Protein 1Q87 (pdb70)

Organism: Trichomonas vaginalis (NCBI:txid5722)

Radius of gyration: 26.95 Å; Cα contacts (8 Å, |Δi|>4): 554; chains: 2; bounding box: 50×94×59 Å

Sequence (378 aa):
SMCIGNSTPNEQETFRAKVDEIWFRLTQKTDGTVMRDFLIEKAAEYFKQPEQPKQNAIEVISAIMAPQEEQTKSKADLYKFLAMFGPYETIMLKIASLLLISNNKGHWLTFDPQDSISGWFDQNEPNCLILKTPTGIRKIWNKPLIEATGQYLMDENGEKYDSWDKYFEMKPIAYPTFAPMHHHHSMCIGNSTPNEQETFRAKVDEIWFRLTQKTDGTVMRDFLIEKAAEYFKQPEQPKQNAIEVISAIMAPQEEQTKSKADLYKFLAMFGPYETIMLKIASLLLISNNKGHWLTFDPQAEKNASISGWFDQNEPNCLILKTPTGIRKIWNKPLIEATGQYLMDENGEKYDSWDKYFEMKPIETYLTAYPTFAPMHHH

Nearest PDB structures (foldseek):
  1q87-assembly2_B  TM=1.005E+00  e=1.109E-38  Trichomonas vaginalis
  1q89-assembly1_A  TM=9.553E-01  e=2.831E-34  Trichomonas vaginalis
  1q88-assembly1_A  TM=9.508E-01  e=2.699E-33  Trichomonas vaginalis
  1q87-assembly1_A  TM=9.302E-01  e=2.006E-33  Trichomonas vaginalis
  3zni-assembly3_I  TM=6.264E-01  e=2.446E-01  Homo sapiens

Secondary structure (DSSP, 8-state):
----SS--HHHHHHHHHHHHHHHHHHHSSSSSEEEHHHHHHHHHHHHS-TTS-HHHHHHHHHHHS--SS--EEEHHHHHHHHHHH--GGGHHHHHHHHHHHHHTTT--B-SS-----EEEEETTEEEEEEEEETTEEEEEEE-TTS-TTS--EE-TT--EES-HHHHHHHS-------S-GGG--/----SS--HHHHHHHHHHHHHHHHHHHSSSSSEEEHHHHHHHHHHHHS-TTS-HHHHHHHHHHHS--SS--EEEHHHHHHHHHHH--GGGHHHHHHHHHHHHHTTTS-B---TTSTT----EEEE-SSSTTEEEEEETTEEEEEEE-TTS-TTS--EE-TT--EES-HHHHHHHS-SSSS-------S-GGG-

Structure (mmCIF, N/CA/C/O backbone):
data_1Q87
#
_entry.id   1Q87
#
_cell.length_a   76.420
_cell.length_b   76.420
_cell.length_c   157.620
_cell.angle_alpha   90.00
_cell.angle_beta   90.00
_cell.angle_gamma   90.00
#
_symmetry.space_group_name_H-M   'P 41 21 2'
#
loop_
_entity.id
_entity.type
_entity.pdbx_description
1 polymer '39 kDa initiator binding protein'
2 water water
#
loop_
_atom_site.group_PDB
_atom_site.id
_atom_site.type_symbol
_atom_site.label_atom_id
_atom_site.label_alt_id
_atom_site.label_comp_id
_atom_site.label_asym_id
_atom_site.label_entity_id
_atom_site.label_seq_id
_atom_site.pdbx_PDB_ins_code
_atom_site.Cartn_x
_atom_site.Cartn_y
_atom_site.Cartn_z
_atom_site.occupancy
_atom_site.B_iso_or_equiv
_atom_site.auth_seq_id
_atom_site.auth_comp_id
_atom_site.auth_asym_id
_atom_site.auth_atom_id
_atom_site.pdbx_PDB_model_num
ATOM 1 N N . SER A 1 21 ? 54.761 24.407 44.289 1.00 84.78 147 SER A N 1
ATOM 2 C CA . SER A 1 21 ? 53.817 23.456 43.628 1.00 82.27 147 SER A CA 1
ATOM 3 C C . SER A 1 21 ? 52.907 22.796 44.679 1.00 79.82 147 SER A C 1
ATOM 4 O O . SER A 1 21 ? 53.270 21.782 45.286 1.00 79.43 147 SER A O 1
ATOM 7 N N . MET A 1 22 ? 51.731 23.395 44.870 1.00 75.09 148 MET A N 1
ATOM 8 C CA . MET A 1 22 ? 50.725 22.957 45.834 1.00 68.48 148 MET A CA 1
ATOM 9 C C . MET A 1 22 ? 50.242 21.527 45.649 1.00 66.85 148 MET A C 1
ATOM 10 O O . MET A 1 22 ? 49.705 21.162 44.618 1.00 65.11 148 MET A O 1
ATOM 15 N N . CYS A 1 23 ? 50.416 20.723 46.681 1.00 62.81 149 CYS A N 1
ATOM 16 C CA . CYS A 1 23 ? 49.986 19.348 46.635 1.00 62.38 149 CYS A CA 1
ATOM 17 C C . CYS A 1 23 ? 49.787 18.869 48.076 1.00 60.23 149 CYS A C 1
ATOM 18 O O . CYS A 1 23 ? 50.447 19.343 48.989 1.00 63.86 149 CYS A O 1
ATOM 21 N N . ILE A 1 24 ? 48.882 17.934 48.308 1.00 58.31 150 ILE A N 1
ATOM 22 C CA . ILE A 1 24 ? 48.713 17.514 49.679 1.00 56.75 150 ILE A CA 1
ATOM 23 C C . ILE A 1 24 ? 49.871 16.602 50.038 1.00 53.40 150 ILE A C 1
ATOM 24 O O . ILE A 1 24 ? 50.427 15.930 49.168 1.00 41.54 150 ILE A O 1
ATOM 29 N N . GLY A 1 25 ? 50.239 16.606 51.317 1.00 49.57 151 GLY A N 1
ATOM 30 C CA . GLY A 1 25 ? 51.336 15.785 51.793 1.00 37.00 151 GLY A CA 1
ATOM 31 C C . GLY A 1 25 ? 50.854 14.625 52.646 1.00 45.87 151 GLY A C 1
ATOM 32 O O . GLY A 1 25 ? 49.654 14.462 52.874 1.00 46.26 151 GLY A O 1
ATOM 33 N N . ASN A 1 26 ? 51.812 13.836 53.124 1.00 48.84 152 ASN A N 1
ATOM 34 C CA . ASN A 1 26 ? 51.571 12.657 53.935 1.00 48.31 152 ASN A CA 1
ATOM 35 C C . ASN A 1 26 ? 50.522 11.823 53.247 1.00 52.98 152 ASN A C 1
ATOM 36 O O . ASN A 1 26 ? 49.720 11.143 53.911 1.00 49.77 152 ASN A O 1
ATOM 41 N N . SER A 1 27 ? 50.583 11.841 51.912 1.00 54.31 153 SER A N 1
ATOM 42 C CA . SER A 1 27 ? 49.610 11.141 51.073 1.00 57.04 153 SER A CA 1
ATOM 43 C C . SER A 1 27 ? 50.269 10.302 50.006 1.00 56.98 153 SER A C 1
ATOM 44 O O . SER A 1 27 ? 51.230 10.759 49.390 1.00 58.76 153 SER A O 1
ATOM 47 N N . THR A 1 28 ? 49.736 9.107 49.749 1.00 63.51 154 THR A N 1
ATOM 48 C CA . THR A 1 28 ? 50.296 8.266 48.694 1.00 72.06 154 THR A CA 1
ATOM 49 C C . THR A 1 28 ? 49.914 8.855 47.346 1.00 71.18 154 THR A C 1
ATOM 50 O O . THR A 1 28 ? 48.991 9.666 47.245 1.00 66.87 154 THR A O 1
ATOM 54 N N . PRO A 1 29 ? 50.639 8.465 46.293 1.00 73.82 155 PRO A N 1
ATOM 55 C CA . PRO A 1 29 ? 50.408 8.927 44.918 1.00 75.41 155 PRO A CA 1
ATOM 56 C C . PRO A 1 29 ? 48.953 8.750 44.535 1.00 73.39 155 PRO A C 1
ATOM 57 O O . PRO A 1 29 ? 48.314 9.675 44.047 1.00 70.40 155 PRO A O 1
ATOM 61 N N . ASN A 1 30 ? 48.445 7.541 44.751 1.00 73.74 156 ASN A N 1
ATOM 62 C CA . ASN A 1 30 ? 47.049 7.218 44.468 1.00 75.19 156 ASN A CA 1
ATOM 63 C C . ASN A 1 30 ? 46.090 8.144 45.237 1.00 69.39 156 ASN A C 1
ATOM 64 O O . ASN A 1 30 ? 45.104 8.633 44.694 1.00 72.44 156 ASN A O 1
ATOM 69 N N . GLU A 1 31 ? 46.374 8.367 46.512 1.00 60.37 157 GLU A N 1
ATOM 70 C CA . GLU A 1 31 ? 45.529 9.225 47.304 1.00 59.56 157 GLU A CA 1
ATOM 71 C C . GLU A 1 31 ? 45.546 10.642 46.769 1.00 55.74 157 GLU A C 1
ATOM 72 O O . GLU A 1 31 ? 44.532 11.330 46.809 1.00 56.69 157 GLU A O 1
ATOM 78 N N . GLN A 1 32 ? 46.693 11.062 46.248 1.00 51.45 158 GLN A N 1
ATOM 79 C CA . GLN A 1 32 ? 46.842 12.412 45.723 1.00 57.61 158 GLN A CA 1
ATOM 80 C C . GLN A 1 32 ? 45.980 12.634 44.495 1.00 62.91 158 GLN A C 1
ATOM 81 O O . GLN A 1 32 ? 45.295 13.680 44.381 1.00 51.68 158 GLN A O 1
ATOM 87 N N . GLU A 1 33 ? 46.013 11.655 43.590 1.00 59.83 159 GLU A N 1
ATOM 88 C CA . GLU A 1 33 ? 45.215 11.735 42.393 1.00 67.87 159 GLU A CA 1
ATOM 89 C C . GLU A 1 33 ? 43.746 11.546 42.726 1.00 62.93 159 GLU A C 1
ATOM 90 O O . GLU A 1 33 ? 42.890 12.227 42.167 1.00 59.64 159 GLU A O 1
ATOM 96 N N . THR A 1 34 ? 43.442 10.637 43.641 1.00 57.36 160 THR A N 1
ATOM 97 C CA . THR A 1 34 ? 42.061 10.475 44.018 1.00 54.37 160 THR A CA 1
ATOM 98 C C . THR A 1 34 ? 41.555 11.826 44.539 1.00 59.01 160 THR A C 1
ATOM 99 O O . THR A 1 34 ? 40.494 12.325 44.127 1.00 54.90 160 THR A O 1
ATOM 103 N N . PHE A 1 35 ? 42.325 12.431 45.435 1.00 47.66 161 PHE A N 1
ATOM 104 C CA . PHE A 1 35 ? 41.894 13.687 45.998 1.00 51.00 161 PHE A CA 1
ATOM 105 C C . PHE A 1 35 ? 41.812 14.798 44.954 1.00 52.17 161 PHE A C 1
ATOM 106 O O . PHE A 1 35 ? 40.943 15.684 45.026 1.00 48.61 161 PHE A O 1
ATOM 114 N N . ARG A 1 36 ? 42.719 14.743 43.989 1.00 54.53 162 ARG A N 1
ATOM 115 C CA . ARG A 1 36 ? 42.760 15.744 42.944 1.00 56.01 162 ARG A CA 1
ATOM 116 C C . ARG A 1 36 ? 41.525 15.585 42.054 1.00 58.13 162 ARG A C 1
ATOM 117 O O . ARG A 1 36 ? 40.917 16.575 41.614 1.00 58.72 162 ARG A O 1
ATOM 125 N N . ALA A 1 37 ? 41.166 14.329 41.795 1.00 52.94 163 ALA A N 1
ATOM 126 C CA . ALA A 1 37 ? 40.003 14.027 40.980 1.00 55.46 163 ALA A CA 1
ATOM 127 C C . ALA A 1 37 ? 38.766 14.579 41.690 1.00 55.04 163 ALA A C 1
ATOM 128 O O . ALA A 1 37 ? 37.882 15.124 41.031 1.00 57.43 163 ALA A O 1
ATOM 130 N N . LYS A 1 38 ? 38.701 14.447 43.021 1.00 46.35 164 LYS A N 1
ATOM 131 C CA . LYS A 1 38 ? 37.558 14.980 43.741 1.00 47.41 164 LYS A CA 1
ATOM 132 C C . LYS A 1 38 ? 37.462 16.482 43.634 1.00 45.76 164 LYS A C 1
ATOM 133 O O . LYS A 1 38 ? 36.381 17.016 43.450 1.00 53.07 164 LYS A O 1
ATOM 139 N N . VAL A 1 39 ? 38.586 17.164 43.809 1.00 45.57 165 VAL A N 1
ATOM 140 C CA . VAL A 1 39 ? 38.588 18.612 43.743 1.00 39.38 165 VAL A CA 1
ATOM 141 C C . VAL A 1 39 ? 38.014 19.051 42.384 1.00 46.39 165 VAL A C 1
ATOM 142 O O . VAL A 1 39 ? 37.189 19.978 42.327 1.00 39.64 165 VAL A O 1
ATOM 146 N N . ASP A 1 40 ? 38.448 18.390 41.311 1.00 49.49 166 ASP A N 1
ATOM 147 C CA . ASP A 1 40 ? 37.955 18.682 39.960 1.00 52.88 166 ASP A CA 1
ATOM 148 C C . ASP A 1 40 ? 36.440 18.521 39.905 1.00 48.87 166 ASP A C 1
ATOM 149 O O . ASP A 1 40 ? 35.721 19.420 39.509 1.00 53.79 166 ASP A O 1
ATOM 154 N N . GLU A 1 41 ? 35.946 17.370 40.314 1.00 49.39 167 GLU A N 1
ATOM 155 C CA . GLU A 1 41 ? 34.505 17.145 40.326 1.00 52.53 167 GLU A CA 1
ATOM 156 C C . GLU A 1 41 ? 33.717 18.257 41.045 1.00 52.98 167 GLU A C 1
ATOM 157 O O . GLU A 1 41 ? 32.761 18.838 40.496 1.00 56.18 167 GLU A O 1
ATOM 163 N N . ILE A 1 42 ? 34.115 18.570 42.270 1.00 41.24 168 ILE A N 1
ATOM 164 C CA . ILE A 1 42 ? 33.384 19.569 43.042 1.00 42.04 168 ILE A CA 1
ATOM 165 C C . ILE A 1 42 ? 33.476 20.981 42.474 1.00 45.78 168 ILE A C 1
ATOM 166 O O . ILE A 1 42 ? 32.513 21.761 42.544 1.00 49.67 168 ILE A O 1
ATOM 171 N N . TRP A 1 43 ? 34.631 21.308 41.898 1.00 48.06 169 TRP A N 1
ATOM 172 C CA . TRP A 1 43 ? 34.833 22.627 41.321 1.00 40.75 169 TRP A CA 1
ATOM 173 C C . TRP A 1 43 ? 33.872 22.785 40.133 1.00 47.12 169 TRP A C 1
ATOM 174 O O . TRP A 1 43 ? 33.215 23.819 39.978 1.00 43.32 169 TRP A O 1
ATOM 185 N N . PHE A 1 44 ? 33.814 21.731 39.316 1.00 42.35 170 PHE A N 1
ATOM 186 C CA . PHE A 1 44 ? 32.986 21.683 38.145 1.00 49.56 170 PHE A CA 1
ATOM 187 C C . PHE A 1 44 ? 31.517 21.765 38.515 1.00 52.52 170 PHE A C 1
ATOM 188 O O . PHE A 1 44 ? 30.796 22.520 37.903 1.00 50.25 170 PHE A O 1
ATOM 196 N N . ARG A 1 45 ? 31.080 21.001 39.514 1.00 55.02 171 ARG A N 1
ATOM 197 C CA . ARG A 1 45 ? 29.693 21.057 39.958 1.00 50.17 171 ARG A CA 1
ATOM 198 C C . ARG A 1 45 ? 29.355 22.432 40.533 1.00 51.72 171 ARG A C 1
ATOM 199 O O . ARG A 1 45 ? 28.209 22.854 40.504 1.00 55.74 171 ARG A O 1
ATOM 207 N N . LEU A 1 46 ? 30.350 23.143 41.048 1.00 54.25 172 LEU A N 1
ATOM 208 C CA . LEU A 1 46 ? 30.087 24.451 41.631 1.00 52.01 172 LEU A CA 1
ATOM 209 C C . LEU A 1 46 ? 30.148 25.625 40.642 1.00 50.52 172 LEU A C 1
ATOM 210 O O . LEU A 1 46 ? 29.492 26.646 40.828 1.00 57.43 172 LEU A O 1
ATOM 215 N N . THR A 1 47 ? 30.935 25.464 39.595 1.00 46.07 173 THR A N 1
ATOM 216 C CA . THR A 1 47 ? 31.176 26.514 38.613 1.00 53.25 173 THR A CA 1
ATOM 217 C C . THR A 1 47 ? 30.826 26.126 37.147 1.00 57.78 173 THR A C 1
ATOM 218 O O . THR A 1 47 ? 30.872 26.970 36.268 1.00 55.52 173 THR A O 1
ATOM 222 N N . GLN A 1 48 ? 30.492 24.859 36.898 1.00 61.32 174 GLN A N 1
ATOM 223 C CA . GLN A 1 48 ? 30.192 24.361 35.543 1.00 65.33 174 GLN A CA 1
ATOM 224 C C . GLN A 1 48 ? 31.318 24.807 34.643 1.00 65.77 174 GLN A C 1
ATOM 225 O O . GLN A 1 48 ? 31.105 25.127 33.469 1.00 67.65 174 GLN A O 1
ATOM 231 N N . LYS A 1 49 ? 32.524 24.804 35.191 1.00 64.91 175 LYS A N 1
ATOM 232 C CA . LYS A 1 49 ? 33.701 25.274 34.461 1.00 66.06 175 LYS A CA 1
ATOM 233 C C . LYS A 1 49 ? 34.870 24.419 34.903 1.00 61.25 175 LYS A C 1
ATOM 234 O O . LYS A 1 49 ? 35.079 24.300 36.094 1.00 60.12 175 LYS A O 1
ATOM 240 N N . THR A 1 50 ? 35.625 23.825 33.972 1.00 67.69 176 THR A N 1
ATOM 241 C CA . THR A 1 50 ? 36.759 22.948 34.348 1.00 67.98 176 THR A CA 1
ATOM 242 C C . THR A 1 50 ? 37.905 23.636 35.065 1.00 64.90 176 THR A C 1
ATOM 243 O O . THR A 1 50 ? 38.697 22.984 35.756 1.00 65.38 176 THR A O 1
ATOM 247 N N . ASP A 1 51 ? 38.012 24.944 34.879 1.00 65.13 177 ASP A N 1
ATOM 248 C CA . ASP A 1 51 ? 39.071 25.724 35.505 1.00 59.93 177 ASP A CA 1
ATOM 249 C C . ASP A 1 51 ? 38.619 27.158 35.606 1.00 53.94 177 ASP A C 1
ATOM 250 O O . ASP A 1 51 ? 37.471 27.432 36.000 1.00 49.78 177 ASP A O 1
ATOM 255 N N . GLY A 1 52 ? 39.525 28.069 35.260 1.00 53.44 178 GLY A N 1
ATOM 256 C CA . GLY A 1 52 ? 39.206 29.483 35.286 1.00 48.79 178 GLY A CA 1
ATOM 257 C C . GLY A 1 52 ? 39.061 29.989 36.690 1.00 50.10 178 GLY A C 1
ATOM 258 O O . GLY A 1 52 ? 39.636 29.419 37.605 1.00 58.30 178 GLY A O 1
ATOM 259 N N . THR A 1 53 ? 38.299 31.063 36.861 1.00 54.40 179 THR A N 1
ATOM 260 C CA . THR A 1 53 ? 38.099 31.656 38.164 1.00 49.91 179 THR A CA 1
ATOM 261 C C . THR A 1 53 ? 36.662 32.107 38.216 1.00 50.92 179 THR A C 1
ATOM 262 O O . THR A 1 53 ? 35.982 32.104 37.202 1.00 50.57 179 THR A O 1
ATOM 266 N N . VAL A 1 54 ? 36.203 32.501 39.401 1.00 50.44 180 VAL A N 1
ATOM 267 C CA . VAL A 1 54 ? 34.835 33.007 39.586 1.00 49.93 180 VAL A CA 1
ATOM 268 C C . VAL A 1 54 ? 34.879 34.075 40.675 1.00 47.52 180 VAL A C 1
ATOM 269 O O . VAL A 1 54 ? 35.825 34.116 41.469 1.00 56.58 180 VAL A O 1
ATOM 273 N N . MET A 1 55 ? 33.891 34.959 40.710 1.00 56.07 181 MET A N 1
ATOM 274 C CA . MET A 1 55 ? 33.889 36.001 41.736 1.00 59.45 181 MET A CA 1
ATOM 275 C C . MET A 1 55 ? 33.899 35.313 43.087 1.00 65.72 181 MET A C 1
ATOM 276 O O . MET A 1 55 ? 33.319 34.229 43.246 1.00 62.39 181 MET A O 1
ATOM 281 N N . ARG A 1 56 ? 34.533 35.959 44.059 1.00 67.69 182 ARG A N 1
ATOM 282 C CA . ARG A 1 56 ? 34.664 35.414 45.391 1.00 62.59 182 ARG A CA 1
ATOM 283 C C . ARG A 1 56 ? 33.341 34.987 46.007 1.00 63.13 182 ARG A C 1
ATOM 284 O O . ARG A 1 56 ? 33.212 33.868 46.488 1.0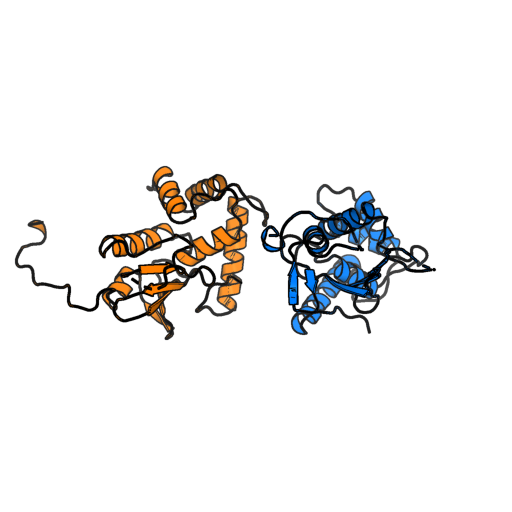0 58.27 182 ARG A O 1
ATOM 292 N N . ASP A 1 57 ? 32.370 35.886 45.985 1.00 60.74 183 ASP A N 1
ATOM 293 C CA . ASP A 1 57 ? 31.063 35.619 46.560 1.00 59.81 183 ASP A CA 1
ATOM 294 C C . ASP A 1 57 ? 30.313 34.463 45.928 1.00 57.71 183 ASP A C 1
ATOM 295 O O . ASP A 1 57 ? 29.638 33.710 46.622 1.00 51.55 183 ASP A O 1
ATOM 300 N N . PHE A 1 58 ? 30.427 34.324 44.614 1.00 50.11 184 PHE A N 1
ATOM 301 C CA . PHE A 1 58 ? 29.762 33.248 43.917 1.00 47.17 184 PHE A CA 1
ATOM 302 C C . PHE A 1 58 ? 30.265 31.854 44.349 1.00 54.08 184 PHE A C 1
ATOM 303 O O . PHE A 1 58 ? 29.459 30.927 44.514 1.00 55.12 184 PHE A O 1
ATOM 311 N N . LEU A 1 59 ? 31.583 31.722 44.541 1.00 47.99 185 LEU A N 1
ATOM 312 C CA . LEU A 1 59 ? 32.181 30.457 44.936 1.00 51.00 185 LEU A CA 1
ATOM 313 C C . LEU A 1 59 ? 31.768 30.066 46.338 1.00 53.91 185 LEU A C 1
ATOM 314 O O . LEU A 1 59 ? 31.369 28.931 46.594 1.00 51.10 185 LEU A O 1
ATOM 319 N N . ILE A 1 60 ? 31.887 31.020 47.242 1.00 50.81 186 ILE A N 1
ATOM 320 C CA . ILE A 1 60 ? 31.551 30.806 48.620 1.00 51.44 186 ILE A CA 1
ATOM 321 C C . ILE A 1 60 ? 30.069 30.441 48.756 1.00 53.67 186 ILE A C 1
ATOM 322 O O . ILE A 1 60 ? 29.699 29.566 49.522 1.00 53.95 186 ILE A O 1
ATOM 327 N N . GLU A 1 61 ? 29.224 31.094 47.976 1.00 58.13 187 GLU A N 1
ATOM 328 C CA . GLU A 1 61 ? 27.786 30.852 48.023 1.00 54.85 187 GLU A CA 1
ATOM 329 C C . GLU A 1 61 ? 27.482 29.432 47.537 1.00 51.38 187 GLU A C 1
ATOM 330 O O . GLU A 1 61 ? 26.770 28.703 48.208 1.00 49.22 187 GLU A O 1
ATOM 336 N N . LYS A 1 62 ? 28.019 29.035 46.382 1.00 51.00 188 LYS A N 1
ATOM 337 C CA . LYS A 1 62 ? 27.785 27.672 45.885 1.00 51.99 188 LYS A CA 1
ATOM 338 C C . LYS A 1 62 ? 28.370 26.647 46.839 1.00 50.78 188 LYS A C 1
ATOM 339 O O . LYS A 1 62 ? 27.731 25.631 47.140 1.00 57.11 188 LYS A O 1
ATOM 345 N N . ALA A 1 63 ? 29.571 26.924 47.333 1.00 46.60 189 ALA A N 1
ATOM 346 C CA . ALA A 1 63 ? 30.225 26.001 48.247 1.00 45.03 189 ALA A CA 1
ATOM 347 C C . ALA A 1 63 ? 29.384 25.873 49.525 1.00 45.35 189 ALA A C 1
ATOM 348 O O . ALA A 1 63 ? 29.206 24.759 50.034 1.00 32.37 189 ALA A O 1
ATOM 350 N N . ALA A 1 64 ? 28.834 26.986 50.011 1.00 33.83 190 ALA A N 1
ATOM 351 C CA . ALA A 1 64 ? 28.033 26.912 51.220 1.00 44.76 190 ALA A CA 1
ATOM 352 C C . ALA A 1 64 ? 26.873 25.949 51.020 1.00 48.40 190 ALA A C 1
ATOM 353 O O . ALA A 1 64 ? 26.700 24.982 51.787 1.00 47.71 190 ALA A O 1
ATOM 355 N N . GLU A 1 65 ? 26.109 26.197 49.964 1.00 48.08 191 GLU A N 1
ATOM 356 C CA . GLU A 1 65 ? 24.964 25.386 49.675 1.00 48.05 191 GLU A CA 1
ATOM 357 C C . GLU A 1 65 ? 25.336 23.933 49.637 1.00 46.56 191 GLU A C 1
ATOM 358 O O . GLU A 1 65 ? 24.600 23.093 50.121 1.00 52.63 191 GLU A O 1
ATOM 364 N N . TYR A 1 66 ? 26.483 23.631 49.062 1.00 42.63 192 TYR A N 1
ATOM 365 C CA . TYR A 1 66 ? 26.868 22.249 48.887 1.00 42.26 192 TYR A CA 1
ATOM 366 C C . TYR A 1 66 ? 27.585 21.604 50.066 1.00 45.88 192 TYR A C 1
ATOM 367 O O . TYR A 1 66 ? 27.533 20.386 50.206 1.00 38.09 192 TYR A O 1
ATOM 376 N N . PHE A 1 67 ? 28.233 22.410 50.907 1.00 39.79 193 PHE A N 1
ATOM 377 C CA . PHE A 1 67 ? 28.979 21.880 52.043 1.00 45.37 193 PHE A CA 1
ATOM 378 C C . PHE A 1 67 ? 28.280 21.991 53.416 1.00 42.32 193 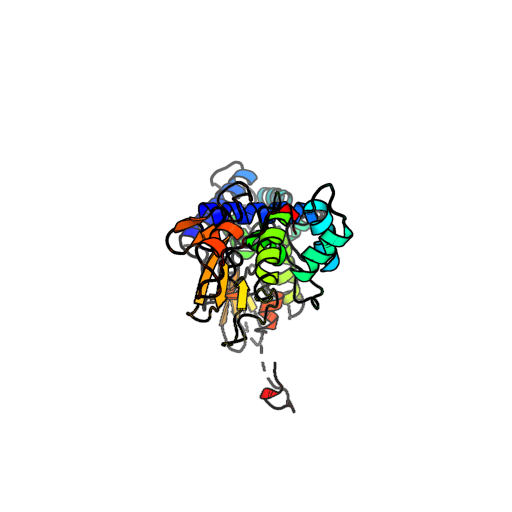PHE A C 1
ATOM 379 O O . PHE A 1 67 ? 28.662 21.296 54.339 1.00 45.25 193 PHE A O 1
ATOM 387 N N . LYS A 1 68 ? 27.307 22.880 53.572 1.00 40.94 194 LYS A N 1
ATOM 388 C CA . LYS A 1 68 ? 26.648 22.997 54.888 1.00 45.10 194 LYS A CA 1
ATOM 389 C C . LYS A 1 68 ? 25.891 21.738 55.320 1.00 44.58 194 LYS A C 1
ATOM 390 O O . LYS A 1 68 ? 25.733 20.759 54.563 1.00 42.66 194 LYS A O 1
ATOM 396 N N . GLN A 1 69 ? 25.446 21.755 56.558 1.00 48.94 195 GLN A N 1
ATOM 397 C CA . GLN A 1 69 ? 24.666 20.628 57.066 1.00 58.74 195 GLN A CA 1
ATOM 398 C C . GLN A 1 69 ? 23.216 20.925 56.720 1.00 50.37 195 GLN A C 1
ATOM 399 O O . GLN A 1 69 ? 22.848 22.091 56.532 1.00 55.25 195 GLN A O 1
ATOM 405 N N . PRO A 1 70 ? 22.365 19.888 56.678 1.00 56.28 196 PRO A N 1
ATOM 406 C CA . PRO A 1 70 ? 20.947 20.097 56.351 1.00 50.38 196 PRO A CA 1
ATOM 407 C C . PRO A 1 70 ? 20.297 21.122 57.296 1.00 47.79 196 PRO A C 1
ATOM 408 O O . PRO A 1 70 ? 19.455 21.927 56.877 1.00 59.01 196 PRO A O 1
ATOM 412 N N . GLU A 1 71 ? 20.699 21.128 58.561 1.00 44.73 197 GLU A N 1
ATOM 413 C CA . GLU A 1 71 ? 20.094 22.071 59.482 1.00 50.58 197 GLU A CA 1
ATOM 414 C C . GLU A 1 71 ? 20.974 23.265 59.657 1.00 50.82 197 GLU A C 1
ATOM 415 O O . GLU A 1 71 ? 20.730 24.111 60.541 1.00 55.09 197 GLU A O 1
ATOM 421 N N . GLN A 1 72 ? 22.001 23.370 58.825 1.00 49.17 198 GLN A N 1
ATOM 422 C CA . GLN A 1 72 ? 22.876 24.529 59.001 1.00 48.27 198 GLN A CA 1
ATOM 423 C C . GLN A 1 72 ? 22.375 25.719 58.186 1.00 41.13 198 GLN A C 1
ATOM 424 O O . GLN A 1 72 ? 22.070 25.584 56.998 1.00 38.24 198 GLN A O 1
ATOM 430 N N . PRO A 1 73 ? 22.238 26.889 58.826 1.00 32.42 199 PRO A N 1
ATOM 431 C CA . PRO A 1 73 ? 21.773 28.061 58.064 1.00 44.48 199 PRO A CA 1
ATOM 432 C C . PRO A 1 73 ? 22.803 28.394 56.950 1.00 55.58 199 PRO A C 1
ATOM 433 O O . PRO A 1 73 ? 24.022 28.359 57.192 1.00 52.94 199 PRO A O 1
ATOM 437 N N . LYS A 1 74 ? 22.317 28.698 55.745 1.00 55.58 200 LYS A N 1
ATOM 438 C CA . LYS A 1 74 ? 23.205 29.024 54.639 1.00 59.64 200 LYS A CA 1
ATOM 439 C C . LYS A 1 74 ? 24.122 30.200 54.972 1.00 57.23 200 LYS A C 1
ATOM 440 O O . LYS A 1 74 ? 25.295 30.198 54.608 1.00 55.81 200 LYS A O 1
ATOM 446 N N . GLN A 1 75 ? 23.581 31.190 55.667 1.00 56.99 201 GLN A N 1
ATOM 447 C CA . GLN A 1 75 ? 24.364 32.363 56.023 1.00 66.76 201 GLN A CA 1
ATOM 448 C C . GLN A 1 75 ? 25.522 31.988 56.898 1.00 66.39 201 GLN A C 1
ATOM 449 O O . GLN A 1 75 ? 26.628 32.546 56.757 1.00 63.62 201 GLN A O 1
ATOM 455 N N . ASN A 1 76 ? 25.274 31.053 57.809 1.00 58.43 202 ASN A N 1
ATOM 456 C CA . ASN A 1 76 ? 26.347 30.627 58.694 1.00 58.52 202 ASN A CA 1
ATOM 457 C C . ASN A 1 76 ? 27.475 29.965 57.921 1.00 49.21 202 ASN A C 1
ATOM 458 O O . ASN A 1 76 ? 28.634 30.290 58.115 1.00 45.37 202 ASN A O 1
ATOM 463 N N . ALA A 1 77 ? 27.116 29.041 57.043 1.00 48.47 203 ALA A N 1
ATOM 464 C CA . ALA A 1 77 ? 28.101 28.327 56.271 1.00 45.46 203 ALA A CA 1
ATOM 465 C C . ALA A 1 77 ? 28.928 29.329 55.452 1.00 50.70 203 ALA A C 1
ATOM 466 O O . ALA A 1 77 ? 30.137 29.142 55.285 1.00 47.63 203 ALA A O 1
ATOM 468 N N . ILE A 1 78 ? 28.271 30.387 54.964 1.00 50.68 204 ILE A N 1
ATOM 469 C CA . ILE A 1 78 ? 28.922 31.424 54.153 1.00 45.33 204 ILE A CA 1
ATOM 470 C C . ILE A 1 78 ? 29.929 32.200 54.989 1.00 49.32 204 ILE A C 1
ATOM 471 O O . ILE A 1 78 ? 31.033 32.511 54.544 1.00 44.67 204 ILE A O 1
ATOM 476 N N . GLU A 1 79 ? 29.563 32.498 56.217 1.00 46.67 205 GLU A N 1
ATOM 477 C CA . GLU A 1 79 ? 30.482 33.240 57.042 1.00 57.89 205 GLU A CA 1
ATOM 478 C C . GLU A 1 79 ? 31.700 32.390 57.376 1.00 56.83 205 GLU A C 1
ATOM 479 O O . GLU A 1 79 ? 32.820 32.874 57.339 1.00 61.67 205 GLU A O 1
ATOM 485 N N . VAL A 1 80 ? 31.483 31.115 57.671 1.00 52.49 206 VAL A N 1
ATOM 486 C CA . VAL A 1 80 ? 32.577 30.251 58.044 1.00 42.47 206 VAL A CA 1
ATOM 487 C C . VAL A 1 80 ? 33.561 30.106 56.885 1.00 53.37 206 VAL A C 1
ATOM 488 O O . VAL A 1 80 ? 34.766 30.296 57.042 1.00 43.62 206 VAL A O 1
ATOM 492 N N . ILE A 1 81 ? 33.037 29.742 55.722 1.00 51.56 207 ILE A N 1
ATOM 493 C CA . ILE A 1 81 ? 33.867 29.552 54.556 1.00 50.78 207 ILE A CA 1
ATOM 494 C C . ILE A 1 81 ? 34.618 30.840 54.164 1.00 50.30 207 ILE A C 1
ATOM 495 O O . ILE A 1 81 ? 35.819 30.818 53.883 1.00 45.75 207 ILE A O 1
ATOM 500 N N . SER A 1 82 ? 33.912 31.960 54.169 1.00 51.72 208 SER A N 1
ATOM 501 C CA . SER A 1 82 ? 34.516 33.221 53.801 1.00 50.58 208 SER A CA 1
ATOM 502 C C . SER A 1 82 ? 35.713 33.547 54.703 1.00 55.55 208 SER A C 1
ATOM 503 O O . SER A 1 82 ? 36.699 34.117 54.220 1.00 50.90 208 SER A O 1
ATOM 506 N N . ALA A 1 83 ? 35.627 33.175 55.988 1.00 45.45 209 ALA A N 1
ATOM 507 C CA . ALA A 1 83 ? 36.691 33.415 56.958 1.00 46.86 209 ALA A CA 1
ATOM 508 C C . ALA A 1 83 ? 37.854 32.484 56.766 1.00 48.54 209 ALA A C 1
ATOM 509 O O . ALA A 1 83 ? 38.979 32.846 57.054 1.00 52.60 209 ALA A O 1
ATOM 511 N N . ILE A 1 84 ? 37.587 31.273 56.319 1.00 47.32 210 ILE A N 1
ATOM 512 C CA . ILE A 1 84 ? 38.669 30.352 56.091 1.00 52.44 210 ILE A CA 1
ATOM 513 C C . ILE A 1 84 ? 39.391 30.683 54.779 1.00 54.42 210 ILE A C 1
ATOM 514 O O . ILE A 1 84 ? 40.641 30.647 54.713 1.00 54.58 210 ILE A O 1
ATOM 519 N N . MET A 1 85 ? 38.634 31.041 53.746 1.00 58.99 211 MET A N 1
ATOM 520 C CA . MET A 1 85 ? 39.261 31.374 52.460 1.00 58.72 211 MET A CA 1
ATOM 521 C C . MET A 1 85 ? 39.873 32.785 52.373 1.00 62.08 211 MET A C 1
ATOM 522 O O . MET A 1 85 ? 39.462 33.614 51.538 1.00 50.55 211 MET A O 1
ATOM 527 N N . ALA A 1 86 ? 40.843 33.063 53.239 1.00 66.69 212 ALA A N 1
ATOM 528 C CA . ALA A 1 86 ? 41.517 34.353 53.194 1.00 76.11 212 ALA A CA 1
ATOM 529 C C . ALA A 1 86 ? 42.326 34.357 51.888 1.00 80.52 212 ALA A C 1
ATOM 530 O O . ALA A 1 86 ? 42.621 33.288 51.324 1.00 80.77 212 ALA A O 1
ATOM 532 N N . PRO A 1 87 ? 42.681 35.555 51.382 1.00 83.33 213 PRO A N 1
ATOM 533 C CA . PRO A 1 87 ? 42.350 36.845 52.003 1.00 83.69 213 PRO A CA 1
ATOM 534 C C . PRO A 1 87 ? 40.936 37.289 51.643 1.00 77.59 213 PRO A C 1
ATOM 535 O O . PRO A 1 87 ? 40.384 36.879 50.608 1.00 73.54 213 PRO A O 1
ATOM 539 N N . GLN A 1 88 ? 40.358 38.115 52.508 1.00 72.49 214 GLN A N 1
ATOM 540 C CA . GLN A 1 88 ? 39.021 38.646 52.270 1.00 75.29 214 GLN A CA 1
ATOM 541 C C . GLN A 1 88 ? 39.068 39.642 51.105 1.00 75.05 214 GLN A C 1
ATOM 542 O O . GLN A 1 88 ? 38.166 39.698 50.271 1.00 71.55 214 GLN A O 1
ATOM 548 N N . GLU A 1 89 ? 40.136 40.429 51.070 1.00 80.54 215 GLU A N 1
ATOM 549 C CA . GLU A 1 89 ? 40.328 41.460 50.053 1.00 88.35 215 GLU A CA 1
ATOM 550 C C . GLU A 1 89 ? 40.277 40.974 48.601 1.00 87.99 215 GLU A C 1
ATOM 551 O O . GLU A 1 89 ? 39.771 41.688 47.732 1.00 93.08 215 GLU A O 1
ATOM 557 N N . GLU A 1 90 ? 40.798 39.778 48.326 1.00 81.43 216 GLU A N 1
ATOM 558 C CA . GLU A 1 90 ? 40.758 39.234 46.968 1.00 78.09 216 GLU A CA 1
ATOM 559 C C . GLU A 1 90 ? 39.313 39.076 46.446 1.00 72.76 216 GLU A C 1
ATOM 560 O O . GLU A 1 90 ? 38.410 38.639 47.159 1.00 71.71 216 GLU A O 1
ATOM 566 N N . GLN A 1 91 ? 39.122 39.401 45.180 1.00 69.02 217 GLN A N 1
ATOM 567 C CA . GLN A 1 91 ? 37.818 39.381 44.544 1.00 64.77 217 GLN A CA 1
ATOM 568 C C . GLN A 1 91 ? 37.434 38.123 43.806 1.00 67.66 217 GLN A C 1
ATOM 569 O O . GLN A 1 91 ? 36.285 38.000 43.356 1.00 68.46 217 GLN A O 1
ATOM 575 N N . THR A 1 92 ? 38.375 37.205 43.617 1.00 66.19 218 THR A N 1
ATOM 576 C CA . THR A 1 92 ? 38.035 35.987 42.887 1.00 61.64 218 THR A CA 1
ATOM 577 C C . THR A 1 92 ? 38.746 34.773 43.436 1.00 55.55 218 THR A C 1
ATOM 578 O O . THR A 1 92 ? 39.716 34.907 44.173 1.00 51.27 218 THR A O 1
ATOM 582 N N . LYS A 1 93 ? 38.248 33.592 43.074 1.00 50.50 219 LYS A N 1
ATOM 583 C CA . LYS A 1 93 ? 38.818 32.337 43.542 1.00 49.95 219 LYS A CA 1
ATOM 584 C C . LYS A 1 93 ? 38.992 31.371 42.416 1.00 45.11 219 LYS A C 1
ATOM 585 O O . LYS A 1 93 ? 38.348 31.513 41.375 1.00 47.12 219 LYS A O 1
ATOM 591 N N . SER A 1 94 ? 39.866 30.385 42.610 1.00 40.10 220 SER A N 1
ATOM 592 C CA . SER A 1 94 ? 40.091 29.409 41.567 1.00 42.80 220 SER A CA 1
ATOM 593 C C . SER A 1 94 ? 40.079 27.999 42.128 1.00 51.96 220 SER A C 1
ATOM 594 O O . SER A 1 94 ? 39.895 27.802 43.334 1.00 45.90 220 SER A O 1
ATOM 597 N N . LYS A 1 95 ? 40.285 27.021 41.253 1.00 47.70 221 LYS A N 1
ATOM 598 C CA . LYS A 1 95 ? 40.259 25.644 41.671 1.00 49.21 221 LYS A CA 1
ATOM 599 C C . LYS A 1 95 ? 41.270 25.482 42.807 1.00 53.01 221 LYS A C 1
ATOM 600 O O . LYS A 1 95 ? 40.949 24.917 43.833 1.00 53.34 221 LYS A O 1
ATOM 606 N N . ALA A 1 96 ? 42.481 25.998 42.632 1.00 49.47 222 ALA A N 1
ATOM 607 C CA . ALA A 1 96 ? 43.488 25.861 43.669 1.00 51.89 222 ALA A CA 1
ATOM 608 C C . ALA A 1 96 ? 42.965 26.333 45.035 1.00 50.13 222 ALA A C 1
ATOM 609 O O . ALA A 1 96 ? 43.416 25.829 46.056 1.00 50.09 222 ALA A O 1
ATOM 611 N N . ASP A 1 97 ? 42.035 27.283 45.071 1.00 41.67 223 ASP A N 1
ATOM 612 C CA . ASP A 1 97 ? 41.482 27.723 46.377 1.00 43.59 223 ASP A CA 1
ATOM 613 C C . ASP A 1 97 ? 40.591 26.609 46.967 1.00 53.59 223 ASP A C 1
ATOM 614 O O . ASP A 1 97 ? 40.648 26.335 48.178 1.00 57.42 223 ASP A O 1
ATOM 619 N N . LEU A 1 98 ? 39.794 25.955 46.112 1.00 41.60 224 LEU A N 1
ATOM 620 C CA . LEU A 1 98 ? 38.945 24.860 46.560 1.00 49.21 224 LEU A CA 1
ATOM 621 C C . LEU A 1 98 ? 39.873 23.733 47.025 1.00 47.65 224 LEU A C 1
ATOM 622 O O . LEU A 1 98 ? 39.631 23.115 48.062 1.00 44.08 224 LEU A O 1
ATOM 627 N N . TYR A 1 99 ? 40.926 23.456 46.252 1.00 44.73 225 TYR A N 1
ATOM 628 C CA . TYR A 1 99 ? 41.900 22.406 46.603 1.00 40.84 225 TYR A CA 1
ATOM 629 C C . TYR A 1 99 ? 42.452 22.648 48.031 1.00 39.42 225 TYR A C 1
ATOM 630 O O . TYR A 1 99 ? 42.495 21.758 48.872 1.00 41.33 225 TYR A O 1
ATOM 639 N N . LYS A 1 100 ? 42.852 23.875 48.285 1.00 36.96 226 LYS A N 1
ATOM 640 C CA . LYS A 1 100 ? 43.367 24.259 49.581 1.00 46.83 226 LYS A CA 1
ATOM 641 C C . LYS A 1 100 ? 42.323 24.012 50.682 1.00 47.05 226 LYS A C 1
ATOM 642 O O . LYS A 1 100 ? 42.624 23.403 51.723 1.00 44.67 226 LYS A O 1
ATOM 648 N N . PHE A 1 101 ? 41.092 24.463 50.416 1.00 43.11 227 PHE A N 1
ATOM 649 C CA . PHE A 1 101 ? 39.999 24.383 51.387 1.00 41.76 227 PHE A CA 1
ATOM 650 C C . PHE A 1 101 ? 39.603 22.959 51.715 1.00 39.82 227 PHE A C 1
ATOM 651 O O . PHE A 1 101 ? 39.413 22.610 52.875 1.00 49.43 227 PHE A O 1
ATOM 659 N N . LEU A 1 102 ? 39.481 22.134 50.698 1.00 36.57 228 LEU A N 1
ATOM 660 C CA . LEU A 1 102 ? 39.128 20.738 50.892 1.00 42.13 228 LEU A CA 1
ATOM 661 C C . LEU A 1 102 ? 40.318 19.967 51.527 1.00 44.05 228 LEU A C 1
ATOM 662 O O . LEU A 1 102 ? 40.139 18.994 52.276 1.00 44.99 228 LEU A O 1
ATOM 667 N N . ALA A 1 103 ? 41.528 20.428 51.247 1.00 42.45 229 ALA A N 1
ATOM 668 C CA . ALA A 1 103 ? 42.747 19.808 51.781 1.00 45.99 229 ALA A CA 1
ATOM 669 C C . ALA A 1 103 ? 42.802 20.017 53.285 1.00 37.08 229 ALA A C 1
ATOM 670 O O . ALA A 1 103 ? 43.170 19.113 54.005 1.00 41.83 229 ALA A O 1
ATOM 672 N N . MET A 1 104 ? 42.435 21.206 53.744 1.00 35.73 230 MET A N 1
ATOM 673 C CA . MET A 1 104 ? 42.433 21.501 55.179 1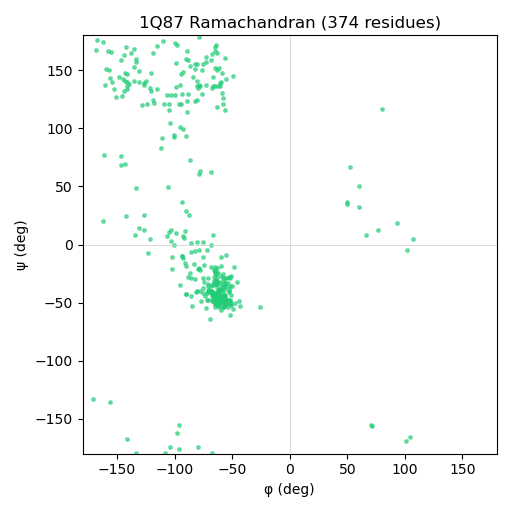.00 43.59 230 MET A CA 1
ATOM 674 C C . MET A 1 104 ? 41.330 20.786 55.936 1.00 46.71 230 MET A C 1
ATOM 675 O O . MET A 1 104 ? 41.595 20.169 56.961 1.00 49.93 230 MET A O 1
ATOM 680 N N . PHE A 1 105 ? 40.103 20.844 55.419 1.00 51.51 231 PHE A N 1
ATOM 681 C CA . PHE A 1 105 ? 38.966 20.255 56.123 1.00 41.79 231 PHE A CA 1
ATOM 682 C C . PHE A 1 105 ? 38.055 19.244 55.413 1.00 44.53 231 PHE A C 1
ATOM 683 O O . PHE A 1 105 ? 36.989 18.947 55.921 1.00 48.50 231 PHE A O 1
ATOM 691 N N . GLY A 1 106 ? 38.450 18.728 54.253 1.00 32.56 232 GLY A N 1
ATOM 692 C CA . GLY A 1 106 ? 37.631 17.740 53.579 1.00 39.17 232 GLY A CA 1
ATOM 693 C C . GLY A 1 106 ? 37.795 16.352 54.216 1.00 49.38 232 GLY A C 1
ATOM 694 O O . GLY A 1 106 ? 38.605 16.188 55.137 1.00 49.42 232 GLY A O 1
ATOM 695 N N . PRO A 1 107 ? 37.069 15.328 53.725 1.00 51.55 233 PRO A N 1
ATOM 696 C CA . PRO A 1 107 ? 36.114 15.440 52.596 1.00 52.31 233 PRO A CA 1
ATOM 697 C C . PRO A 1 107 ? 34.928 16.350 52.857 1.00 46.89 233 PRO A C 1
ATOM 698 O O . PRO A 1 107 ? 34.636 16.733 54.005 1.00 49.97 233 PRO A O 1
ATOM 702 N N . TYR A 1 108 ? 34.237 16.718 51.777 1.00 51.39 234 TYR A N 1
ATOM 703 C CA . TYR A 1 108 ? 33.098 17.618 51.922 1.00 53.96 234 TYR A CA 1
ATOM 704 C C . TYR A 1 108 ? 31.948 17.016 52.781 1.00 45.82 234 TYR A C 1
ATOM 705 O O . TYR A 1 108 ? 31.271 17.749 53.477 1.00 38.62 234 TYR A O 1
ATOM 714 N N . GLU A 1 109 ? 31.749 15.696 52.750 1.00 39.38 235 GLU A N 1
ATOM 715 C CA . GLU A 1 109 ? 30.692 15.095 53.578 1.00 53.45 235 GLU A CA 1
ATOM 716 C C . GLU A 1 109 ? 30.741 15.541 55.024 1.00 53.47 235 GLU A C 1
ATOM 717 O O . GLU A 1 109 ? 29.706 15.660 55.655 1.00 49.83 235 GLU A O 1
ATOM 723 N N . THR A 1 110 ? 31.929 15.755 55.582 1.00 52.69 236 THR A N 1
ATOM 724 C CA . THR A 1 110 ? 31.957 16.187 56.978 1.00 49.67 236 THR A CA 1
ATOM 725 C C . THR A 1 110 ? 32.772 17.467 57.207 1.00 51.35 236 THR A C 1
ATOM 726 O O . THR A 1 110 ? 33.205 17.769 58.324 1.00 45.15 236 THR A O 1
ATOM 730 N N . ILE A 1 111 ? 32.887 18.282 56.166 1.00 42.21 237 ILE A N 1
ATOM 731 C CA . ILE A 1 111 ? 33.718 19.444 56.287 1.00 43.95 237 ILE A CA 1
ATOM 732 C C . ILE A 1 111 ? 33.447 20.353 57.458 1.00 48.35 237 ILE A C 1
ATOM 733 O O . ILE A 1 111 ? 34.374 20.852 58.117 1.00 50.29 237 ILE A O 1
ATOM 738 N N . MET A 1 112 ? 32.181 20.559 57.749 1.00 53.14 238 MET A N 1
ATOM 739 C CA . MET A 1 112 ? 31.830 21.445 58.837 1.00 48.13 238 MET A CA 1
ATOM 740 C C . MET A 1 112 ? 32.081 20.841 60.210 1.00 43.63 238 MET A C 1
ATOM 741 O O . MET A 1 112 ? 32.156 21.546 61.195 1.00 49.99 238 MET A O 1
ATOM 746 N N . LEU A 1 113 ? 32.232 19.525 60.280 1.00 44.33 239 LEU A N 1
ATOM 747 C CA . LEU A 1 113 ? 32.510 18.915 61.569 1.00 50.99 239 LEU A CA 1
ATOM 748 C C . LEU A 1 113 ? 33.968 19.164 61.861 1.00 51.87 239 LEU A C 1
ATOM 749 O O . LEU A 1 113 ? 34.291 19.630 62.965 1.00 55.48 239 LEU A O 1
ATOM 754 N N . LYS A 1 114 ? 34.842 18.877 60.880 1.00 46.96 240 LYS A N 1
ATOM 755 C CA . LYS A 1 114 ? 36.282 19.099 61.063 1.00 45.61 240 LYS A CA 1
ATOM 756 C C . LYS A 1 114 ? 36.546 20.547 61.442 1.00 45.04 240 LYS A C 1
ATOM 757 O O . LYS A 1 114 ? 37.290 20.829 62.395 1.00 50.27 240 LYS A O 1
ATOM 763 N N . ILE A 1 115 ? 35.870 21.458 60.760 1.00 40.45 241 ILE A N 1
ATOM 764 C CA . ILE A 1 115 ? 36.069 22.868 61.046 1.00 41.23 241 ILE A CA 1
ATOM 765 C C . ILE A 1 115 ? 35.727 23.193 62.477 1.00 50.21 241 ILE A C 1
ATOM 766 O O . ILE A 1 115 ? 36.557 23.749 63.197 1.00 46.33 241 ILE A O 1
ATOM 771 N N . ALA A 1 116 ? 34.500 22.866 62.885 1.00 57.93 242 ALA A N 1
ATOM 772 C CA . ALA A 1 116 ? 34.065 23.125 64.259 1.00 54.61 242 ALA A CA 1
ATOM 773 C C . ALA A 1 116 ? 35.056 22.476 65.230 1.00 56.15 242 ALA A C 1
ATOM 774 O O . ALA A 1 116 ? 35.519 23.113 66.179 1.00 55.86 242 ALA A O 1
ATOM 776 N N . SER A 1 117 ? 35.398 21.215 64.984 1.00 51.66 243 SER A N 1
ATOM 777 C CA . SER A 1 117 ? 36.323 20.534 65.872 1.00 53.07 243 SER A CA 1
ATOM 778 C C . SER A 1 117 ? 37.616 21.317 66.099 1.00 57.58 243 SER A C 1
ATOM 779 O O . SER A 1 117 ? 37.924 21.709 67.232 1.00 61.93 243 SER A O 1
ATOM 782 N N . LEU A 1 118 ? 38.354 21.576 65.019 1.00 55.31 244 LEU A N 1
ATOM 783 C CA . LEU A 1 118 ? 39.621 22.289 65.111 1.00 48.60 244 LEU A CA 1
ATOM 784 C C . LEU A 1 118 ? 39.422 23.673 65.655 1.00 52.30 244 LEU A C 1
ATOM 785 O O . LEU A 1 118 ? 40.120 24.107 66.572 1.00 57.95 244 LEU A O 1
ATOM 790 N N . LEU A 1 119 ? 38.480 24.378 65.065 1.00 51.16 245 LEU A N 1
ATOM 791 C CA . LEU A 1 119 ? 38.211 25.731 65.465 1.00 49.70 245 LEU A CA 1
ATOM 792 C C . LEU A 1 119 ? 37.884 25.895 66.954 1.00 58.91 245 LEU A C 1
ATOM 793 O O . LEU A 1 119 ? 38.215 26.916 67.571 1.00 52.19 245 LEU A O 1
ATOM 798 N N . LEU A 1 120 ? 37.243 24.889 67.540 1.00 60.90 246 LEU A N 1
ATOM 799 C CA . LEU A 1 120 ? 36.854 24.984 68.937 1.00 64.82 246 LEU A CA 1
ATOM 800 C C . LEU A 1 120 ? 38.073 24.901 69.855 1.00 69.69 246 LEU A C 1
ATOM 801 O O . LEU A 1 120 ? 38.122 25.579 70.884 1.00 70.97 246 LEU A O 1
ATOM 806 N N . ILE A 1 121 ? 39.058 24.092 69.461 1.00 71.76 247 ILE A N 1
ATOM 807 C CA . ILE A 1 121 ? 40.311 23.911 70.209 1.00 68.40 247 ILE A CA 1
ATOM 808 C C . ILE A 1 121 ? 41.084 25.229 70.327 1.00 70.89 247 ILE A C 1
ATOM 809 O O . ILE A 1 121 ? 41.448 25.649 71.425 1.00 75.29 247 ILE A O 1
ATOM 814 N N . SER A 1 122 ? 41.333 25.875 69.193 1.00 66.84 248 SER A N 1
ATOM 815 C CA . SER A 1 122 ? 42.071 27.131 69.182 1.00 65.50 248 SER A CA 1
ATOM 816 C C . SER A 1 122 ? 41.331 28.246 69.912 1.00 71.55 248 SER A C 1
ATOM 817 O O . SER A 1 122 ? 41.956 29.140 70.487 1.00 69.64 248 SER A O 1
ATOM 820 N N . ASN A 1 123 ? 40.002 28.209 69.874 1.00 80.54 249 ASN A N 1
ATOM 821 C CA . ASN A 1 123 ? 39.209 29.238 70.542 1.00 85.00 249 ASN A CA 1
ATOM 822 C C . ASN A 1 123 ? 39.344 29.116 72.047 1.00 83.93 249 ASN A C 1
ATOM 823 O O . ASN A 1 123 ? 39.084 30.073 72.768 1.00 86.34 249 ASN A O 1
ATOM 828 N N . ASN A 1 124 ? 39.768 27.943 72.510 1.00 82.93 250 ASN A N 1
ATOM 829 C CA . ASN A 1 124 ? 39.941 27.690 73.938 1.00 85.66 250 ASN A CA 1
ATOM 830 C C . ASN A 1 124 ? 41.389 27.711 74.390 1.00 84.05 250 ASN A C 1
ATOM 831 O O . ASN A 1 124 ? 41.665 27.454 75.551 1.00 85.03 250 ASN A O 1
ATOM 836 N N . LYS A 1 125 ? 42.311 28.009 73.483 1.00 86.38 251 LYS A N 1
ATOM 837 C CA . LYS A 1 125 ? 43.733 28.009 73.816 1.00 84.54 251 LYS A CA 1
ATOM 838 C C . LYS A 1 125 ? 44.454 29.245 73.296 1.00 82.78 251 LYS A C 1
ATOM 839 O O . LYS A 1 125 ? 45.503 29.138 72.658 1.00 82.83 251 LYS A O 1
ATOM 845 N N . GLY A 1 126 ? 43.881 30.416 73.558 1.00 83.46 252 GLY A N 1
ATOM 846 C CA . GLY A 1 126 ? 44.495 31.660 73.127 1.00 83.90 252 GLY A CA 1
ATOM 847 C C . GLY A 1 126 ? 44.367 32.036 71.659 1.00 85.86 252 GLY A C 1
ATOM 848 O O . GLY A 1 126 ? 45.053 32.945 71.196 1.00 86.94 252 GLY A O 1
ATOM 849 N N . HIS A 1 127 ? 43.494 31.352 70.923 1.00 85.04 253 HIS A N 1
ATOM 850 C CA . HIS A 1 127 ? 43.270 31.648 69.506 1.00 77.31 253 HIS A CA 1
ATOM 851 C C . HIS A 1 127 ? 44.565 31.683 68.704 1.00 69.88 253 HIS A C 1
ATOM 852 O O . HIS A 1 127 ? 44.970 32.719 68.188 1.00 68.52 253 HIS A O 1
ATOM 859 N N . TRP A 1 128 ? 45.209 30.538 68.584 1.00 70.32 254 TRP A N 1
ATOM 860 C CA . TRP A 1 128 ? 46.450 30.469 67.844 1.00 67.24 254 TRP A CA 1
ATOM 861 C C . TRP A 1 128 ? 46.277 30.261 66.341 1.00 62.24 254 TRP A C 1
ATOM 862 O O . TRP A 1 128 ? 47.127 30.714 65.581 1.00 69.45 254 TRP A O 1
ATOM 873 N N . LEU A 1 129 ? 45.196 29.595 65.914 1.00 58.37 255 LEU A N 1
ATOM 874 C CA . LEU A 1 129 ? 44.932 29.320 64.487 1.00 48.10 255 LEU A CA 1
ATOM 875 C C . LEU A 1 129 ? 44.689 30.576 63.638 1.00 55.98 255 LEU A C 1
ATOM 876 O O . LEU A 1 129 ? 43.972 31.493 64.048 1.00 57.58 255 LEU A O 1
ATOM 881 N N . THR A 1 130 ? 45.292 30.625 62.453 1.00 57.09 256 THR A N 1
ATOM 882 C CA . THR A 1 130 ? 45.114 31.770 61.558 1.00 47.48 256 THR A CA 1
ATOM 883 C C . THR A 1 130 ? 45.076 31.252 60.122 1.00 47.83 256 THR A C 1
ATOM 884 O O . THR A 1 130 ? 45.798 30.330 59.774 1.00 47.81 256 THR A O 1
ATOM 888 N N . PHE A 1 131 ? 44.209 31.810 59.289 1.00 51.08 257 PHE A N 1
ATOM 889 C CA . PHE A 1 131 ? 44.139 31.361 57.906 1.00 55.10 257 PHE A CA 1
ATOM 890 C C . PHE A 1 131 ? 44.787 32.354 56.975 1.00 66.17 257 PHE A C 1
ATOM 891 O O . PHE A 1 131 ? 44.690 32.234 55.748 1.00 63.47 257 PHE A O 1
ATOM 899 N N . ASP A 1 132 ? 45.479 33.321 57.567 1.00 73.30 258 ASP A N 1
ATOM 900 C CA . ASP A 1 132 ? 46.138 34.352 56.792 1.00 85.85 258 ASP A CA 1
ATOM 901 C C . ASP A 1 132 ? 47.226 35.051 57.619 1.00 91.79 258 ASP A C 1
ATOM 902 O O . ASP A 1 132 ? 47.023 36.172 58.097 1.00 90.20 258 ASP A O 1
ATOM 907 N N . PRO A 1 133 ? 48.397 34.395 57.795 1.00 93.75 259 PRO A N 1
ATOM 908 C CA . PRO A 1 133 ? 49.536 34.927 58.565 1.00 97.26 259 PRO A CA 1
ATOM 909 C C . PRO A 1 133 ? 50.146 36.249 58.072 1.00 99.67 259 PRO A C 1
ATOM 910 O O . PRO A 1 133 ? 50.356 36.454 56.873 1.00 100.73 259 PRO A O 1
ATOM 914 N N . GLN A 1 134 ? 50.431 37.135 59.019 1.00 99.94 260 GLN A N 1
ATOM 915 C CA . GLN A 1 134 ? 51.018 38.432 58.723 1.00 104.23 260 GLN A CA 1
ATOM 916 C C . GLN A 1 134 ? 51.604 38.993 60.015 1.00 103.94 260 GLN A C 1
ATOM 917 O O . GLN A 1 134 ? 50.859 39.341 60.937 1.00 100.70 260 GLN A O 1
ATOM 923 N N . ASP A 1 144 ? 56.914 34.255 75.145 1.00 114.56 270 ASP A N 1
ATOM 924 C CA . ASP A 1 144 ? 56.519 34.030 73.755 1.00 114.58 270 ASP A CA 1
ATOM 925 C C . ASP A 1 144 ? 55.050 33.595 73.640 1.00 113.90 270 ASP A C 1
ATOM 926 O O . ASP A 1 144 ? 54.238 33.911 74.519 1.00 113.98 270 ASP A O 1
ATOM 931 N N . SER A 1 145 ? 54.699 32.889 72.563 1.00 110.71 271 SER A N 1
ATOM 932 C CA . SER A 1 145 ? 53.314 32.451 72.383 1.00 107.17 271 SER A CA 1
ATOM 933 C C . SER A 1 145 ? 53.140 31.427 71.252 1.00 103.35 271 SER A C 1
ATOM 934 O O . SER A 1 145 ? 54.040 31.223 70.434 1.00 101.42 271 SER A O 1
ATOM 937 N N . ILE A 1 146 ? 51.966 30.799 71.216 1.00 96.66 272 ILE A N 1
ATOM 938 C CA . ILE A 1 146 ? 51.636 29.781 70.225 1.00 89.31 272 ILE A CA 1
ATOM 939 C C . ILE A 1 146 ? 51.065 30.360 68.927 1.00 86.05 272 ILE A C 1
ATOM 940 O O . ILE A 1 146 ? 50.457 31.434 68.910 1.00 82.62 272 ILE A O 1
ATOM 945 N N . SER A 1 147 ? 51.244 29.619 67.837 1.00 86.56 273 SER A N 1
ATOM 946 C CA . SER A 1 147 ? 50.759 30.025 66.516 1.00 78.99 273 SER A CA 1
ATOM 947 C C . SER A 1 147 ? 50.668 28.830 65.557 1.00 76.57 273 SER A C 1
ATOM 948 O O . SER A 1 147 ? 51.570 27.986 65.512 1.00 69.89 273 SER A O 1
ATOM 951 N N . GLY A 1 148 ? 49.579 28.760 64.791 1.00 72.22 274 GLY A N 1
ATOM 952 C CA . GLY A 1 148 ? 49.421 27.669 63.844 1.00 57.48 274 GLY A CA 1
ATOM 953 C C . GLY A 1 148 ? 48.749 28.106 62.557 1.00 55.28 274 GLY A C 1
ATOM 954 O O . GLY A 1 148 ? 47.910 29.012 62.581 1.00 54.35 274 GLY A O 1
ATOM 955 N N . TRP A 1 149 ? 49.121 27.477 61.438 1.00 48.92 275 TRP A N 1
ATOM 956 C CA . TRP A 1 149 ? 48.529 27.796 60.142 1.00 45.01 275 TRP A CA 1
ATOM 957 C C . TRP A 1 149 ? 48.731 26.607 59.237 1.00 44.10 275 TRP A C 1
ATOM 958 O O . TRP A 1 149 ? 49.489 25.703 59.567 1.00 43.94 275 TRP A O 1
ATOM 969 N N . PHE A 1 150 ? 48.030 26.586 58.108 1.00 39.70 276 PHE A N 1
ATOM 970 C CA . PHE A 1 150 ? 48.167 25.507 57.158 1.00 39.79 276 PHE A CA 1
ATOM 971 C C . PHE A 1 150 ? 49.181 25.977 56.121 1.00 43.72 276 PHE A C 1
ATOM 972 O O . PHE A 1 150 ? 49.180 27.139 55.718 1.00 44.79 276 PHE A O 1
ATOM 980 N N . ASP A 1 151 ? 50.070 25.066 55.761 1.00 40.48 277 ASP A N 1
ATOM 981 C CA . ASP A 1 151 ? 51.138 25.295 54.810 1.00 45.14 277 ASP A CA 1
ATOM 982 C C . ASP A 1 151 ? 50.502 25.600 53.462 1.00 52.68 277 ASP A C 1
ATOM 983 O O . ASP A 1 151 ? 49.802 24.760 52.891 1.00 52.34 277 ASP A O 1
ATOM 988 N N . GLN A 1 152 ? 50.741 26.789 52.939 1.00 53.55 278 GLN A N 1
ATOM 989 C CA . GLN A 1 152 ? 50.171 27.107 51.644 1.00 61.80 278 GLN A CA 1
ATOM 990 C C . GLN A 1 152 ? 50.549 26.117 50.527 1.00 60.79 278 GLN A C 1
ATOM 991 O O . GLN A 1 152 ? 49.782 25.927 49.594 1.00 66.20 278 GLN A O 1
ATOM 997 N N . ASN A 1 153 ? 51.707 25.475 50.612 1.00 54.32 279 ASN A N 1
ATOM 998 C CA . ASN A 1 153 ? 52.108 24.512 49.565 1.00 53.98 279 ASN A CA 1
ATOM 999 C C . ASN A 1 153 ? 51.773 23.048 49.785 1.00 51.79 279 ASN A C 1
ATOM 1000 O O . ASN A 1 153 ? 51.942 22.244 48.880 1.00 48.57 279 ASN A O 1
ATOM 1005 N N . GLU A 1 154 ? 51.321 22.710 50.986 1.00 52.04 280 GLU A N 1
ATOM 1006 C CA . GLU A 1 154 ? 50.930 21.355 51.374 1.00 56.23 280 GLU A CA 1
ATOM 1007 C C . GLU A 1 154 ? 49.726 21.683 52.292 1.00 55.93 280 GLU A C 1
ATOM 1008 O O . GLU A 1 154 ? 49.767 21.495 53.513 1.00 49.28 280 GLU A O 1
ATOM 1014 N N . PRO A 1 155 ? 48.632 22.174 51.687 1.00 52.27 281 PRO A N 1
ATOM 1015 C CA . PRO A 1 155 ? 47.413 22.580 52.393 1.00 44.43 281 PRO A CA 1
ATOM 1016 C C . PRO A 1 155 ? 46.720 21.711 53.445 1.00 40.44 281 PRO A C 1
ATOM 1017 O O . PRO A 1 155 ? 45.970 22.270 54.222 1.00 42.29 281 PRO A O 1
ATOM 1021 N N . ASN A 1 156 ? 46.961 20.394 53.497 1.00 37.41 282 ASN A N 1
ATOM 1022 C CA . ASN A 1 156 ? 46.365 19.535 54.532 1.00 37.66 282 ASN A CA 1
ATOM 1023 C C . ASN A 1 156 ? 47.329 19.455 55.715 1.00 45.36 282 ASN A C 1
ATOM 1024 O O . ASN A 1 156 ? 47.095 18.714 56.670 1.00 44.89 282 ASN A O 1
ATOM 1029 N N . CYS A 1 157 ? 48.415 20.214 55.664 1.00 41.57 283 CYS A N 1
ATOM 1030 C CA . CYS A 1 157 ? 49.391 20.172 56.752 1.00 38.08 283 CYS A CA 1
ATOM 1031 C C . CYS A 1 157 ? 49.305 21.394 57.653 1.00 38.46 283 CYS A C 1
ATOM 1032 O O . CYS A 1 157 ? 49.560 22.520 57.222 1.00 42.95 283 CYS A O 1
ATOM 1035 N N . LEU A 1 158 ? 48.941 21.176 58.908 1.00 36.66 284 LEU A N 1
ATOM 1036 C CA . LEU A 1 158 ? 48.873 22.280 59.856 1.00 43.01 284 LEU A CA 1
ATOM 1037 C C . LEU A 1 158 ? 50.253 22.418 60.520 1.00 46.41 284 LEU A C 1
ATOM 1038 O O . LEU A 1 158 ? 50.788 21.472 61.098 1.00 44.75 284 LEU A O 1
ATOM 1043 N N . ILE A 1 159 ? 50.842 23.596 60.429 1.00 50.86 285 ILE A N 1
ATOM 1044 C CA . ILE A 1 159 ? 52.141 23.804 61.053 1.00 55.71 285 ILE A CA 1
ATOM 1045 C C . ILE A 1 159 ? 51.864 24.492 62.385 1.00 51.95 285 ILE A C 1
ATOM 1046 O O . ILE A 1 159 ? 51.053 25.404 62.414 1.00 49.07 285 ILE A O 1
ATOM 1051 N N . LEU A 1 160 ? 52.524 24.040 63.463 1.00 58.12 286 LEU A N 1
ATOM 1052 C CA . LEU A 1 160 ? 52.372 24.583 64.836 1.00 62.17 286 LEU A CA 1
ATOM 1053 C C . LEU A 1 160 ? 53.675 25.052 65.462 1.00 68.41 286 LEU A C 1
ATOM 1054 O O . LEU A 1 160 ? 54.609 24.250 65.652 1.00 60.85 286 LEU A O 1
ATOM 1059 N N . LYS A 1 161 ? 53.712 26.333 65.817 1.00 75.26 287 LYS A N 1
ATOM 1060 C CA . LYS A 1 161 ? 54.896 26.951 66.418 1.00 84.72 287 LYS A CA 1
ATOM 1061 C C . LYS A 1 161 ? 54.782 27.078 67.929 1.00 85.21 287 LYS A C 1
ATOM 1062 O O . LYS A 1 161 ? 54.237 28.053 68.427 1.00 83.93 287 LYS A O 1
ATOM 1068 N N . THR A 1 162 ? 55.313 26.088 68.646 1.00 92.06 288 THR A N 1
ATOM 1069 C CA . THR A 1 162 ? 55.267 26.055 70.107 1.00 95.44 288 THR A CA 1
ATOM 1070 C C . THR A 1 162 ? 56.646 26.278 70.733 1.00 99.68 288 THR A C 1
ATOM 1071 O O . THR A 1 162 ? 57.657 26.378 70.022 1.00 99.86 288 THR A O 1
ATOM 1075 N N . PRO A 1 163 ? 56.702 26.373 72.081 1.00 102.43 289 PRO A N 1
ATOM 1076 C CA . PRO A 1 163 ? 57.967 26.578 72.801 1.00 100.76 289 PRO A CA 1
ATOM 1077 C C . PRO A 1 163 ? 59.036 25.586 72.341 1.00 100.24 289 PRO A C 1
ATOM 1078 O O . PRO A 1 163 ? 60.130 25.973 71.906 1.00 96.44 289 PRO A O 1
ATOM 1082 N N . THR A 1 164 ? 58.687 24.305 72.429 1.00 99.24 290 THR A N 1
ATOM 1083 C CA . THR A 1 164 ? 59.570 23.211 72.035 1.00 98.80 290 THR A CA 1
ATOM 1084 C C . THR A 1 164 ? 59.839 23.177 70.522 1.00 96.40 290 THR A C 1
ATOM 1085 O O . THR A 1 164 ? 60.429 22.215 70.003 1.00 93.71 290 THR A O 1
ATOM 1089 N N . GLY A 1 165 ? 59.390 24.215 69.820 1.00 91.16 291 GLY A N 1
ATOM 1090 C CA . GLY A 1 165 ? 59.608 24.279 68.387 1.00 85.29 291 GLY A CA 1
ATOM 1091 C C . GLY A 1 165 ? 58.404 23.967 67.509 1.00 78.32 291 GLY A C 1
ATOM 1092 O O . GLY A 1 165 ? 57.268 23.934 67.972 1.00 70.94 291 GLY A O 1
ATOM 1093 N N . ILE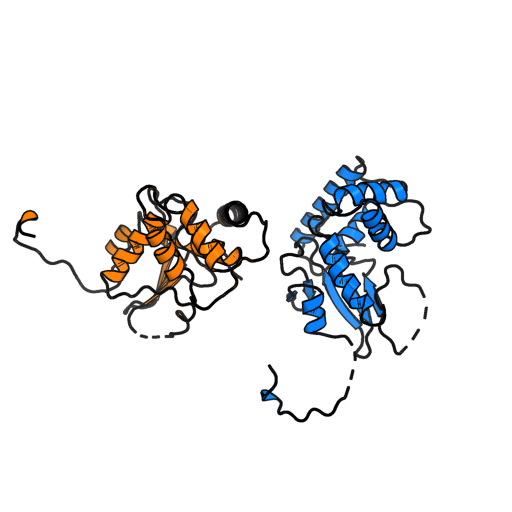 A 1 166 ? 58.692 23.732 66.229 1.00 72.98 292 ILE A N 1
ATOM 1094 C CA . ILE A 1 166 ? 57.717 23.429 65.198 1.00 62.56 292 ILE A CA 1
ATOM 1095 C C . ILE A 1 166 ? 57.224 21.981 65.147 1.00 68.72 292 ILE A C 1
ATOM 1096 O O . ILE A 1 166 ? 58.005 21.025 65.258 1.00 69.92 292 ILE A O 1
ATOM 1101 N N . ARG A 1 167 ? 55.912 21.832 64.969 1.00 68.22 293 ARG A N 1
ATOM 1102 C CA . ARG A 1 167 ? 55.303 20.514 64.867 1.00 62.84 293 ARG A CA 1
ATOM 1103 C C . ARG A 1 167 ? 54.385 20.453 63.644 1.00 55.45 293 ARG A C 1
ATOM 1104 O O . ARG A 1 167 ? 53.803 21.463 63.264 1.00 53.68 293 ARG A O 1
ATOM 1112 N N . LYS A 1 168 ? 54.257 19.274 63.037 1.00 46.94 294 LYS A N 1
ATOM 1113 C CA . LYS A 1 168 ? 53.394 19.130 61.886 1.00 43.60 294 LYS A CA 1
ATOM 1114 C C . LYS A 1 168 ? 52.366 18.005 62.006 1.00 51.31 294 LYS A C 1
ATOM 1115 O O . LYS A 1 168 ? 52.682 16.932 62.501 1.00 49.78 294 LYS A O 1
ATOM 1121 N N . ILE A 1 169 ? 51.130 18.247 61.566 1.00 44.65 295 ILE A N 1
ATOM 1122 C CA . ILE A 1 169 ? 50.093 17.210 61.632 1.00 42.07 295 ILE A CA 1
ATOM 1123 C C . ILE A 1 169 ? 49.183 17.323 60.402 1.00 45.34 295 ILE A C 1
ATOM 1124 O O . ILE A 1 169 ? 48.726 18.413 60.052 1.00 40.98 295 ILE A O 1
ATOM 1129 N N . TRP A 1 170 ? 48.934 16.195 59.746 1.00 44.72 296 TRP A N 1
ATOM 1130 C CA . TRP A 1 170 ? 48.168 16.195 58.495 1.00 41.91 296 TRP A CA 1
ATOM 1131 C C . TRP A 1 170 ? 46.719 15.751 58.479 1.00 52.21 296 TRP A C 1
ATOM 1132 O O . TRP A 1 170 ? 46.374 14.644 58.963 1.00 49.11 296 TRP A O 1
ATOM 1143 N N . ASN A 1 171 ? 45.868 16.602 57.898 1.00 48.24 297 ASN A N 1
ATOM 1144 C CA . ASN A 1 171 ? 44.486 16.239 57.763 1.00 41.58 297 ASN A CA 1
ATOM 1145 C C . ASN A 1 171 ? 44.503 15.299 56.589 1.00 48.92 297 ASN A C 1
ATOM 1146 O O . ASN A 1 171 ? 45.217 15.558 55.624 1.00 47.83 297 ASN A O 1
ATOM 1151 N N . LYS A 1 172 ? 43.778 14.181 56.694 1.00 50.51 298 LYS A N 1
ATOM 1152 C CA . LYS A 1 172 ? 43.667 13.231 55.587 1.00 52.29 298 LYS A CA 1
ATOM 1153 C C . LYS A 1 172 ? 42.351 13.645 54.873 1.00 53.84 298 LYS A C 1
ATOM 1154 O O . LYS A 1 172 ? 41.256 13.306 55.317 1.00 49.91 298 LYS A O 1
ATOM 1160 N N . PRO A 1 173 ? 42.448 14.369 53.749 1.00 45.99 299 PRO A N 1
ATOM 1161 C CA . PRO A 1 173 ? 41.267 14.831 53.003 1.00 49.75 299 PRO A CA 1
ATOM 1162 C C . PRO A 1 173 ? 40.287 13.799 52.451 1.00 48.74 299 PRO A C 1
ATOM 1163 O O . PRO A 1 173 ? 39.228 14.174 52.010 1.00 53.76 299 PRO A O 1
ATOM 1167 N N . LEU A 1 174 ? 40.619 12.513 52.469 1.00 53.48 300 LEU A N 1
ATOM 1168 C CA . LEU A 1 174 ? 39.662 11.512 51.985 1.00 54.63 300 LEU A CA 1
ATOM 1169 C C . LEU A 1 174 ? 38.919 10.799 53.132 1.00 56.23 300 LEU A C 1
ATOM 1170 O O . LEU A 1 174 ? 38.057 9.959 52.888 1.00 54.59 300 LEU A O 1
ATOM 1175 N N . ILE A 1 175 ? 39.222 11.161 54.377 1.00 55.02 301 ILE A N 1
ATOM 1176 C CA . ILE A 1 175 ? 38.605 10.496 55.506 1.00 49.12 301 ILE A CA 1
ATOM 1177 C C . ILE A 1 175 ? 37.611 11.345 56.249 1.00 51.98 301 ILE A C 1
ATOM 1178 O O . ILE A 1 175 ? 37.952 12.419 56.777 1.00 50.42 301 ILE A O 1
ATOM 1183 N N . GLU A 1 176 ? 36.375 10.840 56.302 1.00 52.32 302 GLU A N 1
ATOM 1184 C CA . GLU A 1 176 ? 35.300 11.552 56.969 1.00 51.21 302 GLU A CA 1
ATOM 1185 C C . GLU A 1 176 ? 35.615 11.728 58.435 1.00 48.09 302 GLU A C 1
ATOM 1186 O O . GLU A 1 176 ? 36.336 10.956 59.045 1.00 41.47 302 GLU A O 1
ATOM 1192 N N . ALA A 1 177 ? 35.087 12.775 59.014 1.00 48.18 303 ALA A N 1
ATOM 1193 C CA . ALA A 1 177 ? 35.359 13.005 60.410 1.00 56.08 303 ALA A CA 1
ATOM 1194 C C . ALA A 1 177 ? 34.995 11.808 61.315 1.00 56.26 303 ALA A C 1
ATOM 1195 O O . ALA A 1 177 ? 35.361 11.778 62.494 1.00 52.10 303 ALA A O 1
ATOM 1197 N N . THR A 1 178 ? 34.317 10.816 60.745 1.00 59.07 304 THR A N 1
ATOM 1198 C CA . THR A 1 178 ? 33.904 9.641 61.499 1.00 63.49 304 THR A CA 1
ATOM 1199 C C . THR A 1 178 ? 35.099 8.732 61.746 1.00 66.62 304 THR A C 1
ATOM 1200 O O . THR A 1 178 ? 35.148 8.032 62.761 1.00 77.04 304 THR A O 1
ATOM 1204 N N . GLY A 1 179 ? 36.070 8.758 60.839 1.00 62.54 305 GLY A N 1
ATOM 1205 C CA . GLY A 1 179 ? 37.262 7.936 61.002 1.00 57.67 305 GLY A CA 1
ATOM 1206 C C . GLY A 1 179 ? 38.503 8.623 61.583 1.00 58.62 305 GLY A C 1
ATOM 1207 O O . GLY A 1 179 ? 38.436 9.687 62.232 1.00 51.73 305 GLY A O 1
ATOM 1208 N N . GLN A 1 180 ? 39.649 7.974 61.371 1.00 56.68 306 GLN A N 1
ATOM 1209 C CA . GLN A 1 180 ? 40.943 8.495 61.818 1.00 60.54 306 GLN A CA 1
ATOM 1210 C C . GLN A 1 180 ? 41.492 9.349 60.643 1.00 56.71 306 GLN A C 1
ATOM 1211 O O . GLN A 1 180 ? 42.159 8.848 59.730 1.00 52.87 306 GLN A O 1
ATOM 1217 N N . TYR A 1 181 ? 41.208 10.642 60.694 1.00 52.63 307 TYR A N 1
ATOM 1218 C CA . TYR A 1 181 ? 41.552 11.550 59.597 1.00 62.30 307 TYR A CA 1
ATOM 1219 C C . TYR A 1 181 ? 42.762 12.441 59.819 1.00 60.47 307 TYR A C 1
ATOM 1220 O O . TYR A 1 181 ? 42.947 13.416 59.097 1.00 60.58 307 TYR A O 1
ATOM 1229 N N . LEU A 1 182 ? 43.537 12.131 60.854 1.00 51.89 308 LEU A N 1
ATOM 1230 C CA . LEU A 1 182 ? 44.749 12.846 61.150 1.00 54.22 308 LEU A CA 1
ATOM 1231 C C . LEU A 1 182 ? 45.872 11.813 61.203 1.00 55.85 308 LEU A C 1
ATOM 1232 O O . LEU A 1 182 ? 45.667 10.691 61.667 1.00 60.72 308 LEU A O 1
ATOM 1237 N N . MET A 1 183 ? 47.036 12.180 60.667 1.00 52.49 309 MET A N 1
ATOM 1238 C CA . MET A 1 183 ? 48.210 11.302 60.633 1.00 55.09 309 MET A CA 1
ATOM 1239 C C . MET A 1 183 ? 49.451 12.175 60.724 1.00 55.21 309 MET A C 1
ATOM 1240 O O . MET A 1 183 ? 49.481 13.293 60.156 1.00 47.17 309 MET A O 1
ATOM 1245 N N . ASP A 1 184 ? 50.466 11.660 61.429 1.00 51.68 310 ASP A N 1
ATOM 1246 C CA . ASP A 1 184 ? 51.710 12.394 61.640 1.00 42.32 310 ASP A CA 1
ATOM 1247 C C . ASP A 1 184 ? 52.820 11.875 60.757 1.00 40.05 310 ASP A C 1
ATOM 1248 O O . ASP A 1 184 ? 52.586 11.012 59.888 1.00 43.57 310 ASP A O 1
ATOM 1253 N N . GLU A 1 185 ? 54.027 12.403 60.970 1.00 54.94 311 GLU A N 1
ATOM 1254 C CA . GLU A 1 185 ? 55.190 12.031 60.168 1.00 60.25 311 GLU A CA 1
ATOM 1255 C C . GLU A 1 185 ? 55.594 10.591 60.327 1.00 58.80 311 GLU A C 1
ATOM 1256 O O . GLU A 1 185 ? 56.299 10.065 59.469 1.00 64.75 311 GLU A O 1
ATOM 1262 N N . ASN A 1 186 ? 55.148 9.947 61.404 1.00 52.68 312 ASN A N 1
ATOM 1263 C CA . ASN A 1 186 ? 55.487 8.538 61.603 1.00 60.22 312 ASN A CA 1
ATOM 1264 C C . ASN A 1 186 ? 54.414 7.628 61.025 1.00 65.60 312 ASN A C 1
ATOM 1265 O O . ASN A 1 186 ? 54.617 6.418 60.917 1.00 65.01 312 ASN A O 1
ATOM 1270 N N . GLY A 1 187 ? 53.266 8.194 60.654 1.00 61.34 313 GLY A N 1
ATOM 1271 C CA . GLY A 1 187 ? 52.204 7.361 60.116 1.00 58.78 313 GLY A CA 1
ATOM 1272 C C . GLY A 1 187 ? 51.240 6.916 61.199 1.00 58.18 313 GLY A C 1
ATOM 1273 O O . GLY A 1 187 ? 50.516 5.941 61.010 1.00 62.43 313 GLY A O 1
ATOM 1274 N N . GLU A 1 188 ? 51.264 7.620 62.337 1.00 62.28 314 GLU A N 1
ATOM 1275 C CA . GLU A 1 188 ? 50.380 7.367 63.480 1.00 67.01 314 GLU A CA 1
ATOM 1276 C C . GLU A 1 188 ? 49.094 8.188 63.303 1.00 69.67 314 GLU A C 1
ATOM 1277 O O . GLU A 1 188 ? 49.121 9.426 63.332 1.00 66.11 314 GLU A O 1
ATOM 1283 N N . LYS A 1 189 ? 47.979 7.480 63.126 1.00 73.59 315 LYS A N 1
ATOM 1284 C CA . LYS A 1 189 ? 46.649 8.068 62.934 1.00 68.89 315 LYS A CA 1
ATOM 1285 C C . LYS A 1 189 ? 46.001 8.500 64.247 1.00 67.58 315 LYS A C 1
ATOM 1286 O O . LYS A 1 189 ? 46.355 8.020 65.308 1.00 75.08 315 LYS A O 1
ATOM 1292 N N . TYR A 1 190 ? 45.081 9.451 64.178 1.00 70.37 316 TYR A N 1
ATOM 1293 C CA . TYR A 1 190 ? 44.380 9.916 65.367 1.00 71.38 316 TYR A CA 1
ATOM 1294 C C . TYR A 1 190 ? 42.903 9.971 65.001 1.00 74.61 316 TYR A C 1
ATOM 1295 O O . TYR A 1 190 ? 42.554 10.050 63.826 1.00 70.62 316 TYR A O 1
ATOM 1304 N N . ASP A 1 191 ? 42.040 9.906 66.008 1.00 72.04 317 ASP A N 1
ATOM 1305 C CA . ASP A 1 191 ? 40.609 9.898 65.774 1.00 67.84 317 ASP A CA 1
ATOM 1306 C C . ASP A 1 191 ? 40.049 11.259 65.394 1.00 64.67 317 ASP A C 1
ATOM 1307 O O . ASP A 1 191 ? 39.153 11.346 64.571 1.00 49.67 317 ASP A O 1
ATOM 1312 N N . SER A 1 192 ? 40.562 12.320 65.998 1.00 58.97 318 SER A N 1
ATOM 1313 C CA . SER A 1 192 ? 40.028 13.630 65.705 1.00 55.15 318 SER A CA 1
ATOM 1314 C C . SER A 1 192 ? 41.022 14.684 66.141 1.00 56.52 318 SER A C 1
ATOM 1315 O O . SER A 1 192 ? 42.027 14.377 66.785 1.00 55.81 318 SER A O 1
ATOM 1318 N N . TRP A 1 193 ? 40.726 15.937 65.840 1.00 52.57 319 TRP A N 1
ATOM 1319 C CA . TRP A 1 193 ? 41.629 16.982 66.284 1.00 61.94 319 TRP A CA 1
ATOM 1320 C C . TRP A 1 193 ? 41.720 16.996 67.809 1.00 64.61 319 TRP A C 1
ATOM 1321 O O . TRP A 1 193 ? 42.814 17.114 68.354 1.00 68.98 319 TRP A O 1
ATOM 1332 N N . ASP A 1 194 ? 40.570 16.893 68.482 1.00 68.97 320 ASP A N 1
ATOM 1333 C CA . ASP A 1 194 ? 40.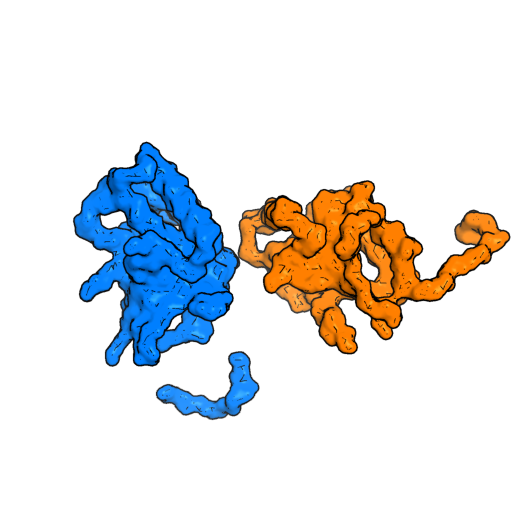478 16.914 69.954 1.00 68.32 320 ASP A CA 1
ATOM 1334 C C . ASP A 1 194 ? 41.380 15.854 70.604 1.00 63.29 320 ASP A C 1
ATOM 1335 O O . ASP A 1 194 ? 42.119 16.133 71.556 1.00 54.61 320 ASP A O 1
ATOM 1340 N N . LYS A 1 195 ? 41.301 14.642 70.076 1.00 47.91 321 LYS A N 1
ATOM 1341 C CA . LYS A 1 195 ? 42.104 13.509 70.519 1.00 55.35 321 LYS A CA 1
ATOM 1342 C C . LYS A 1 195 ? 43.598 13.819 70.348 1.00 62.39 321 LYS A C 1
ATOM 1343 O O . LYS A 1 195 ? 44.416 13.594 71.258 1.00 67.82 321 LYS A O 1
ATOM 1349 N N . TYR A 1 196 ? 43.948 14.316 69.164 1.00 63.55 322 TYR A N 1
ATOM 1350 C CA . TYR A 1 196 ? 45.323 14.624 68.847 1.00 57.02 322 TYR A CA 1
ATOM 1351 C C . TYR A 1 196 ? 45.900 15.685 69.751 1.00 63.54 322 TYR A C 1
ATOM 1352 O O . TYR A 1 196 ? 47.052 15.570 70.172 1.00 66.19 322 TYR A O 1
ATOM 1361 N N . PHE A 1 197 ? 45.129 16.724 70.047 1.00 55.67 323 PHE A N 1
ATOM 1362 C CA . PHE A 1 197 ? 45.640 17.767 70.931 1.00 65.37 323 PHE A CA 1
ATOM 1363 C C . PHE A 1 197 ? 45.568 17.338 72.389 1.00 74.06 323 PHE A C 1
ATOM 1364 O O . PHE A 1 197 ? 46.024 18.055 73.290 1.00 74.14 323 PHE A O 1
ATOM 1372 N N . GLU A 1 198 ? 44.978 16.166 72.609 1.00 79.68 324 GLU A N 1
ATOM 1373 C CA . GLU A 1 198 ? 44.863 15.602 73.942 1.00 85.22 324 GLU A CA 1
ATOM 1374 C C . GLU A 1 198 ? 46.189 14.880 74.150 1.00 83.65 324 GLU A C 1
ATOM 1375 O O . GLU A 1 198 ? 46.907 15.113 75.126 1.00 84.24 324 GLU A O 1
ATOM 1381 N N . MET A 1 199 ? 46.508 14.026 73.186 1.00 77.68 325 MET A N 1
ATOM 1382 C CA . MET A 1 199 ? 47.730 13.241 73.186 1.00 75.30 325 MET A CA 1
ATOM 1383 C C . MET A 1 199 ? 49.003 14.064 73.077 1.00 74.48 325 MET A C 1
ATOM 1384 O O . MET A 1 199 ? 50.055 13.598 73.474 1.00 77.21 325 MET A O 1
ATOM 1389 N N . LYS A 1 200 ? 48.918 15.265 72.517 1.00 68.72 326 LYS A N 1
ATOM 1390 C CA . LYS A 1 200 ? 50.098 16.092 72.313 1.00 65.57 326 LYS A CA 1
ATOM 1391 C C . LYS A 1 200 ? 49.690 17.529 72.470 1.00 70.57 326 LYS A C 1
ATOM 1392 O O . LYS A 1 200 ? 49.551 18.244 71.488 1.00 69.61 326 LYS A O 1
ATOM 1398 N N . PRO A 1 201 ? 49.492 17.984 73.707 1.00 74.50 327 PRO A N 1
ATOM 1399 C CA . PRO A 1 201 ? 49.084 19.378 73.880 1.00 75.06 327 PRO A CA 1
ATOM 1400 C C . PRO A 1 201 ? 50.179 20.345 73.495 1.00 72.19 327 PRO A C 1
ATOM 1401 O O . PRO A 1 201 ? 51.263 19.946 73.118 1.00 75.08 327 PRO A O 1
ATOM 1405 N N . ILE A 1 202 ? 49.877 21.623 73.634 1.00 74.79 328 ILE A N 1
ATOM 1406 C CA . ILE A 1 202 ? 50.796 22.684 73.320 1.00 77.44 328 ILE A CA 1
ATOM 1407 C C . ILE A 1 202 ? 51.692 22.978 74.525 1.00 86.98 328 ILE A C 1
ATOM 1408 O O . ILE A 1 202 ? 51.380 23.843 75.361 1.00 88.95 328 ILE A O 1
ATOM 1413 N N . ALA A 1 208 ? 57.475 23.506 84.963 1.00 65.28 334 ALA A N 1
ATOM 1414 C CA . ALA A 1 208 ? 56.443 22.491 85.097 1.00 64.88 334 ALA A CA 1
ATOM 1415 C C . ALA A 1 208 ? 55.795 22.529 86.507 1.00 61.68 334 ALA A C 1
ATOM 1416 O O . ALA A 1 208 ? 55.991 23.472 87.263 1.00 61.82 334 ALA A O 1
ATOM 1418 N N . TYR A 1 209 ? 55.027 21.505 86.854 1.00 57.87 335 TYR A N 1
ATOM 1419 C CA . TYR A 1 209 ? 54.318 21.466 88.136 1.00 55.05 335 TYR A CA 1
ATOM 1420 C C . TYR A 1 209 ? 54.743 20.261 88.950 1.00 47.65 335 TYR A C 1
ATOM 1421 O O . TYR A 1 209 ? 54.745 19.161 88.450 1.00 49.99 335 TYR A O 1
ATOM 1430 N N . PRO A 1 210 ? 55.065 20.450 90.235 1.00 47.25 336 PRO A N 1
ATOM 1431 C CA . PRO A 1 210 ? 55.492 19.321 91.062 1.00 49.47 336 PRO A CA 1
ATOM 1432 C C . PRO A 1 210 ? 54.459 18.219 91.073 1.00 53.61 336 PRO A C 1
ATOM 1433 O O . PRO A 1 210 ? 53.358 18.451 91.554 1.00 58.19 336 PRO A O 1
ATOM 1437 N N . THR A 1 211 ? 54.787 17.034 90.551 1.00 50.30 337 THR A N 1
ATOM 1438 C CA . THR A 1 211 ? 53.818 15.922 90.584 1.00 60.52 337 THR A CA 1
ATOM 1439 C C . THR A 1 211 ? 54.324 14.960 91.630 1.00 58.32 337 THR A C 1
ATOM 1440 O O . THR A 1 211 ? 55.482 14.579 91.584 1.00 60.44 337 THR A O 1
ATOM 1444 N N . PHE A 1 212 ? 53.470 14.574 92.571 1.00 59.90 338 PHE A N 1
ATOM 1445 C CA . PHE A 1 212 ? 53.878 13.667 93.644 1.00 55.91 338 PHE A CA 1
ATOM 1446 C C . PHE A 1 212 ? 53.326 12.257 93.454 1.00 55.28 338 PHE A C 1
ATOM 1447 O O . PHE A 1 212 ? 52.751 11.662 94.368 1.00 57.03 338 PHE A O 1
ATOM 1455 N N . ALA A 1 213 ? 53.505 11.731 92.257 1.00 56.09 339 ALA A N 1
ATOM 1456 C CA . ALA A 1 213 ? 53.043 10.394 91.942 1.00 63.73 339 ALA A CA 1
ATOM 1457 C C . ALA A 1 213 ? 54.073 9.714 91.051 1.00 62.79 339 ALA A C 1
ATOM 1458 O O . ALA A 1 213 ? 54.533 10.294 90.080 1.00 55.89 339 ALA A O 1
ATOM 1460 N N . PRO A 1 214 ? 54.416 8.454 91.372 1.00 65.62 340 PRO A N 1
ATOM 1461 C CA . PRO A 1 214 ? 55.378 7.585 90.692 1.00 60.96 340 PRO A CA 1
ATOM 1462 C C . PRO A 1 214 ? 55.090 7.412 89.221 1.00 62.93 340 PRO A C 1
ATOM 1463 O O . PRO A 1 214 ? 53.920 7.317 88.818 1.00 58.89 340 PRO A O 1
ATOM 1467 N N . MET A 1 215 ? 56.172 7.356 88.438 1.00 59.84 341 MET A N 1
ATOM 1468 C CA . MET A 1 215 ? 56.094 7.178 86.994 1.00 64.13 341 MET A CA 1
ATOM 1469 C C . MET A 1 215 ? 55.091 6.126 86.560 1.00 66.32 341 MET A C 1
ATOM 1470 O O . MET A 1 215 ? 54.235 6.416 85.728 1.00 78.62 341 MET A O 1
ATOM 1475 N N . HIS A 1 216 ? 55.183 4.909 87.106 1.00 59.38 342 HIS A N 1
ATOM 1476 C CA . HIS A 1 216 ? 54.249 3.859 86.701 1.00 62.64 342 HIS A CA 1
ATOM 1477 C C . HIS A 1 216 ? 52.784 4.021 87.119 1.00 62.16 342 HIS A C 1
ATOM 1478 O O . HIS A 1 216 ? 51.951 3.154 86.820 1.00 56.06 342 HIS A O 1
ATOM 1480 N N . HIS A 1 217 ? 52.476 5.104 87.827 1.00 63.78 343 HIS A N 1
ATOM 1481 C CA . HIS A 1 217 ? 51.102 5.382 88.216 1.00 68.54 343 HIS A CA 1
ATOM 1482 C C . HIS A 1 217 ? 50.439 5.948 86.947 1.00 75.52 343 HIS A C 1
ATOM 1483 O O . HIS A 1 217 ? 49.219 5.884 86.795 1.00 75.76 343 HIS A O 1
ATOM 1485 N N . HIS A 1 218 ? 51.259 6.472 86.030 1.00 80.82 344 HIS A N 1
ATOM 1486 C CA . HIS A 1 218 ? 50.763 7.073 84.781 1.00 90.90 344 HIS A CA 1
ATOM 1487 C C . HIS A 1 218 ? 50.257 6.066 83.758 1.00 92.40 344 HIS A C 1
ATOM 1488 O O . HIS A 1 218 ? 50.889 5.037 83.522 1.00 92.30 344 HIS A O 1
ATOM 1490 N N . HIS A 1 219 ? 49.123 6.387 83.136 1.00 96.77 345 HIS A N 1
ATOM 1491 C CA . HIS A 1 219 ? 48.516 5.506 82.135 1.00 100.91 345 HIS A CA 1
ATOM 1492 C C . HIS A 1 219 ? 48.911 5.898 80.711 1.00 101.21 345 HIS A C 1
ATOM 1493 O O . HIS A 1 219 ? 49.209 7.094 80.494 1.00 100.54 345 HIS A O 1
ATOM 1495 N N . SER B 1 21 ? 44.452 -3.200 62.206 1.00 97.76 147 SER B N 1
ATOM 1496 C CA . SER B 1 21 ? 43.429 -2.965 61.140 1.00 95.92 147 SER B CA 1
ATOM 1497 C C . SER B 1 21 ? 42.576 -4.222 60.917 1.00 97.25 147 SER B C 1
ATOM 1498 O O . SER B 1 21 ? 43.080 -5.343 61.033 1.00 93.54 147 SER B O 1
ATOM 1501 N N . MET B 1 22 ? 41.295 -4.028 60.592 1.00 94.03 148 MET B N 1
ATOM 1502 C CA . MET B 1 22 ? 40.358 -5.139 60.379 1.00 88.58 148 MET B CA 1
ATOM 1503 C C . MET B 1 22 ? 39.782 -5.199 58.975 1.00 83.14 148 MET B C 1
ATOM 1504 O O . MET B 1 22 ? 39.131 -4.265 58.524 1.00 89.21 148 MET B O 1
ATOM 1509 N N . CYS B 1 23 ? 40.003 -6.319 58.303 1.00 73.68 149 CYS B N 1
ATOM 1510 C CA . CYS B 1 23 ? 39.513 -6.524 56.952 1.00 71.83 149 CYS B CA 1
ATOM 1511 C C . CYS B 1 23 ? 39.391 -8.031 56.682 1.00 66.52 149 CYS B C 1
ATOM 1512 O O . CYS B 1 23 ? 40.214 -8.829 57.152 1.00 61.31 149 CYS B O 1
ATOM 1515 N N . ILE B 1 24 ? 38.361 -8.423 55.936 1.00 62.89 150 ILE B N 1
ATOM 1516 C CA . ILE B 1 24 ? 38.157 -9.834 55.629 1.00 57.70 150 ILE B CA 1
ATOM 1517 C C . ILE B 1 24 ? 39.275 -10.320 54.718 1.00 59.90 150 ILE B C 1
ATOM 1518 O O . ILE B 1 24 ? 39.618 -9.640 53.752 1.00 62.54 150 ILE B O 1
ATOM 1523 N N . GLY B 1 25 ? 39.825 -11.494 55.047 1.00 57.33 151 GLY B N 1
ATOM 1524 C CA . GLY B 1 25 ? 40.908 -12.124 54.301 1.00 58.43 151 GLY B CA 1
ATOM 1525 C C . GLY B 1 25 ? 40.465 -13.221 53.346 1.00 53.91 151 GLY B C 1
ATOM 1526 O O . GLY B 1 25 ? 39.293 -13.593 53.340 1.00 59.78 151 GLY B O 1
ATOM 1527 N N . ASN B 1 26 ? 41.405 -13.726 52.541 1.00 52.59 152 ASN B N 1
ATOM 1528 C CA . ASN B 1 26 ? 41.168 -14.755 51.527 1.00 47.95 152 ASN B CA 1
ATOM 1529 C C . ASN B 1 26 ? 40.137 -14.205 50.529 1.00 56.60 152 ASN B C 1
ATOM 1530 O O . ASN B 1 26 ? 39.328 -14.928 49.952 1.00 50.74 152 ASN B O 1
ATOM 1535 N N . SER B 1 27 ? 40.192 -12.896 50.333 1.00 51.89 153 SER B N 1
ATOM 1536 C CA . SER B 1 27 ? 39.251 -12.212 49.475 1.00 64.39 153 SER B CA 1
ATOM 1537 C C . SER B 1 27 ? 39.989 -11.215 48.583 1.00 68.33 153 SER B C 1
ATOM 1538 O O . SER B 1 27 ? 40.930 -10.536 49.031 1.00 65.14 153 SER B O 1
ATOM 1541 N N . THR B 1 28 ? 39.543 -11.131 47.330 1.00 69.54 154 THR B N 1
ATOM 1542 C CA . THR B 1 28 ? 40.112 -10.194 46.359 1.00 70.51 154 THR B CA 1
ATOM 1543 C C . THR B 1 28 ? 39.630 -8.798 46.760 1.00 74.98 154 THR B C 1
ATOM 1544 O O . THR B 1 28 ? 38.603 -8.655 47.432 1.00 76.06 154 THR B O 1
ATOM 1548 N N . PRO B 1 29 ? 40.354 -7.750 46.345 1.00 79.61 155 PRO B N 1
ATOM 1549 C CA . PRO B 1 29 ? 39.962 -6.371 46.684 1.00 78.72 155 PRO B CA 1
ATOM 1550 C C . PRO B 1 29 ? 38.556 -6.040 46.193 1.00 79.08 155 PRO B C 1
ATOM 1551 O O . PRO B 1 29 ? 37.866 -5.171 46.740 1.00 76.46 155 PRO B O 1
ATOM 1555 N N . ASN B 1 30 ? 38.132 -6.740 45.152 1.00 81.59 156 ASN B N 1
ATOM 1556 C CA . ASN B 1 30 ? 36.804 -6.528 44.603 1.00 88.07 156 ASN B CA 1
ATOM 1557 C C . ASN B 1 30 ? 35.780 -6.946 45.666 1.00 88.57 156 ASN B C 1
ATOM 1558 O O . ASN B 1 30 ? 34.839 -6.205 45.948 1.00 89.76 156 ASN B O 1
ATOM 1563 N N . GLU B 1 31 ? 35.974 -8.130 46.256 1.00 85.55 157 GLU B N 1
ATOM 1564 C CA . GLU B 1 31 ? 35.064 -8.645 47.274 1.00 82.09 157 GLU B CA 1
ATOM 1565 C C . GLU B 1 31 ? 35.152 -7.809 48.548 1.00 78.47 157 GLU B C 1
ATOM 1566 O O . GLU B 1 31 ? 34.139 -7.545 49.183 1.00 77.90 157 GLU B O 1
ATOM 1572 N N . GLN B 1 32 ? 36.358 -7.401 48.929 1.00 78.31 158 GLN B N 1
ATOM 1573 C CA . GLN B 1 32 ? 36.531 -6.558 50.112 1.00 77.25 158 GLN B CA 1
ATOM 1574 C C . GLN B 1 32 ? 35.675 -5.310 49.918 1.00 80.11 158 GLN B C 1
ATOM 1575 O O . GLN B 1 32 ? 34.890 -4.930 50.786 1.00 83.89 158 GLN B O 1
ATOM 1581 N N . GLU B 1 33 ? 35.828 -4.685 48.759 1.00 83.23 159 GLU B N 1
ATOM 1582 C CA . GLU B 1 33 ? 35.078 -3.489 48.423 1.00 84.55 159 GLU B CA 1
ATOM 1583 C C . GLU B 1 33 ? 33.571 -3.746 48.524 1.00 81.24 159 GLU B C 1
ATOM 1584 O O . GLU B 1 33 ? 32.850 -3.005 49.208 1.00 82.60 159 GLU B O 1
ATOM 1590 N N . THR B 1 34 ? 33.102 -4.792 47.842 1.00 73.00 160 THR B N 1
ATOM 1591 C CA . THR B 1 34 ? 31.679 -5.142 47.836 1.00 74.20 160 THR B CA 1
ATOM 1592 C C . THR B 1 34 ? 31.111 -5.336 49.241 1.00 76.56 160 THR B C 1
ATOM 1593 O O . THR B 1 34 ? 30.076 -4.769 49.594 1.00 72.90 160 THR B O 1
ATOM 1597 N N . PHE B 1 35 ? 31.801 -6.161 50.023 1.00 78.21 161 PHE B N 1
ATOM 1598 C CA . PHE B 1 35 ? 31.414 -6.464 51.384 1.00 75.86 161 PHE B CA 1
ATOM 1599 C C . PHE B 1 35 ? 31.415 -5.205 52.254 1.00 78.36 161 PHE B C 1
ATOM 1600 O O . PHE B 1 35 ? 30.473 -4.966 53.014 1.00 80.55 161 PHE B O 1
ATOM 1608 N N . ARG B 1 36 ? 32.460 -4.394 52.133 1.00 76.45 162 ARG B N 1
ATOM 1609 C CA . ARG B 1 36 ? 32.534 -3.178 52.924 1.00 82.29 162 ARG B CA 1
ATOM 1610 C C . ARG B 1 36 ? 31.333 -2.291 52.664 1.00 82.37 162 ARG B C 1
ATOM 1611 O O . ARG B 1 36 ? 30.916 -1.533 53.535 1.00 82.19 162 ARG B O 1
ATOM 1619 N N . ALA B 1 37 ? 30.775 -2.397 51.463 1.00 80.88 163 ALA B N 1
ATOM 1620 C CA . ALA B 1 37 ? 29.624 -1.588 51.087 1.00 77.81 163 ALA B CA 1
ATOM 1621 C C . ALA B 1 37 ? 28.351 -2.180 51.651 1.00 80.15 163 ALA B C 1
ATOM 1622 O O . ALA B 1 37 ? 27.478 -1.436 52.105 1.00 82.22 163 ALA B O 1
ATOM 1624 N N . LYS B 1 38 ? 28.246 -3.513 51.610 1.00 79.95 164 LYS B N 1
ATOM 1625 C CA . LYS B 1 38 ? 27.070 -4.213 52.125 1.00 78.52 164 LYS B CA 1
ATOM 1626 C C . LYS B 1 38 ? 26.932 -3.941 53.598 1.00 76.76 164 LYS B C 1
ATOM 1627 O O . LYS B 1 38 ? 25.822 -3.784 54.109 1.00 74.07 164 LYS B O 1
ATOM 1633 N N . VAL B 1 39 ? 28.069 -3.904 54.279 1.00 68.69 165 VAL B N 1
ATOM 1634 C CA . VAL B 1 39 ? 28.066 -3.646 55.698 1.00 71.08 165 VAL B CA 1
ATOM 1635 C C . VAL B 1 39 ? 27.503 -2.245 55.891 1.00 77.06 165 VAL B C 1
ATOM 1636 O O . VAL B 1 39 ? 26.558 -2.039 56.661 1.00 76.62 165 VAL B O 1
ATOM 1640 N N . ASP B 1 40 ? 28.060 -1.292 55.150 1.00 79.48 166 ASP B N 1
ATOM 1641 C CA . ASP B 1 40 ? 27.618 0.092 55.217 1.00 78.06 166 ASP B CA 1
ATOM 1642 C C . ASP B 1 40 ? 26.105 0.202 55.023 1.00 75.41 166 ASP B C 1
ATOM 1643 O O . ASP B 1 40 ? 25.420 0.865 55.802 1.00 74.83 166 ASP B O 1
ATOM 1648 N N . GLU B 1 41 ? 25.573 -0.458 54.003 1.00 70.09 167 GLU B N 1
ATOM 1649 C CA . GLU B 1 41 ? 24.140 -0.399 53.768 1.00 77.72 167 GLU B CA 1
ATOM 1650 C C . GLU B 1 41 ? 23.323 -1.013 54.908 1.00 83.80 167 GLU B C 1
ATOM 1651 O O . GLU B 1 41 ? 22.348 -0.407 55.366 1.00 86.57 167 GLU B O 1
ATOM 1657 N N . ILE B 1 42 ? 23.704 -2.211 55.361 1.00 82.85 168 ILE B N 1
ATOM 1658 C CA . ILE B 1 42 ? 22.987 -2.864 56.451 1.00 77.27 168 ILE B CA 1
ATOM 1659 C C . ILE B 1 42 ? 23.084 -2.032 57.732 1.00 73.90 168 ILE B C 1
ATOM 1660 O O . ILE B 1 42 ? 22.126 -1.944 58.491 1.00 69.10 168 ILE B O 1
ATOM 1665 N N . TRP B 1 43 ? 24.224 -1.395 57.964 1.00 70.06 169 TRP B N 1
ATOM 1666 C CA . TRP B 1 43 ? 24.353 -0.612 59.173 1.00 72.18 169 TRP B CA 1
ATOM 1667 C C . TRP B 1 43 ? 23.330 0.495 59.194 1.00 77.36 169 TRP B C 1
ATOM 1668 O O . TRP B 1 43 ? 22.583 0.636 60.166 1.00 83.41 169 TRP B O 1
ATOM 1679 N N . PHE B 1 44 ? 23.270 1.263 58.115 1.00 79.09 170 PHE B N 1
ATOM 1680 C CA . PHE B 1 44 ? 22.304 2.351 58.025 1.00 83.03 170 PHE B CA 1
ATOM 1681 C C . PHE B 1 44 ? 20.877 1.811 58.143 1.00 85.04 170 PHE B C 1
ATOM 1682 O O . PHE B 1 44 ? 19.979 2.466 58.682 1.00 84.27 170 PHE B O 1
ATOM 1690 N N . ARG B 1 45 ? 20.661 0.615 57.617 1.00 84.72 171 ARG B N 1
ATOM 1691 C CA . ARG B 1 45 ? 19.349 0.022 57.689 1.00 83.93 171 ARG B CA 1
ATOM 1692 C C . ARG B 1 45 ? 18.967 -0.251 59.127 1.00 81.53 171 ARG B C 1
ATOM 1693 O O . ARG B 1 45 ? 17.794 -0.176 59.489 1.00 78.38 171 ARG B O 1
ATOM 1701 N N . LEU B 1 46 ? 19.954 -0.543 59.961 1.00 76.80 172 LEU B N 1
ATOM 1702 C CA . LEU B 1 46 ? 19.643 -0.848 61.343 1.00 78.50 172 LEU B CA 1
ATOM 1703 C C . LEU B 1 46 ? 19.744 0.329 62.315 1.00 82.47 172 LEU B C 1
ATOM 1704 O O . LEU B 1 46 ? 18.956 0.442 63.253 1.00 85.91 172 LEU B O 1
ATOM 1709 N N . THR B 1 47 ? 20.694 1.220 62.078 1.00 87.82 173 THR B N 1
ATOM 1710 C CA . THR B 1 47 ? 20.900 2.360 62.963 1.00 90.15 173 THR B CA 1
ATOM 1711 C C . THR B 1 47 ? 20.354 3.692 62.462 1.00 94.80 173 THR B C 1
ATOM 1712 O O . THR B 1 47 ? 20.307 4.662 63.214 1.00 93.09 173 THR B O 1
ATOM 1716 N N . GLN B 1 48 ? 19.948 3.734 61.196 1.00 101.18 174 GLN B N 1
ATOM 1717 C CA . GLN B 1 48 ? 19.424 4.948 60.571 1.00 100.97 174 GLN B CA 1
ATOM 1718 C C . GLN B 1 48 ? 20.531 6.002 60.471 1.00 100.85 174 GLN B C 1
ATOM 1719 O O . GLN B 1 48 ? 20.274 7.148 60.116 1.00 99.72 174 GLN B O 1
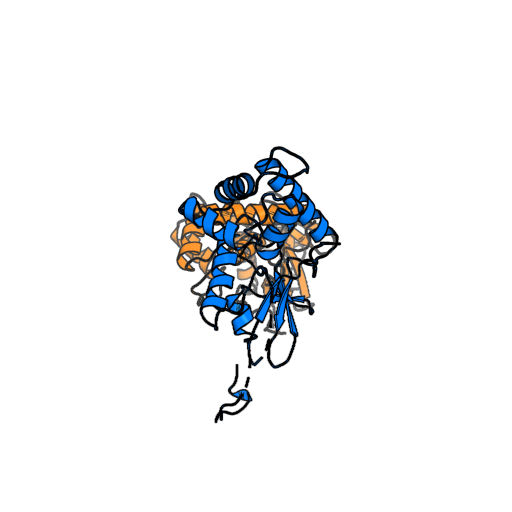ATOM 1725 N N . LYS B 1 49 ? 21.761 5.597 60.797 1.00 101.94 175 LYS B N 1
ATOM 1726 C CA . LYS B 1 49 ? 22.934 6.472 60.735 1.00 100.66 175 LYS B CA 1
ATOM 1727 C C . LYS B 1 49 ? 23.940 5.897 59.743 1.00 103.15 175 LYS B C 1
ATOM 1728 O O . LYS B 1 49 ? 23.843 4.735 59.355 1.00 105.91 175 LYS B O 1
ATOM 1734 N N . THR B 1 50 ? 24.904 6.711 59.326 1.00 105.21 176 THR B N 1
ATOM 1735 C CA . THR B 1 50 ? 25.936 6.243 58.399 1.00 107.04 176 THR B CA 1
ATOM 1736 C C . THR B 1 50 ? 27.124 5.707 59.209 1.00 106.51 176 THR B C 1
ATOM 1737 O O . THR B 1 50 ? 27.990 4.997 58.687 1.00 108.46 176 THR B O 1
ATOM 1741 N N . ASP B 1 51 ? 27.150 6.048 60.491 1.00 101.00 177 ASP B N 1
ATOM 1742 C CA . ASP B 1 51 ? 28.218 5.605 61.360 1.00 99.30 177 ASP B CA 1
ATOM 1743 C C . ASP B 1 51 ? 27.876 5.942 62.795 1.00 98.62 177 ASP B C 1
ATOM 1744 O O . ASP B 1 51 ? 26.751 5.717 63.244 1.00 96.75 177 ASP B O 1
ATOM 1749 N N . GLY B 1 52 ? 28.842 6.520 63.498 1.00 97.91 178 GLY B N 1
ATOM 1750 C CA . GLY B 1 52 ? 28.640 6.858 64.887 1.00 99.50 178 GLY B CA 1
ATOM 1751 C C . GLY B 1 52 ? 28.616 5.542 65.629 1.00 99.97 178 GLY B C 1
ATOM 1752 O O . GLY B 1 52 ? 29.173 4.552 65.139 1.00 99.39 178 GLY B O 1
ATOM 1753 N N . THR B 1 53 ? 27.970 5.524 66.794 1.00 96.52 179 THR B N 1
ATOM 1754 C CA . THR B 1 53 ? 27.869 4.312 67.599 1.00 92.50 179 THR B CA 1
ATOM 1755 C C . THR B 1 53 ? 26.452 4.133 68.113 1.00 89.13 179 THR B C 1
ATOM 1756 O O . THR B 1 53 ? 25.636 5.059 68.029 1.00 91.51 179 THR B O 1
ATOM 1760 N N . VAL B 1 54 ? 26.178 2.944 68.655 1.00 79.57 180 VAL B N 1
ATOM 1761 C CA . VAL B 1 54 ? 24.854 2.596 69.181 1.00 73.04 180 VAL B CA 1
ATOM 1762 C C . VAL B 1 54 ? 24.998 1.835 70.494 1.00 69.99 180 VAL B C 1
ATOM 1763 O O . VAL B 1 54 ? 26.092 1.391 70.846 1.00 69.76 180 VAL B O 1
ATOM 1767 N N . MET B 1 55 ? 23.904 1.719 71.240 1.00 69.58 181 MET B N 1
ATOM 1768 C CA . MET B 1 55 ? 23.927 0.990 72.501 1.00 67.47 181 MET B CA 1
ATOM 1769 C C . MET B 1 55 ? 23.773 -0.504 72.203 1.00 67.02 181 MET B C 1
ATOM 1770 O O . MET B 1 55 ? 22.808 -0.926 71.565 1.00 61.54 181 MET B O 1
ATOM 1775 N N . ARG B 1 56 ? 24.742 -1.288 72.664 1.00 62.53 182 ARG B N 1
ATOM 1776 C CA . ARG B 1 56 ? 24.780 -2.734 72.451 1.00 67.51 182 ARG B CA 1
ATOM 1777 C C . ARG B 1 56 ? 23.443 -3.411 72.221 1.00 65.33 182 ARG B C 1
ATOM 1778 O O . ARG B 1 56 ? 23.236 -4.111 71.225 1.00 62.60 182 ARG B O 1
ATOM 1786 N N . ASP B 1 57 ? 22.530 -3.189 73.149 1.00 61.10 183 ASP B N 1
ATOM 1787 C CA . ASP B 1 57 ? 21.250 -3.822 73.061 1.00 64.43 183 ASP B CA 1
ATOM 1788 C C . ASP B 1 57 ? 20.478 -3.342 71.870 1.00 63.37 183 ASP B C 1
ATOM 1789 O O . ASP B 1 57 ? 19.670 -4.099 71.305 1.00 60.90 183 ASP B O 1
ATOM 1794 N N . PHE B 1 58 ? 20.749 -2.105 71.459 1.00 56.94 184 PHE B N 1
ATOM 1795 C CA . PHE B 1 58 ? 20.090 -1.555 70.277 1.00 52.05 184 PHE B CA 1
ATOM 1796 C C . PHE B 1 58 ? 20.528 -2.305 69.005 1.00 56.65 184 PHE B C 1
ATOM 1797 O O . PHE B 1 58 ? 19.704 -2.641 68.151 1.00 66.94 184 PHE B O 1
ATOM 1805 N N . LEU B 1 59 ? 21.824 -2.559 68.874 1.00 51.42 185 LEU B N 1
ATOM 1806 C CA . LEU B 1 59 ? 22.312 -3.259 67.712 1.00 56.40 185 LEU B CA 1
ATOM 1807 C C . LEU B 1 59 ? 21.736 -4.683 67.737 1.00 55.95 185 LEU B C 1
ATOM 1808 O O . LEU B 1 59 ? 21.160 -5.123 66.751 1.00 56.35 185 LEU B O 1
ATOM 1813 N N . ILE B 1 60 ? 21.883 -5.387 68.866 1.00 56.59 186 ILE B N 1
ATOM 1814 C CA . ILE B 1 60 ? 21.384 -6.755 69.014 1.00 45.65 186 ILE B CA 1
ATOM 1815 C C . ILE B 1 60 ? 19.898 -6.900 68.630 1.00 48.01 186 ILE B C 1
ATOM 1816 O O . ILE B 1 60 ? 19.534 -7.787 67.847 1.00 47.79 186 ILE B O 1
ATOM 1821 N N . GLU B 1 61 ? 19.053 -6.027 69.170 1.00 42.52 187 GLU B N 1
ATOM 1822 C CA . GLU B 1 61 ? 17.607 -6.081 68.903 1.00 50.78 187 GLU B CA 1
ATOM 1823 C C . GLU B 1 61 ? 17.256 -5.890 67.428 1.00 51.19 187 GLU B C 1
ATOM 1824 O O . GLU B 1 61 ? 16.487 -6.669 66.869 1.00 42.18 187 GLU B O 1
ATOM 1830 N N . LYS B 1 62 ? 17.779 -4.822 66.825 1.00 54.51 188 LYS B N 1
ATOM 1831 C CA . LYS B 1 62 ? 17.552 -4.557 65.411 1.00 53.40 188 LYS B CA 1
ATOM 1832 C C . LYS B 1 62 ? 18.189 -5.686 64.574 1.00 56.33 188 LYS B C 1
ATOM 1833 O O . LYS B 1 62 ? 17.533 -6.235 63.691 1.00 55.01 188 LYS B O 1
ATOM 1839 N N . ALA B 1 63 ? 19.440 -6.051 64.862 1.00 56.26 189 ALA B N 1
ATOM 1840 C CA . ALA B 1 63 ? 20.108 -7.152 64.138 1.00 58.32 189 ALA B CA 1
ATOM 1841 C C . ALA B 1 63 ? 19.228 -8.384 64.186 1.00 56.73 189 ALA B C 1
ATOM 1842 O O . ALA B 1 63 ? 19.114 -9.117 63.195 1.00 49.69 189 ALA B O 1
ATOM 1844 N N . ALA B 1 64 ? 18.577 -8.580 65.338 1.00 54.10 190 ALA B N 1
ATOM 1845 C CA . ALA B 1 64 ? 17.677 -9.713 65.542 1.00 54.19 190 ALA B CA 1
ATOM 1846 C C . ALA B 1 64 ? 16.379 -9.666 64.723 1.00 54.89 190 ALA B C 1
ATOM 1847 O O . ALA B 1 64 ? 15.884 -10.715 64.281 1.00 53.85 190 ALA B O 1
ATOM 1849 N N . GLU B 1 65 ? 15.830 -8.470 64.520 1.00 46.75 191 GLU B N 1
ATOM 1850 C CA . GLU B 1 65 ? 14.567 -8.334 63.781 1.00 54.05 191 GLU B CA 1
ATOM 1851 C C . GLU B 1 65 ? 14.824 -8.569 62.299 1.00 54.39 191 GLU B C 1
ATOM 1852 O O . GLU B 1 65 ? 14.099 -9.298 61.637 1.00 55.19 191 GLU B O 1
ATOM 1858 N N . TYR B 1 66 ? 15.895 -7.967 61.807 1.00 47.79 192 TYR B N 1
ATOM 1859 C CA . TYR B 1 66 ? 16.296 -8.070 60.418 1.00 52.41 192 TYR B CA 1
ATOM 1860 C C . TYR B 1 66 ? 16.874 -9.447 59.988 1.00 58.66 192 TYR B C 1
ATOM 1861 O O . TYR B 1 66 ? 16.461 -9.995 58.967 1.00 57.78 192 TYR B O 1
ATOM 1870 N N . PHE B 1 67 ? 17.815 -9.988 60.775 1.00 53.43 193 PHE B N 1
ATOM 1871 C CA . PHE B 1 67 ? 18.492 -11.243 60.478 1.00 49.83 193 PHE B CA 1
ATOM 1872 C C . PHE B 1 67 ? 17.784 -12.556 60.783 1.00 43.61 193 PHE B C 1
ATOM 1873 O O . PHE B 1 67 ? 18.147 -13.570 60.231 1.00 44.75 193 PHE B O 1
ATOM 1881 N N . LYS B 1 68 ? 16.802 -12.562 61.670 1.00 51.45 194 LYS B N 1
ATOM 1882 C CA . LYS B 1 68 ? 16.165 -13.830 62.028 1.00 48.39 194 LYS B CA 1
ATOM 1883 C C . LYS B 1 68 ? 15.340 -14.515 60.931 1.00 50.66 194 LYS B C 1
ATOM 1884 O O . LYS B 1 68 ? 15.005 -13.905 59.931 1.00 43.06 194 LYS B O 1
ATOM 1890 N N . GLN B 1 69 ? 15.054 -15.800 61.142 1.00 50.07 195 GLN B N 1
ATOM 1891 C CA . GLN B 1 69 ? 14.213 -16.597 60.258 1.00 57.66 195 GLN B CA 1
ATOM 1892 C C . GLN B 1 69 ? 12.727 -16.340 60.600 1.00 59.70 195 GLN B C 1
ATOM 1893 O O . GLN B 1 69 ? 12.369 -16.085 61.750 1.00 57.72 195 GLN B O 1
ATOM 1899 N N . PRO B 1 70 ? 11.844 -16.463 59.606 1.00 60.11 196 PRO B N 1
ATOM 1900 C CA . PRO B 1 70 ? 10.397 -16.259 59.780 1.00 57.71 196 PRO B CA 1
ATOM 1901 C C . PRO B 1 70 ? 9.770 -16.987 61.005 1.00 50.92 196 PRO B C 1
ATOM 1902 O O . PRO B 1 70 ? 9.032 -16.385 61.778 1.00 50.81 196 PRO B O 1
ATOM 1906 N N . GLU B 1 71 ? 10.038 -18.278 61.150 1.00 40.69 197 GLU B N 1
ATOM 1907 C CA . GLU B 1 71 ? 9.531 -19.081 62.277 1.00 51.19 197 GLU B CA 1
ATOM 1908 C C . GLU B 1 71 ? 10.393 -18.918 63.519 1.00 45.12 197 GLU B C 1
ATOM 1909 O O . GLU B 1 71 ? 10.078 -19.474 64.566 1.00 52.08 197 GLU B O 1
ATOM 1915 N N . GLN B 1 72 ? 11.492 -18.196 63.391 1.00 40.95 198 GLN B N 1
ATOM 1916 C CA . GLN B 1 72 ? 12.405 -18.030 64.519 1.00 48.87 198 GLN B CA 1
ATOM 1917 C C . GLN B 1 72 ? 11.923 -16.968 65.490 1.00 48.11 198 GLN B C 1
ATOM 1918 O O . GLN B 1 72 ? 11.686 -15.815 65.114 1.00 53.18 198 GLN B O 1
ATOM 1924 N N . PRO B 1 73 ? 11.779 -17.344 66.762 1.00 50.49 199 PRO B N 1
ATOM 1925 C CA . PRO B 1 73 ? 11.326 -16.398 67.788 1.00 52.79 199 PRO B CA 1
ATOM 1926 C C . PRO B 1 73 ? 12.318 -15.233 67.898 1.00 52.14 199 PRO B C 1
ATOM 1927 O O . PRO B 1 73 ? 13.533 -15.438 67.857 1.00 48.26 199 PRO B O 1
ATOM 1931 N N . LYS B 1 74 ? 11.815 -14.013 68.039 1.00 52.78 200 LYS B N 1
ATOM 1932 C CA . LYS B 1 74 ? 12.729 -12.886 68.198 1.00 56.15 200 LYS B CA 1
ATOM 1933 C C . LYS B 1 74 ? 13.661 -13.060 69.412 1.00 51.65 200 LYS B C 1
ATOM 1934 O O . LYS B 1 74 ? 14.798 -12.591 69.384 1.00 59.10 200 LYS B O 1
ATOM 1940 N N . GLN B 1 75 ? 13.189 -13.737 70.459 1.00 50.23 201 GLN B N 1
ATOM 1941 C CA . GLN B 1 75 ? 13.975 -13.972 71.685 1.00 60.13 201 GLN B CA 1
ATOM 1942 C C . GLN B 1 75 ? 15.210 -14.822 71.433 1.00 52.63 201 GLN B C 1
ATOM 1943 O O . GLN B 1 75 ? 16.314 -14.521 71.897 1.00 50.48 201 GLN B O 1
ATOM 1949 N N . ASN B 1 76 ? 14.997 -15.905 70.706 1.00 49.10 202 ASN B N 1
ATOM 1950 C CA . ASN B 1 76 ? 16.075 -16.800 70.359 1.00 45.81 202 ASN B CA 1
ATOM 1951 C C . ASN B 1 76 ? 17.078 -16.053 69.468 1.00 47.42 202 ASN B C 1
ATOM 1952 O O . ASN B 1 76 ? 18.300 -16.158 69.661 1.00 45.02 202 ASN B O 1
ATOM 1957 N N . ALA B 1 77 ? 16.564 -15.271 68.517 1.00 45.42 203 ALA B N 1
ATOM 1958 C CA . ALA B 1 77 ? 17.441 -14.509 67.634 1.00 45.66 203 ALA B CA 1
ATOM 1959 C C . ALA B 1 77 ? 18.388 -13.620 68.453 1.00 46.30 203 ALA B C 1
ATOM 1960 O O . ALA B 1 77 ? 19.594 -13.579 68.170 1.00 41.97 203 ALA B O 1
ATOM 1962 N N . ILE B 1 78 ? 17.832 -12.910 69.447 1.00 45.23 204 ILE B N 1
ATOM 1963 C CA . ILE B 1 78 ? 18.601 -12.013 70.313 1.00 40.27 204 ILE B CA 1
ATOM 1964 C C . ILE B 1 78 ? 19.606 -12.805 71.157 1.00 42.87 204 ILE B C 1
ATOM 1965 O O . ILE B 1 78 ? 20.781 -12.441 71.254 1.00 44.26 204 ILE B O 1
ATOM 1970 N N . GLU B 1 79 ? 19.154 -13.927 71.703 1.00 41.75 205 GLU B N 1
ATOM 1971 C CA . GLU B 1 79 ? 20.046 -14.756 72.497 1.00 53.84 205 GLU B CA 1
ATOM 1972 C C . GLU B 1 79 ? 21.274 -15.181 71.688 1.00 50.70 205 GLU B C 1
ATOM 1973 O O . GLU B 1 79 ? 22.388 -15.127 72.197 1.00 51.95 205 GLU B O 1
ATOM 1979 N N . VAL B 1 80 ? 21.067 -15.591 70.434 1.00 48.11 206 VAL B N 1
ATOM 1980 C CA . VAL B 1 80 ? 22.152 -16.018 69.551 1.00 36.99 206 VAL B CA 1
ATOM 1981 C C . VAL B 1 80 ? 23.084 -14.860 69.241 1.00 46.98 206 VAL B C 1
ATOM 1982 O O . VAL B 1 80 ? 24.314 -14.950 69.435 1.00 48.94 206 VAL B O 1
ATOM 1986 N N . ILE B 1 81 ? 22.508 -13.765 68.746 1.00 44.38 207 ILE B N 1
ATOM 1987 C CA . ILE B 1 81 ? 23.334 -12.620 68.400 1.00 49.06 207 ILE B CA 1
ATOM 1988 C C . ILE B 1 81 ? 24.109 -12.143 69.647 1.00 51.12 207 ILE B C 1
ATOM 1989 O O . ILE B 1 81 ? 25.271 -11.780 69.559 1.00 48.11 207 ILE B O 1
ATOM 1994 N N . SER B 1 82 ? 23.472 -12.137 70.816 1.00 49.16 208 SER B N 1
ATOM 1995 C CA . SER B 1 82 ? 24.192 -11.691 72.000 1.00 56.05 208 SER B CA 1
ATOM 1996 C C . SER B 1 82 ? 25.403 -12.562 72.345 1.00 55.71 208 SER B C 1
ATOM 1997 O O . SER B 1 82 ? 26.492 -12.043 72.588 1.00 51.80 208 SER B O 1
ATOM 2000 N N . ALA B 1 83 ? 25.216 -13.878 72.373 1.00 50.49 209 ALA B N 1
ATOM 2001 C CA . ALA B 1 83 ? 26.318 -14.785 72.682 1.00 54.72 209 ALA B CA 1
ATOM 2002 C C . ALA B 1 83 ? 27.494 -14.572 71.722 1.00 57.35 209 ALA B C 1
ATOM 2003 O O . ALA B 1 83 ? 28.655 -14.735 72.108 1.00 69.40 209 ALA B O 1
ATOM 2005 N N . ILE B 1 84 ? 27.201 -14.212 70.475 1.00 59.06 210 ILE B N 1
ATOM 2006 C CA . ILE B 1 84 ? 28.251 -13.994 69.481 1.00 53.65 210 ILE B CA 1
ATOM 2007 C C . ILE B 1 84 ? 28.886 -12.623 69.608 1.00 49.32 210 ILE B C 1
ATOM 2008 O O . ILE B 1 84 ? 30.102 -12.466 69.483 1.00 53.19 210 ILE B O 1
ATOM 2013 N N . MET B 1 85 ? 28.048 -11.633 69.859 1.00 53.99 211 MET B N 1
ATOM 2014 C CA . MET B 1 85 ? 28.486 -10.253 70.009 1.00 62.00 211 MET B CA 1
ATOM 2015 C C . MET B 1 85 ? 29.125 -9.982 71.392 1.00 70.66 211 MET B C 1
ATOM 2016 O O . MET B 1 85 ? 28.617 -9.195 72.193 1.00 76.47 211 MET B O 1
ATOM 2021 N N . ALA B 1 86 ? 30.235 -10.635 71.686 1.00 76.87 212 ALA B N 1
ATOM 2022 C CA . ALA B 1 86 ? 30.895 -10.413 72.963 1.00 87.33 212 ALA B CA 1
ATOM 2023 C C . ALA B 1 86 ? 32.050 -9.418 72.788 1.00 95.56 212 ALA B C 1
ATOM 2024 O O . ALA B 1 86 ? 32.376 -9.023 71.666 1.00 99.52 212 ALA B O 1
ATOM 2026 N N . PRO B 1 87 ? 32.659 -8.966 73.900 1.00 102.18 213 PRO B N 1
ATOM 2027 C CA . PRO B 1 87 ? 32.342 -9.316 75.291 1.00 100.94 213 PRO B CA 1
ATOM 2028 C C . PRO B 1 87 ? 30.936 -8.841 75.621 1.00 99.66 213 PRO B C 1
ATOM 2029 O O . PRO B 1 87 ? 30.458 -7.854 75.050 1.00 98.22 213 PRO B O 1
ATOM 2033 N N . GLN B 1 88 ? 30.275 -9.550 76.528 1.00 97.44 214 GLN B N 1
ATOM 2034 C CA . GLN B 1 88 ? 28.923 -9.192 76.933 1.00 98.31 214 GLN B CA 1
ATOM 2035 C C . GLN B 1 88 ? 28.946 -7.854 77.654 1.00 97.54 214 GLN B C 1
ATOM 2036 O O . GLN B 1 88 ? 27.995 -7.073 77.573 1.00 89.94 214 GLN B O 1
ATOM 2042 N N . GLU B 1 89 ? 30.052 -7.597 78.347 1.00 101.37 215 GLU B N 1
ATOM 2043 C CA . GLU B 1 89 ? 30.221 -6.356 79.094 1.00 106.85 215 GLU B CA 1
ATOM 2044 C C . GLU B 1 89 ? 30.779 -5.250 78.205 1.00 107.94 215 GLU B C 1
ATOM 2045 O O . GLU B 1 89 ? 31.952 -4.883 78.300 1.00 110.29 215 GLU B O 1
ATOM 2051 N N . GLU B 1 90 ? 29.943 -4.737 77.318 1.00 106.83 216 GLU B N 1
ATOM 2052 C CA . GLU B 1 90 ? 30.355 -3.647 76.460 1.00 104.91 216 GLU B CA 1
ATOM 2053 C C . GLU B 1 90 ? 29.091 -2.876 76.157 1.00 102.77 216 GLU B C 1
ATOM 2054 O O . GLU B 1 90 ? 28.098 -3.446 75.730 1.00 105.25 216 GLU B O 1
ATOM 2060 N N . GLN B 1 91 ? 29.128 -1.577 76.405 1.00 99.64 217 GLN B N 1
ATOM 2061 C CA . GLN B 1 91 ? 27.971 -0.730 76.210 1.00 99.17 217 GLN B CA 1
ATOM 2062 C C . GLN B 1 91 ? 27.817 -0.216 74.782 1.00 97.89 217 GLN B C 1
ATOM 2063 O O . GLN B 1 91 ? 26.723 -0.223 74.226 1.00 94.86 217 GLN B O 1
ATOM 2069 N N . THR B 1 92 ? 28.917 0.229 74.193 1.00 97.40 218 THR B N 1
ATOM 2070 C CA . THR B 1 92 ? 28.888 0.786 72.850 1.00 95.51 218 THR B CA 1
ATOM 2071 C C . THR B 1 92 ? 29.122 -0.283 71.794 1.00 95.48 218 THR B C 1
ATOM 2072 O O . THR B 1 92 ? 29.675 -1.348 72.083 1.00 94.53 218 THR B O 1
ATOM 2076 N N . LYS B 1 93 ? 28.704 0.018 70.566 1.00 90.71 219 LYS B N 1
ATOM 2077 C CA . LYS B 1 93 ? 28.871 -0.889 69.436 1.00 79.51 219 LYS B CA 1
ATOM 2078 C C . LYS B 1 93 ? 28.949 -0.035 68.173 1.00 78.22 219 LYS B C 1
ATOM 2079 O O . LYS B 1 93 ? 28.142 0.874 67.985 1.00 74.11 219 LYS B O 1
ATOM 2085 N N . SER B 1 94 ? 29.920 -0.342 67.314 1.00 81.91 220 SER B N 1
ATOM 2086 C CA . SER B 1 94 ? 30.150 0.392 66.062 1.00 79.61 220 SER B CA 1
ATOM 2087 C C . SER B 1 94 ? 29.910 -0.464 64.829 1.00 81.59 220 SER B C 1
ATOM 2088 O O . SER B 1 94 ? 29.742 -1.678 64.938 1.00 83.33 220 SER B O 1
ATOM 2091 N N . LYS B 1 95 ? 29.913 0.168 63.658 1.00 79.86 221 LYS B N 1
ATOM 2092 C CA . LYS B 1 95 ? 29.717 -0.547 62.410 1.00 76.23 221 LYS B CA 1
ATOM 2093 C C . LYS B 1 95 ? 30.736 -1.663 62.336 1.00 73.14 221 LYS B C 1
ATOM 2094 O O . LYS B 1 95 ? 30.504 -2.700 61.709 1.00 76.56 221 LYS B O 1
ATOM 2100 N N . ALA B 1 96 ? 31.874 -1.444 62.973 1.00 65.67 222 ALA B N 1
ATOM 2101 C CA . ALA B 1 96 ? 32.931 -2.446 62.955 1.00 66.48 222 ALA B CA 1
ATOM 2102 C C . ALA B 1 96 ? 32.484 -3.745 63.619 1.00 66.55 222 ALA B C 1
ATOM 2103 O O . ALA B 1 96 ? 33.027 -4.811 63.329 1.00 69.18 222 ALA B O 1
ATOM 2105 N N . ASP B 1 97 ? 31.508 -3.665 64.519 1.00 65.79 223 ASP B N 1
ATOM 2106 C CA . ASP B 1 97 ? 31.023 -4.880 65.177 1.00 65.53 223 ASP B CA 1
ATOM 2107 C C . ASP B 1 97 ? 30.159 -5.642 64.222 1.00 60.49 223 ASP B C 1
ATOM 2108 O O . ASP B 1 97 ? 30.271 -6.874 64.132 1.00 52.36 223 ASP B O 1
ATOM 2113 N N . LEU B 1 98 ? 29.319 -4.895 63.503 1.00 54.21 224 LEU B N 1
ATOM 2114 C CA . LEU B 1 98 ? 28.414 -5.463 62.521 1.00 58.46 224 LEU B CA 1
ATOM 2115 C C . LEU B 1 98 ? 29.279 -6.143 61.473 1.00 62.47 224 LEU B C 1
ATOM 2116 O O . LEU B 1 98 ? 29.049 -7.291 61.120 1.00 69.40 224 LEU B O 1
ATOM 2121 N N . TYR B 1 99 ? 30.292 -5.424 61.000 1.00 63.72 225 TYR B N 1
ATOM 2122 C CA . TYR B 1 99 ? 31.220 -5.930 59.996 1.00 64.44 225 TYR B CA 1
ATOM 2123 C C . TYR B 1 99 ? 31.790 -7.277 60.437 1.00 62.78 225 TYR B C 1
ATOM 2124 O O . TYR B 1 99 ? 31.812 -8.226 59.663 1.00 65.36 225 TYR B O 1
ATOM 2133 N N . LYS B 1 100 ? 32.261 -7.349 61.680 1.00 62.68 226 LYS B N 1
ATOM 2134 C CA . LYS B 1 100 ? 32.835 -8.582 62.234 1.00 61.69 226 LYS B CA 1
ATOM 2135 C C . LYS B 1 100 ? 31.796 -9.726 62.250 1.00 59.31 226 LYS B C 1
ATOM 2136 O O . LYS B 1 100 ? 32.084 -10.877 61.885 1.00 50.27 226 LYS B O 1
ATOM 2142 N N . PHE B 1 101 ? 30.585 -9.391 62.669 1.00 50.47 227 PHE B N 1
ATOM 2143 C CA . PHE B 1 101 ? 29.510 -10.358 62.739 1.00 56.87 227 PHE B CA 1
ATOM 2144 C C . PHE B 1 101 ? 29.173 -10.889 61.339 1.00 51.33 227 PHE B C 1
ATOM 2145 O O . PHE B 1 101 ? 29.139 -12.096 61.130 1.00 47.37 227 PHE B O 1
ATOM 2153 N N . LEU B 1 102 ? 28.941 -9.978 60.401 1.00 45.04 228 LEU B N 1
ATOM 2154 C CA . LEU B 1 102 ? 28.620 -10.354 59.035 1.00 54.25 228 LEU B CA 1
ATOM 2155 C C . LEU B 1 102 ? 29.808 -11.049 58.411 1.00 45.97 228 LEU B C 1
ATOM 2156 O O . LEU B 1 102 ? 29.655 -11.927 57.563 1.00 52.80 228 LEU B O 1
ATOM 2161 N N . ALA B 1 103 ? 31.008 -10.694 58.836 1.00 44.56 229 ALA B N 1
ATOM 2162 C CA . ALA B 1 103 ? 32.171 -11.357 58.244 1.00 42.41 229 ALA B CA 1
ATOM 2163 C C . ALA B 1 103 ? 32.246 -12.810 58.716 1.00 46.74 229 ALA B C 1
ATOM 2164 O O . ALA B 1 103 ? 32.678 -13.673 57.968 1.00 49.20 229 ALA B O 1
ATOM 2166 N N . MET B 1 104 ? 31.835 -13.080 59.959 1.00 51.49 230 MET B N 1
ATOM 2167 C CA . MET B 1 104 ? 31.880 -14.446 60.523 1.00 51.35 230 MET B CA 1
ATOM 2168 C C . MET B 1 104 ? 30.827 -15.389 59.921 1.00 52.24 230 MET B C 1
ATOM 2169 O O . MET B 1 104 ? 31.093 -16.545 59.617 1.00 42.81 230 MET B O 1
ATOM 2174 N N . PHE B 1 105 ? 29.626 -14.861 59.743 1.00 47.33 231 PHE B N 1
ATOM 2175 C CA . PHE B 1 105 ? 28.527 -15.676 59.307 1.00 48.37 231 PHE B CA 1
ATOM 2176 C C . PHE B 1 105 ? 27.654 -15.102 58.199 1.00 47.82 231 PHE B C 1
ATOM 2177 O O . PHE B 1 105 ? 26.608 -15.673 57.919 1.00 46.25 231 PHE B O 1
ATOM 2185 N N . GLY B 1 106 ? 28.069 -13.978 57.602 1.00 44.19 232 GLY B N 1
ATOM 2186 C CA . GLY B 1 106 ? 27.305 -13.379 56.523 1.00 45.10 232 GLY B CA 1
ATOM 2187 C C . GLY B 1 106 ? 27.296 -14.312 55.316 1.00 57.73 232 GLY B C 1
ATOM 2188 O O . GLY B 1 106 ? 28.048 -15.290 55.306 1.00 56.17 232 GLY B O 1
ATOM 2189 N N . PRO B 1 107 ? 26.471 -14.045 54.281 1.00 59.81 233 PRO B N 1
ATOM 2190 C CA . PRO B 1 107 ? 25.569 -12.892 54.199 1.00 52.51 233 PRO B CA 1
ATOM 2191 C C . PRO B 1 107 ? 24.385 -13.135 55.097 1.00 50.99 233 PRO B C 1
ATOM 2192 O O . PRO B 1 107 ? 24.018 -14.283 55.368 1.00 44.01 233 PRO B O 1
ATOM 2196 N N . TYR B 1 108 ? 23.770 -12.041 55.523 1.00 50.22 234 TYR B N 1
ATOM 2197 C CA . TYR B 1 108 ? 22.647 -12.120 56.427 1.00 60.26 234 TYR B CA 1
ATOM 2198 C C . TYR B 1 108 ? 21.511 -13.018 55.966 1.00 64.12 234 TYR B C 1
ATOM 2199 O O . TYR B 1 108 ? 20.868 -13.640 56.798 1.00 69.02 234 TYR B O 1
ATOM 2208 N N . GLU B 1 109 ? 21.264 -13.099 54.660 1.00 61.53 235 GLU B N 1
ATOM 2209 C CA . GLU B 1 109 ? 20.178 -13.937 54.158 1.00 62.01 235 GLU B CA 1
ATOM 2210 C C . GLU B 1 109 ? 20.228 -15.355 54.707 1.00 61.54 235 GLU B C 1
ATOM 2211 O O . GLU B 1 109 ? 19.193 -16.016 54.801 1.00 55.95 235 GLU B O 1
ATOM 2217 N N . THR B 1 110 ? 21.416 -15.838 55.066 1.00 54.60 236 THR B N 1
ATOM 2218 C CA . THR B 1 110 ? 21.512 -17.194 55.602 1.00 53.60 236 THR B CA 1
ATOM 2219 C C . THR B 1 110 ? 22.341 -17.258 56.921 1.00 57.43 236 THR B C 1
ATOM 2220 O O . THR B 1 110 ? 22.724 -18.347 57.418 1.00 55.78 236 THR B O 1
ATOM 2224 N N . ILE B 1 111 ? 22.560 -16.074 57.491 1.00 49.47 237 ILE B N 1
ATOM 2225 C CA . ILE B 1 111 ? 23.347 -15.896 58.704 1.00 45.28 237 ILE B CA 1
ATOM 2226 C C . ILE B 1 111 ? 22.993 -16.937 59.755 1.00 47.31 237 ILE B C 1
ATOM 2227 O O . ILE B 1 111 ? 23.862 -17.587 60.329 1.00 47.61 237 ILE B O 1
ATOM 2232 N N . MET B 1 112 ? 21.707 -17.107 60.000 1.00 44.33 238 MET B N 1
ATOM 2233 C CA . MET B 1 112 ? 21.264 -18.027 61.030 1.00 41.09 238 MET B CA 1
ATOM 2234 C C . MET B 1 112 ? 21.601 -19.463 60.617 1.00 44.13 238 MET B C 1
ATOM 2235 O O . MET B 1 112 ? 21.942 -20.290 61.443 1.00 43.77 238 MET B O 1
ATOM 2240 N N . LEU B 1 113 ? 21.553 -19.756 59.329 1.00 49.09 239 LEU B N 1
ATOM 2241 C CA . LEU B 1 113 ? 21.882 -21.108 58.884 1.00 54.46 239 LEU B CA 1
ATOM 2242 C C . LEU B 1 113 ? 23.375 -21.443 59.089 1.00 47.34 239 LEU B C 1
ATOM 2243 O O . LEU B 1 113 ? 23.709 -22.529 59.539 1.00 39.24 239 LEU B O 1
ATOM 2248 N N . LYS B 1 114 ? 24.276 -20.520 58.755 1.00 44.96 240 LYS B N 1
ATOM 2249 C CA . LYS B 1 114 ? 25.702 -20.810 58.954 1.00 46.06 240 LYS B CA 1
ATOM 2250 C C . LYS B 1 114 ? 25.971 -20.896 60.454 1.00 47.67 240 LYS B C 1
ATOM 2251 O O . LYS B 1 114 ? 26.661 -21.806 60.935 1.00 46.85 240 LYS B O 1
ATOM 2257 N N . ILE B 1 115 ? 25.402 -19.966 61.207 1.00 39.04 241 ILE B N 1
ATOM 2258 C CA . ILE B 1 115 ? 25.581 -20.037 62.653 1.00 46.54 241 ILE B CA 1
ATOM 2259 C C . ILE B 1 115 ? 25.180 -21.399 63.252 1.00 41.87 241 ILE B C 1
ATOM 2260 O O . ILE B 1 115 ? 25.976 -22.059 63.950 1.00 48.56 241 ILE B O 1
ATOM 2265 N N . ALA B 1 116 ? 23.958 -21.837 62.966 1.00 45.30 242 ALA B N 1
ATOM 2266 C CA . ALA B 1 116 ? 23.463 -23.091 63.529 1.00 43.80 242 ALA B CA 1
ATOM 2267 C C . ALA B 1 116 ? 24.322 -24.275 63.093 1.00 47.93 242 ALA B C 1
ATOM 2268 O O . ALA B 1 116 ? 24.527 -25.242 63.847 1.00 43.16 242 ALA B O 1
ATOM 2270 N N . SER B 1 117 ? 24.849 -24.164 61.881 1.00 43.14 243 SER B N 1
ATOM 2271 C CA . SER B 1 117 ? 25.694 -25.185 61.319 1.00 48.80 243 SER B CA 1
ATOM 2272 C C . SER B 1 117 ? 27.009 -25.324 62.107 1.00 51.80 243 SER B C 1
ATOM 2273 O O . SER B 1 117 ? 27.390 -26.431 62.515 1.00 54.83 243 SER B O 1
ATOM 2276 N N . LEU B 1 118 ? 27.699 -24.205 62.328 1.00 50.55 244 LEU B N 1
ATOM 2277 C CA . LEU B 1 118 ? 28.966 -24.238 63.037 1.00 50.92 244 LEU B CA 1
ATOM 2278 C C . LEU B 1 118 ? 28.796 -24.616 64.483 1.00 48.03 244 LEU B C 1
ATOM 2279 O O . LEU B 1 118 ? 29.530 -25.447 64.996 1.00 46.83 244 LEU B O 1
ATOM 2284 N N . LEU B 1 119 ? 27.828 -23.979 65.128 1.00 47.12 245 LEU B N 1
ATOM 2285 C CA . LEU B 1 119 ? 27.556 -24.211 66.533 1.00 53.35 245 LEU B CA 1
ATOM 2286 C C . LEU B 1 119 ? 27.227 -25.651 66.844 1.00 52.22 245 LEU B C 1
ATOM 2287 O O . LEU B 1 119 ? 27.703 -26.188 67.838 1.00 47.37 245 LEU B O 1
ATOM 2292 N N . LEU B 1 120 ? 26.401 -26.270 66.006 1.00 53.01 246 LEU B N 1
ATOM 2293 C CA . LEU B 1 120 ? 26.022 -27.660 66.218 1.00 56.76 246 LEU B CA 1
ATOM 2294 C C . LEU B 1 120 ? 27.298 -28.504 66.175 1.00 60.57 246 LEU B C 1
ATOM 2295 O O . LEU B 1 120 ? 27.539 -29.337 67.074 1.00 61.54 246 LEU B O 1
ATOM 2300 N N . ILE B 1 121 ? 28.143 -28.268 65.171 1.00 57.58 247 ILE B N 1
ATOM 2301 C CA . ILE B 1 121 ? 29.393 -29.023 65.067 1.00 53.79 247 ILE B CA 1
ATOM 2302 C C . ILE B 1 121 ? 30.257 -28.855 66.315 1.00 60.62 247 ILE B C 1
ATOM 2303 O O . ILE B 1 121 ? 30.723 -29.833 66.882 1.00 63.69 247 ILE B O 1
ATOM 2308 N N . SER B 1 122 ? 30.463 -27.614 66.741 1.00 61.62 248 SER B N 1
ATOM 2309 C CA . SER B 1 122 ? 31.276 -27.340 67.916 1.00 59.48 248 SER B CA 1
ATOM 2310 C C . SER B 1 122 ? 30.747 -28.008 69.186 1.00 66.11 248 SER B C 1
ATOM 2311 O O . SER B 1 122 ? 31.512 -28.594 69.961 1.00 67.28 248 SER B O 1
ATOM 2314 N N . ASN B 1 123 ? 29.447 -27.895 69.424 1.00 72.00 249 ASN B N 1
ATOM 2315 C CA . ASN B 1 123 ? 28.862 -28.480 70.615 1.00 71.77 249 ASN B CA 1
ATOM 2316 C C . ASN B 1 123 ? 28.976 -30.003 70.620 1.00 74.22 249 ASN B C 1
ATOM 2317 O O . ASN B 1 123 ? 28.971 -30.621 71.674 1.00 71.43 249 ASN B O 1
ATOM 2322 N N . ASN B 1 124 ? 29.101 -30.590 69.433 1.00 76.94 250 ASN B N 1
ATOM 2323 C CA . ASN B 1 124 ? 29.221 -32.036 69.278 1.00 80.83 250 ASN B CA 1
ATOM 2324 C C . ASN B 1 124 ? 30.669 -32.474 69.285 1.00 84.54 250 ASN B C 1
ATOM 2325 O O . ASN B 1 124 ? 30.957 -33.617 68.932 1.00 90.03 250 ASN B O 1
ATOM 2330 N N . LYS B 1 125 ? 31.582 -31.586 69.665 1.00 81.15 251 LYS B N 1
ATOM 2331 C CA . LYS B 1 125 ? 33.001 -31.939 69.652 1.00 76.83 251 LYS B CA 1
ATOM 2332 C C . LYS B 1 125 ? 33.799 -31.360 70.807 1.00 73.14 251 LYS B C 1
ATOM 2333 O O . LYS B 1 125 ? 35.008 -31.153 70.671 1.00 64.43 251 LYS B O 1
ATOM 2339 N N . GLY B 1 126 ? 33.126 -31.066 71.919 1.00 70.60 252 GLY B N 1
ATOM 2340 C CA . GLY B 1 126 ? 33.829 -30.547 73.080 1.00 61.65 252 GLY B CA 1
ATOM 2341 C C . GLY B 1 126 ? 33.648 -29.089 73.394 1.00 69.22 252 GLY B C 1
ATOM 2342 O O . GLY B 1 126 ? 34.294 -28.564 74.311 1.00 72.01 252 GLY B O 1
ATOM 2343 N N . HIS B 1 127 ? 32.783 -28.422 72.636 1.00 74.12 253 HIS B N 1
ATOM 2344 C CA . HIS B 1 127 ? 32.528 -26.999 72.849 1.00 71.71 253 HIS B CA 1
ATOM 2345 C C . HIS B 1 127 ? 33.819 -26.236 72.675 1.00 62.16 253 HIS B C 1
ATOM 2346 O O . HIS B 1 127 ? 34.186 -25.436 73.528 1.00 64.32 253 HIS B O 1
ATOM 2353 N N . TRP B 1 128 ? 34.501 -26.482 71.563 1.00 59.00 254 TRP B N 1
ATOM 2354 C CA . TRP B 1 128 ? 35.773 -25.822 71.284 1.00 57.98 254 TRP B CA 1
ATOM 2355 C C . TRP B 1 128 ? 35.711 -24.392 70.757 1.00 52.98 254 TRP B C 1
ATOM 2356 O O . TRP B 1 128 ? 36.672 -23.649 70.856 1.00 60.22 254 TRP B O 1
ATOM 2367 N N . LEU B 1 129 ? 34.573 -24.015 70.209 1.00 57.33 255 LEU B N 1
ATOM 2368 C CA . LEU B 1 129 ? 34.411 -22.712 69.603 1.00 56.07 255 LEU B CA 1
ATOM 2369 C C . LEU B 1 129 ? 34.190 -21.655 70.651 1.00 55.61 255 LEU B C 1
ATOM 2370 O O . LEU B 1 129 ? 33.432 -21.878 71.585 1.00 52.25 255 LEU B O 1
ATOM 2375 N N . THR B 1 130 ? 34.839 -20.505 70.506 1.00 50.09 256 THR B N 1
ATOM 2376 C CA . THR B 1 130 ? 34.597 -19.427 71.452 1.00 54.61 256 THR B CA 1
ATOM 2377 C C . THR B 1 130 ? 34.568 -18.086 70.750 1.00 46.47 256 THR B C 1
ATOM 2378 O O . THR B 1 130 ? 35.295 -17.870 69.798 1.00 51.47 256 THR B O 1
ATOM 2382 N N . PHE B 1 131 ? 33.731 -17.193 71.270 1.00 50.47 257 PHE B N 1
ATOM 2383 C CA . PHE B 1 131 ? 33.561 -15.820 70.789 1.00 59.02 257 PHE B CA 1
ATOM 2384 C C . PHE B 1 131 ? 34.195 -14.791 71.760 1.00 60.77 257 PHE B C 1
ATOM 2385 O O . PHE B 1 131 ? 34.019 -13.584 71.598 1.00 63.29 257 PHE B O 1
ATOM 2393 N N . ASP B 1 132 ? 34.919 -15.265 72.770 1.00 71.68 258 ASP B N 1
ATOM 2394 C CA . ASP B 1 132 ? 35.577 -14.364 73.727 1.00 79.02 258 ASP B CA 1
ATOM 2395 C C . ASP B 1 132 ? 36.809 -13.790 73.050 1.00 81.43 258 ASP B C 1
ATOM 2396 O O . ASP B 1 132 ? 37.619 -14.539 72.500 1.00 77.67 258 ASP B O 1
ATOM 2401 N N . PRO B 1 133 ? 36.966 -12.454 73.079 1.00 85.13 259 PRO B N 1
ATOM 2402 C CA . PRO B 1 133 ? 38.109 -11.764 72.466 1.00 85.47 259 PRO B CA 1
ATOM 2403 C C . PRO B 1 133 ? 39.440 -12.141 73.118 1.00 89.40 259 PRO B C 1
ATOM 2404 O O . PRO B 1 133 ? 40.509 -11.968 72.531 1.00 85.67 259 PRO B O 1
ATOM 2408 N N . GLN B 1 134 ? 39.371 -12.655 74.339 1.00 94.89 260 GLN B N 1
ATOM 2409 C CA . GLN B 1 134 ? 40.573 -13.057 75.049 1.00 101.68 260 GLN B CA 1
ATOM 2410 C C . GLN B 1 134 ? 40.856 -14.499 74.637 1.00 104.92 260 GLN B C 1
ATOM 2411 O O . GLN B 1 134 ? 41.501 -15.256 75.371 1.00 108.14 260 GLN B O 1
ATOM 2417 N N . ALA B 1 135 ? 40.370 -14.866 73.453 1.00 102.42 261 ALA B N 1
ATOM 2418 C CA . ALA B 1 135 ? 40.537 -16.212 72.931 1.00 102.56 261 ALA B CA 1
ATOM 2419 C C . ALA B 1 135 ? 41.955 -16.509 72.467 1.00 105.15 261 ALA B C 1
ATOM 2420 O O . ALA B 1 135 ? 42.566 -17.484 72.903 1.00 102.80 261 ALA B O 1
ATOM 2422 N N . GLU B 1 136 ? 42.483 -15.680 71.578 1.00 108.13 262 GLU B N 1
ATOM 2423 C CA . GLU B 1 136 ? 43.831 -15.919 71.088 1.00 114.57 262 GLU B CA 1
ATOM 2424 C C . GLU B 1 136 ? 44.830 -15.898 72.227 1.00 116.75 262 GLU B C 1
ATOM 2425 O O . GLU B 1 136 ? 45.771 -16.694 72.265 1.00 114.97 262 GLU B O 1
ATOM 2431 N N . LYS B 1 137 ? 44.604 -14.981 73.160 1.00 121.07 263 LYS B N 1
ATOM 2432 C CA . LYS B 1 137 ? 45.476 -14.809 74.309 1.00 125.44 263 LYS B CA 1
ATOM 2433 C C . LYS B 1 137 ? 45.823 -16.149 74.948 1.00 128.16 263 LYS B C 1
ATOM 2434 O O . LYS B 1 137 ? 46.921 -16.322 75.473 1.00 130.24 263 LYS B O 1
ATOM 2440 N N . ASN B 1 138 ? 44.893 -17.099 74.889 1.00 129.86 264 ASN B N 1
ATOM 2441 C CA . ASN B 1 138 ? 45.117 -18.427 75.455 1.00 130.79 264 ASN B CA 1
ATOM 2442 C C . ASN B 1 138 ? 46.172 -19.234 74.692 1.00 133.29 264 ASN B C 1
ATOM 2443 O O . ASN B 1 138 ? 45.888 -20.301 74.130 1.00 131.77 264 ASN B O 1
ATOM 2448 N N . ALA B 1 139 ? 47.396 -18.713 74.687 1.00 134.87 265 ALA B N 1
ATOM 2449 C CA . ALA B 1 139 ? 48.511 -19.356 74.010 1.00 135.38 265 ALA B CA 1
ATOM 2450 C C . ALA B 1 139 ? 49.502 -19.881 75.044 1.00 134.25 265 ALA B C 1
ATOM 2451 O O . ALA B 1 139 ? 49.465 -21.056 75.411 1.00 131.94 265 ALA B O 1
ATOM 2453 N N . SER B 1 145 ? 44.678 -28.574 74.890 1.00 86.12 271 SER B N 1
ATOM 2454 C CA . SER B 1 145 ? 43.356 -27.945 74.880 1.00 87.05 271 SER B CA 1
ATOM 2455 C C . SER B 1 145 ? 43.008 -27.488 73.474 1.00 86.29 271 SER B C 1
ATOM 2456 O O . SER B 1 145 ? 43.676 -26.615 72.909 1.00 84.61 271 SER B O 1
ATOM 2459 N N . ILE B 1 146 ? 41.953 -28.084 72.927 1.00 82.13 272 ILE B N 1
ATOM 2460 C CA . ILE B 1 146 ? 41.466 -27.770 71.590 1.00 72.58 272 ILE B CA 1
ATOM 2461 C C . ILE B 1 146 ? 40.625 -26.491 71.627 1.00 68.89 272 ILE B C 1
ATOM 2462 O O . ILE B 1 146 ? 39.781 -26.319 72.511 1.00 71.33 272 ILE B O 1
ATOM 2467 N N . SER B 1 147 ? 40.843 -25.588 70.681 1.00 61.25 273 SER B N 1
ATOM 2468 C CA . SER B 1 147 ? 40.060 -24.376 70.690 1.00 59.70 273 SER B CA 1
ATOM 2469 C C . SER B 1 147 ? 40.036 -23.673 69.335 1.00 63.78 273 SER B C 1
ATOM 2470 O O . SER B 1 147 ? 40.989 -23.774 68.566 1.00 66.84 273 SER B O 1
ATOM 2473 N N . GLY B 1 148 ? 38.947 -22.950 69.054 1.00 59.00 274 GLY B N 1
ATOM 2474 C CA . GLY B 1 148 ? 38.833 -22.245 67.788 1.00 45.36 274 GLY B CA 1
ATOM 2475 C C . GLY B 1 148 ? 38.111 -20.948 68.005 1.00 45.29 274 GLY B C 1
ATOM 2476 O O . GLY B 1 148 ? 37.201 -20.880 68.810 1.00 50.41 274 GLY B O 1
ATOM 2477 N N . TRP B 1 149 ? 38.530 -19.912 67.302 1.00 39.32 275 TRP B N 1
ATOM 2478 C CA . TRP B 1 149 ? 37.913 -18.602 67.408 1.00 46.02 275 TRP B CA 1
ATOM 2479 C C . TRP B 1 149 ? 38.209 -17.895 66.095 1.00 41.21 275 TRP B C 1
ATOM 2480 O O . TRP B 1 149 ? 39.043 -18.330 65.306 1.00 47.81 275 TRP B O 1
ATOM 2491 N N . PHE B 1 150 ? 37.493 -16.812 65.877 1.00 48.80 276 PHE B N 1
ATOM 2492 C CA . PHE B 1 150 ? 37.639 -16.008 64.687 1.00 52.65 276 PHE B CA 1
ATOM 2493 C C . PHE B 1 150 ? 38.618 -14.897 65.006 1.00 54.60 276 PHE B C 1
ATOM 2494 O O . PHE B 1 150 ? 38.478 -14.199 66.021 1.00 51.76 276 PHE B O 1
ATOM 2502 N N . ASP B 1 151 ? 39.603 -14.746 64.135 1.00 50.37 277 ASP B N 1
ATOM 2503 C CA . ASP B 1 151 ? 40.624 -13.739 64.295 1.00 57.50 277 ASP B CA 1
ATOM 2504 C C . ASP B 1 151 ? 39.999 -12.344 64.359 1.00 62.79 277 ASP B C 1
ATOM 2505 O O . ASP B 1 151 ? 39.248 -11.933 63.484 1.00 59.71 277 ASP B O 1
ATOM 2510 N N . GLN B 1 152 ? 40.323 -11.611 65.414 1.00 71.30 278 GLN B N 1
ATOM 2511 C CA . GLN B 1 152 ? 39.755 -10.293 65.620 1.00 74.36 278 GLN B CA 1
ATOM 2512 C C . GLN B 1 152 ? 40.056 -9.323 64.488 1.00 72.21 278 GLN B C 1
ATOM 2513 O O . GLN B 1 152 ? 39.298 -8.386 64.249 1.00 68.79 278 GLN B O 1
ATOM 2519 N N . ASN B 1 153 ? 41.164 -9.546 63.794 1.00 72.33 279 ASN B N 1
ATOM 2520 C CA . ASN B 1 153 ? 41.539 -8.671 62.692 1.00 74.56 279 ASN B CA 1
ATOM 2521 C C . ASN B 1 153 ? 40.980 -9.113 61.351 1.00 77.15 279 ASN B C 1
ATOM 2522 O O . ASN B 1 153 ? 40.495 -8.288 60.584 1.00 80.00 279 ASN B O 1
ATOM 2527 N N . GLU B 1 154 ? 41.027 -10.416 61.090 1.00 73.27 280 GLU B N 1
ATOM 2528 C CA . GLU B 1 154 ? 40.504 -10.994 59.858 1.00 66.97 280 GLU B CA 1
ATOM 2529 C C . GLU B 1 154 ? 39.281 -11.824 60.355 1.00 60.47 280 GLU B C 1
ATOM 2530 O O . GLU B 1 154 ? 39.376 -13.042 60.567 1.00 62.76 280 GLU B O 1
ATOM 2536 N N . PRO B 1 155 ? 38.119 -11.163 60.550 1.00 56.97 281 PRO B N 1
ATOM 2537 C CA . PRO B 1 155 ? 36.868 -11.778 61.040 1.00 55.55 281 PRO B CA 1
ATOM 2538 C C . PRO B 1 155 ? 36.293 -13.032 60.363 1.00 54.21 281 PRO B C 1
ATOM 2539 O O . PRO B 1 155 ? 35.717 -13.877 61.047 1.00 59.77 281 PRO B O 1
ATOM 2543 N N . ASN B 1 156 ? 36.430 -13.143 59.042 1.00 44.27 282 ASN B N 1
ATOM 2544 C CA . ASN B 1 156 ? 35.885 -14.269 58.279 1.00 50.65 282 ASN B CA 1
ATOM 2545 C C . ASN B 1 156 ? 36.781 -15.488 58.374 1.00 52.07 282 ASN B C 1
ATOM 2546 O O . ASN B 1 156 ? 36.518 -16.514 57.755 1.00 48.84 282 ASN B O 1
ATOM 2551 N N . CYS B 1 157 ? 37.852 -15.361 59.152 1.00 52.43 283 CYS B N 1
ATOM 2552 C CA . CYS B 1 157 ? 38.808 -16.449 59.313 1.00 52.32 283 CYS B CA 1
ATOM 2553 C C . CYS B 1 157 ? 38.705 -17.192 60.666 1.00 54.35 283 CYS B C 1
ATOM 2554 O O . CYS B 1 157 ? 38.873 -16.594 61.731 1.00 49.63 283 CYS B O 1
ATOM 2557 N N . LEU B 1 158 ? 38.455 -18.496 60.613 1.00 54.03 284 LEU B N 1
ATOM 2558 C CA . LEU B 1 158 ? 38.347 -19.296 61.821 1.00 51.57 284 LEU B CA 1
ATOM 2559 C C . LEU B 1 158 ? 39.703 -19.926 62.109 1.00 55.13 284 LEU B C 1
ATOM 2560 O O . LEU B 1 158 ? 40.250 -20.690 61.286 1.00 50.74 284 LEU B O 1
ATOM 2565 N N . ILE B 1 159 ? 40.242 -19.624 63.284 1.00 54.73 285 ILE B N 1
ATOM 2566 C CA . ILE B 1 159 ? 41.526 -20.200 63.669 1.00 53.05 285 ILE B CA 1
ATOM 2567 C C . ILE B 1 159 ? 41.234 -21.377 64.607 1.00 50.96 285 ILE B C 1
ATOM 2568 O O . ILE B 1 159 ? 40.479 -21.236 65.549 1.00 47.97 285 ILE B O 1
ATOM 2573 N N . LEU B 1 160 ? 41.805 -22.537 64.301 1.00 51.56 286 LEU B N 1
ATOM 2574 C CA . LEU B 1 160 ? 41.609 -23.751 65.072 1.00 58.92 286 LEU B CA 1
ATOM 2575 C C . LEU B 1 160 ? 42.919 -24.275 65.662 1.00 61.30 286 LEU B C 1
ATOM 2576 O O . LEU B 1 160 ? 43.882 -24.530 64.939 1.00 62.55 286 LEU B O 1
ATOM 2581 N N . LYS B 1 161 ? 42.950 -24.453 66.973 1.00 64.97 287 LYS B N 1
ATOM 2582 C CA . LYS B 1 161 ? 44.138 -24.993 67.633 1.00 70.56 287 LYS B CA 1
ATOM 2583 C C . LYS B 1 161 ? 43.839 -26.462 67.881 1.00 67.88 287 LYS B C 1
ATOM 2584 O O . LYS B 1 161 ? 43.224 -26.810 68.881 1.00 67.18 287 LYS B O 1
ATOM 2590 N N . THR B 1 162 ? 44.241 -27.304 66.935 1.00 75.13 288 THR B N 1
ATOM 2591 C CA . THR B 1 162 ? 44.017 -28.750 66.998 1.00 83.83 288 THR B CA 1
ATOM 2592 C C . THR B 1 162 ? 45.201 -29.394 67.712 1.00 90.97 288 THR B C 1
ATOM 2593 O O . THR B 1 162 ? 46.233 -28.751 67.913 1.00 95.42 288 THR B O 1
ATOM 2597 N N . PRO B 1 163 ? 45.073 -30.669 68.117 1.00 93.79 289 PRO B N 1
ATOM 2598 C CA . PRO B 1 163 ? 46.218 -31.283 68.799 1.00 91.19 289 PRO B CA 1
ATOM 2599 C C . PRO B 1 163 ? 47.386 -31.344 67.820 1.00 90.43 289 PRO B C 1
ATOM 2600 O O . PRO B 1 163 ? 48.549 -31.298 68.213 1.00 91.68 289 PRO B O 1
ATOM 2604 N N . THR B 1 164 ? 47.054 -31.432 66.536 1.00 85.19 290 THR B N 1
ATOM 2605 C CA . THR B 1 164 ? 48.048 -31.511 65.483 1.00 81.43 290 THR B CA 1
ATOM 2606 C C . THR B 1 164 ? 48.410 -30.132 64.893 1.00 79.34 290 THR B C 1
ATOM 2607 O O . THR B 1 164 ? 48.651 -29.999 63.695 1.00 84.10 290 THR B O 1
ATOM 2611 N N . GLY B 1 165 ? 48.444 -29.103 65.738 1.00 77.16 291 GLY B N 1
ATOM 2612 C CA . GLY B 1 165 ? 48.792 -27.767 65.266 1.00 72.92 291 GLY B CA 1
ATOM 2613 C C . GLY B 1 165 ? 47.664 -26.771 65.026 1.00 71.18 291 GLY B C 1
ATOM 2614 O O . GLY B 1 165 ? 46.524 -26.988 65.421 1.00 71.56 291 GLY B O 1
ATOM 2615 N N . ILE B 1 166 ? 47.994 -25.654 64.383 1.00 68.19 292 ILE B N 1
ATOM 2616 C CA . ILE B 1 166 ? 47.008 -24.617 64.070 1.00 63.77 292 ILE B CA 1
ATOM 2617 C C . ILE B 1 166 ? 46.427 -24.775 62.647 1.00 62.16 292 ILE B C 1
ATOM 2618 O O . ILE B 1 166 ? 47.103 -25.242 61.726 1.00 54.96 292 ILE B O 1
ATOM 2623 N N . ARG B 1 167 ? 45.157 -24.400 62.497 1.00 62.46 293 ARG B N 1
ATOM 2624 C CA . ARG B 1 167 ? 44.433 -24.521 61.234 1.00 53.78 293 ARG B CA 1
ATOM 2625 C C . ARG B 1 167 ? 43.574 -23.300 61.014 1.00 50.89 293 ARG B C 1
ATOM 2626 O O . ARG B 1 167 ? 42.944 -22.804 61.950 1.00 49.91 293 ARG B O 1
ATOM 2634 N N . LYS B 1 168 ? 43.546 -22.808 59.782 1.00 47.77 294 LYS B N 1
ATOM 2635 C CA . LYS B 1 168 ? 42.722 -21.659 59.451 1.00 43.25 294 LYS B CA 1
ATOM 2636 C C . LYS B 1 168 ? 41.811 -22.022 58.246 1.00 53.33 294 LYS B C 1
ATOM 2637 O O . LYS B 1 168 ? 42.241 -22.674 57.286 1.00 49.39 294 LYS B O 1
ATOM 2643 N N . ILE B 1 169 ? 40.546 -21.619 58.329 1.00 52.37 295 ILE B N 1
ATOM 2644 C CA . ILE B 1 169 ? 39.562 -21.876 57.286 1.00 44.70 295 ILE B CA 1
ATOM 2645 C C . ILE B 1 169 ? 38.736 -20.611 57.239 1.00 44.85 295 ILE B C 1
ATOM 2646 O O . ILE B 1 169 ? 38.461 -20.040 58.311 1.00 42.67 295 ILE B O 1
ATOM 2651 N N . TRP B 1 170 ? 38.363 -20.162 56.030 1.00 43.66 296 TRP B N 1
ATOM 2652 C CA . TRP B 1 170 ? 37.622 -18.889 55.840 1.00 43.64 296 TRP B CA 1
ATOM 2653 C C . TRP B 1 170 ? 36.186 -18.865 55.285 1.00 51.45 296 TRP B C 1
ATOM 2654 O O . TRP B 1 170 ? 35.860 -19.455 54.219 1.00 41.02 296 TRP B O 1
ATOM 2665 N N . ASN B 1 171 ? 35.358 -18.081 55.964 1.00 46.34 297 ASN B N 1
ATOM 2666 C CA . ASN B 1 171 ? 33.991 -17.909 55.546 1.00 49.36 297 ASN B CA 1
ATOM 2667 C C . ASN B 1 171 ? 33.963 -16.891 54.426 1.00 49.34 297 ASN B C 1
ATOM 2668 O O . ASN B 1 171 ? 34.704 -15.909 54.474 1.00 53.95 297 ASN B O 1
ATOM 2673 N N . LYS B 1 172 ? 33.126 -17.116 53.418 1.00 45.60 298 LYS B N 1
ATOM 2674 C CA . LYS B 1 172 ? 32.996 -16.141 52.333 1.00 50.73 298 LYS B CA 1
ATOM 2675 C C . LYS B 1 172 ? 31.678 -15.413 52.587 1.00 50.99 298 LYS B C 1
ATOM 2676 O O . LYS B 1 172 ? 30.610 -15.950 52.353 1.00 52.08 298 LYS B O 1
ATOM 2682 N N . PRO B 1 173 ? 31.753 -14.178 53.088 1.00 47.64 299 PRO B N 1
ATOM 2683 C CA . PRO B 1 173 ? 30.650 -13.278 53.426 1.00 51.66 299 PRO B CA 1
ATOM 2684 C C . PRO B 1 173 ? 29.632 -13.048 52.327 1.00 58.72 299 PRO B C 1
ATOM 2685 O O . PRO B 1 173 ? 28.461 -12.759 52.607 1.00 57.51 299 PRO B O 1
ATOM 2689 N N . LEU B 1 174 ? 30.064 -13.168 51.076 1.00 61.53 300 LEU B N 1
ATOM 2690 C CA . LEU B 1 174 ? 29.146 -12.920 49.955 1.00 59.95 300 LEU B CA 1
ATOM 2691 C C . LEU B 1 174 ? 28.390 -14.147 49.475 1.00 56.16 300 LEU B C 1
ATOM 2692 O O . LEU B 1 174 ? 27.360 -14.029 48.837 1.00 61.67 300 LEU B O 1
ATOM 2697 N N . ILE B 1 175 ? 28.883 -15.328 49.818 1.00 57.04 301 ILE B N 1
ATOM 2698 C CA . ILE B 1 175 ? 28.264 -16.557 49.374 1.00 59.30 301 ILE B CA 1
ATOM 2699 C C . ILE B 1 175 ? 27.315 -17.122 50.407 1.00 64.72 301 ILE B C 1
ATOM 2700 O O . ILE B 1 175 ? 27.708 -17.414 51.540 1.00 66.71 301 ILE B O 1
ATOM 2705 N N . GLU B 1 176 ? 26.056 -17.269 49.996 1.00 63.83 302 GLU B N 1
ATOM 2706 C CA . GLU B 1 176 ? 25.007 -17.800 50.853 1.00 57.38 302 GLU B CA 1
ATOM 2707 C C . GLU B 1 176 ? 25.299 -19.250 51.210 1.00 55.98 302 GLU B C 1
ATOM 2708 O O . GLU B 1 176 ? 26.160 -19.897 50.620 1.00 54.87 302 GLU B O 1
ATOM 2714 N N . ALA B 1 177 ? 24.576 -19.752 52.199 1.00 53.13 303 ALA B N 1
ATOM 2715 C CA . ALA B 1 177 ? 24.763 -21.105 52.648 1.00 54.44 303 ALA B CA 1
ATOM 2716 C C . ALA B 1 177 ? 24.531 -22.169 51.581 1.00 58.87 303 ALA B C 1
ATOM 2717 O O . ALA B 1 177 ? 24.968 -23.296 51.752 1.00 59.99 303 ALA B O 1
ATOM 2719 N N . THR B 1 178 ? 23.834 -21.825 50.499 1.00 55.08 304 THR B N 1
ATOM 2720 C CA . THR B 1 178 ? 23.587 -22.805 49.448 1.00 62.72 304 THR B CA 1
ATOM 2721 C C . THR B 1 178 ? 24.814 -22.887 48.534 1.00 58.98 304 THR B C 1
ATOM 2722 O O . THR B 1 178 ? 25.100 -23.925 47.944 1.00 61.23 304 THR B O 1
ATOM 2726 N N . GLY B 1 179 ? 25.539 -21.788 48.413 1.00 57.30 305 GLY B N 1
ATOM 2727 C CA . GLY B 1 179 ? 26.752 -21.826 47.617 1.00 62.14 305 GLY B CA 1
ATOM 2728 C C . GLY B 1 179 ? 27.849 -22.468 48.473 1.00 65.56 305 GLY B C 1
ATOM 2729 O O . GLY B 1 179 ? 27.576 -22.950 49.583 1.00 64.51 305 GLY B O 1
ATOM 2730 N N . GLN B 1 180 ? 29.079 -22.495 47.964 1.00 65.68 306 GLN B N 1
ATOM 2731 C CA . GLN B 1 180 ? 30.215 -23.055 48.701 1.00 62.50 306 GLN B CA 1
ATOM 2732 C C . GLN B 1 180 ? 30.851 -21.871 49.430 1.00 61.58 306 GLN B C 1
ATOM 2733 O O . GLN B 1 180 ? 31.611 -21.112 48.821 1.00 60.07 306 GLN B O 1
ATOM 2739 N N . TYR B 1 181 ? 30.541 -21.722 50.723 1.00 55.69 307 TYR B N 1
ATOM 2740 C CA . TYR B 1 181 ? 31.003 -20.566 51.521 1.00 52.47 307 TYR B CA 1
ATOM 2741 C C . TYR B 1 181 ? 32.323 -20.679 52.332 1.00 50.17 307 TYR B C 1
ATOM 2742 O O . TYR B 1 181 ? 32.682 -19.775 53.097 1.00 49.31 307 TYR B O 1
ATOM 2751 N N . LEU B 1 182 ? 33.050 -21.775 52.136 1.00 47.42 308 LEU B N 1
ATOM 2752 C CA . LEU B 1 182 ? 34.309 -22.002 52.825 1.00 49.89 308 LEU B CA 1
ATOM 2753 C C . LEU B 1 182 ? 35.448 -22.171 51.824 1.00 53.44 308 LEU B C 1
ATOM 2754 O O . LEU B 1 182 ? 35.316 -22.875 50.818 1.00 54.67 308 LEU B O 1
ATOM 2759 N N . MET B 1 183 ? 36.558 -21.496 52.099 1.00 48.39 309 MET B N 1
ATOM 2760 C CA . MET B 1 183 ? 37.744 -21.573 51.272 1.00 49.45 309 MET B CA 1
ATOM 2761 C C . MET B 1 183 ? 38.954 -21.571 52.234 1.00 53.11 309 MET B C 1
ATOM 2762 O O . MET B 1 183 ? 39.005 -20.810 53.223 1.00 44.92 309 MET B O 1
ATOM 2767 N N . ASP B 1 184 ? 39.903 -22.452 51.936 1.00 51.98 310 ASP B N 1
ATOM 2768 C CA . ASP B 1 184 ? 41.112 -22.614 52.714 1.00 50.18 310 ASP B CA 1
ATOM 2769 C C . ASP B 1 184 ? 42.241 -21.803 52.076 1.00 50.55 310 ASP B C 1
ATOM 2770 O O . ASP B 1 184 ? 42.023 -21.087 51.085 1.00 52.86 310 ASP B O 1
ATOM 2775 N N . GLU B 1 185 ? 43.434 -21.922 52.648 1.00 46.26 311 GLU B N 1
ATOM 2776 C CA . GLU B 1 185 ? 44.577 -21.152 52.206 1.00 54.68 311 GLU B CA 1
ATOM 2777 C C . GLU B 1 185 ? 45.012 -21.528 50.812 1.00 59.23 311 GLU B C 1
ATOM 2778 O O . GLU B 1 185 ? 45.655 -20.737 50.123 1.00 63.91 311 GLU B O 1
ATOM 2784 N N . ASN B 1 186 ? 44.641 -22.730 50.392 1.00 59.83 312 ASN B N 1
ATOM 2785 C CA . ASN B 1 186 ? 44.969 -23.201 49.054 1.00 63.57 312 ASN B CA 1
ATOM 2786 C C . ASN B 1 186 ? 43.967 -22.698 47.984 1.00 67.93 312 ASN B C 1
ATOM 2787 O O . ASN B 1 186 ? 44.257 -22.727 46.791 1.00 58.86 312 ASN B O 1
ATOM 2792 N N . GLY B 1 187 ? 42.795 -22.230 48.406 1.00 66.46 313 GLY B N 1
ATOM 2793 C CA . GLY B 1 187 ? 41.809 -21.775 47.443 1.00 63.79 313 GLY B CA 1
ATOM 2794 C C . GLY B 1 187 ? 40.733 -22.832 47.251 1.00 61.05 313 GLY B C 1
ATOM 2795 O O . GLY B 1 187 ? 39.758 -22.627 46.527 1.00 68.41 313 GLY B O 1
ATOM 2796 N N . GLU B 1 188 ? 40.912 -23.982 47.885 1.00 57.89 314 GLU B N 1
ATOM 2797 C CA . GLU B 1 188 ? 39.930 -25.051 47.781 1.00 50.59 314 GLU B CA 1
ATOM 2798 C C . GLU B 1 188 ? 38.669 -24.549 48.463 1.00 58.13 314 GLU B C 1
ATOM 2799 O O . GLU B 1 188 ? 38.739 -23.938 49.543 1.00 58.10 314 GLU B O 1
ATOM 2805 N N . LYS B 1 189 ? 37.523 -24.797 47.833 1.00 59.47 315 LYS B N 1
ATOM 2806 C CA . LYS B 1 189 ? 36.230 -24.424 48.384 1.00 51.86 315 LYS B CA 1
ATOM 2807 C C . LYS B 1 189 ? 35.609 -25.649 49.046 1.00 48.84 315 LYS B C 1
ATOM 2808 O O . LYS B 1 189 ? 35.974 -26.768 48.744 1.00 49.05 315 LYS B O 1
ATOM 2814 N N . TYR B 1 190 ? 34.702 -25.425 49.988 1.00 48.98 316 TYR B N 1
ATOM 2815 C CA . TYR B 1 190 ? 33.989 -26.514 50.654 1.00 52.18 316 TYR B CA 1
ATOM 2816 C C . TYR B 1 190 ? 32.536 -26.095 50.696 1.00 52.87 316 TYR B C 1
ATOM 2817 O O . TYR B 1 190 ? 32.229 -24.904 50.718 1.00 50.79 316 TYR B O 1
ATOM 2826 N N . ASP B 1 191 ? 31.636 -27.067 50.729 1.00 50.53 317 ASP B N 1
ATOM 2827 C CA . ASP B 1 191 ? 30.231 -26.745 50.701 1.00 56.15 317 ASP B CA 1
ATOM 2828 C C . ASP B 1 191 ? 29.674 -26.056 51.919 1.00 61.08 317 ASP B C 1
ATOM 2829 O O . ASP B 1 191 ? 28.854 -25.137 51.793 1.00 60.22 317 ASP B O 1
ATOM 2834 N N . SER B 1 192 ? 30.124 -26.491 53.095 1.00 60.72 318 SER B N 1
ATOM 2835 C CA . SER B 1 192 ? 29.563 -25.983 54.336 1.00 55.94 318 SER B CA 1
ATOM 2836 C C . SER B 1 192 ? 30.425 -26.383 55.539 1.00 54.40 318 SER B C 1
ATOM 2837 O O . SER B 1 192 ? 31.365 -27.155 55.409 1.00 56.89 318 SER B O 1
ATOM 2840 N N . TRP B 1 193 ? 30.064 -25.911 56.724 1.00 53.60 319 TRP B N 1
ATOM 2841 C CA . TRP B 1 193 ? 30.852 -26.271 57.886 1.00 57.94 319 TRP B CA 1
ATOM 2842 C C . TRP B 1 193 ? 30.833 -27.787 58.087 1.00 54.32 319 TRP B C 1
ATOM 2843 O O . TRP B 1 193 ? 31.878 -28.403 58.356 1.00 60.74 319 TRP B O 1
ATOM 2854 N N . ASP B 1 194 ? 29.660 -28.390 57.954 1.00 49.82 320 ASP B N 1
ATOM 2855 C CA . ASP B 1 194 ? 29.523 -29.841 58.158 1.00 58.66 320 ASP B CA 1
ATOM 2856 C C . ASP B 1 194 ? 30.448 -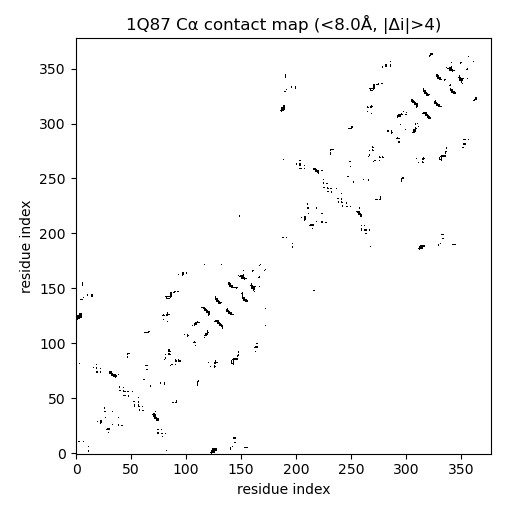30.616 57.228 1.00 49.17 320 ASP B C 1
ATOM 2857 O O . ASP B 1 194 ? 31.204 -31.475 57.637 1.00 47.63 320 ASP B O 1
ATOM 2862 N N . LYS B 1 195 ? 30.371 -30.275 55.960 1.00 54.58 321 LYS B N 1
ATOM 2863 C CA . LYS B 1 195 ? 31.175 -30.914 54.934 1.00 64.89 321 LYS B CA 1
ATOM 2864 C C . LYS B 1 195 ? 32.648 -30.729 55.262 1.00 64.12 321 LYS B C 1
ATOM 2865 O O . LYS B 1 195 ? 33.416 -31.694 55.254 1.00 64.96 321 LYS B O 1
ATOM 2871 N N . TYR B 1 196 ? 33.043 -29.490 55.558 1.00 62.54 322 TYR B N 1
ATOM 2872 C CA . TYR B 1 196 ? 34.442 -29.205 55.890 1.00 61.82 322 TYR B CA 1
ATOM 2873 C C . TYR B 1 196 ? 34.961 -29.995 57.117 1.00 60.62 322 TYR B C 1
ATOM 2874 O O . TYR B 1 196 ? 36.024 -30.631 57.048 1.00 60.30 322 TYR B O 1
ATOM 2883 N N . PHE B 1 197 ? 34.234 -29.980 58.231 1.00 58.10 323 PHE B N 1
ATOM 2884 C CA . PHE B 1 197 ? 34.702 -30.736 59.393 1.00 60.20 323 PHE B CA 1
ATOM 2885 C C . PHE B 1 197 ? 34.475 -32.234 59.231 1.00 69.56 323 PHE B C 1
ATOM 2886 O O . PHE B 1 197 ? 34.775 -33.027 60.130 1.00 74.51 323 PHE B O 1
ATOM 2894 N N . GLU B 1 198 ? 33.944 -32.622 58.074 1.00 74.84 324 GLU B N 1
ATOM 2895 C CA . GLU B 1 198 ? 33.731 -34.024 57.781 1.00 74.35 324 GLU B CA 1
ATOM 2896 C C . GLU B 1 198 ? 35.009 -34.491 57.114 1.00 69.05 324 GLU B C 1
ATOM 2897 O O . GLU B 1 198 ? 35.522 -35.555 57.428 1.00 74.29 324 GLU B O 1
ATOM 2903 N N . MET B 1 199 ? 35.541 -33.679 56.209 1.00 69.90 325 MET B N 1
ATOM 2904 C CA . MET B 1 199 ? 36.779 -34.017 55.512 1.00 75.26 325 MET B CA 1
ATOM 2905 C C . MET B 1 199 ? 38.054 -33.627 56.248 1.00 78.26 325 MET B C 1
ATOM 2906 O O . MET B 1 199 ? 39.157 -33.962 55.791 1.00 80.90 325 MET B O 1
ATOM 2911 N N . LYS B 1 200 ? 37.906 -32.919 57.368 1.00 75.00 326 LYS B N 1
ATOM 2912 C CA . LYS B 1 200 ? 39.050 -32.450 58.163 1.00 72.23 326 LYS B CA 1
ATOM 2913 C C . LYS B 1 200 ? 38.642 -32.449 59.646 1.00 70.17 326 LYS B C 1
ATOM 2914 O O . LYS B 1 200 ? 38.512 -31.399 60.259 1.00 56.13 326 LYS B O 1
ATOM 2920 N N . PRO B 1 201 ? 38.432 -33.629 60.238 1.00 69.91 327 PRO B N 1
ATOM 2921 C CA . PRO B 1 201 ? 38.032 -33.721 61.646 1.00 73.71 327 PRO B CA 1
ATOM 2922 C C . PRO B 1 201 ? 38.930 -32.884 62.533 1.00 77.87 327 PRO B C 1
ATOM 2923 O O . PRO B 1 201 ? 40.129 -32.775 62.272 1.00 83.46 327 PRO B O 1
ATOM 2927 N N . ILE B 1 202 ? 38.356 -32.301 63.580 1.00 76.14 328 ILE B N 1
ATOM 2928 C CA . ILE B 1 202 ? 39.121 -31.488 64.513 1.00 79.54 328 ILE B CA 1
ATOM 2929 C C . ILE B 1 202 ? 40.086 -32.452 65.197 1.00 79.81 328 ILE B C 1
ATOM 2930 O O . ILE B 1 202 ? 41.288 -32.206 65.275 1.00 75.80 328 ILE B O 1
ATOM 2935 N N . GLU B 1 203 ? 39.537 -33.569 65.662 1.00 84.43 329 GLU B N 1
ATOM 2936 C CA . GLU B 1 203 ? 40.307 -34.613 66.311 1.00 87.91 329 GLU B CA 1
ATOM 2937 C C . GLU B 1 203 ? 40.884 -35.483 65.214 1.00 88.01 329 GLU B C 1
ATOM 2938 O O . 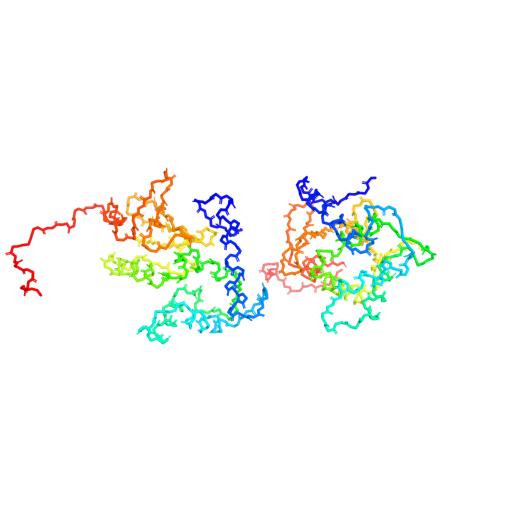GLU B 1 203 ? 40.249 -35.733 64.196 1.00 87.24 329 GLU B O 1
ATOM 2944 N N . THR B 1 204 ? 42.086 -35.968 65.429 1.00 90.27 330 THR B N 1
ATOM 2945 C CA . THR B 1 204 ? 42.838 -36.738 64.446 1.00 92.63 330 THR B CA 1
ATOM 2946 C C . THR B 1 204 ? 42.208 -38.108 64.219 1.00 93.78 330 THR B C 1
ATOM 2947 O O . THR B 1 204 ? 41.817 -38.430 63.074 1.00 91.32 330 THR B O 1
ATOM 2951 N N . TYR B 1 205 ? 42.183 -38.960 65.237 1.00 93.91 331 TYR B N 1
ATOM 2952 C CA . TYR B 1 205 ? 41.694 -40.340 65.152 1.00 93.45 331 TYR B CA 1
ATOM 2953 C C . TYR B 1 205 ? 40.274 -40.602 64.646 1.00 89.57 331 TYR B C 1
ATOM 2954 O O . TYR B 1 205 ? 39.403 -39.734 64.668 1.00 86.54 331 TYR B O 1
ATOM 2963 N N . LEU B 1 206 ? 40.078 -41.849 64.224 1.00 86.85 332 LEU B N 1
ATOM 2964 C CA . LEU B 1 206 ? 38.828 -42.378 63.686 1.00 84.70 332 LEU B CA 1
ATOM 2965 C C . LEU B 1 206 ? 37.655 -42.260 64.667 1.00 79.01 332 LEU B C 1
ATOM 2966 O O . LEU B 1 206 ? 37.773 -42.646 65.831 1.00 81.62 332 LEU B O 1
ATOM 2971 N N . THR B 1 207 ? 36.529 -41.732 64.195 1.00 69.75 333 THR B N 1
ATOM 2972 C CA . THR B 1 207 ? 35.351 -41.586 65.042 1.00 77.75 333 THR B CA 1
ATOM 2973 C C . THR B 1 207 ? 34.151 -42.336 64.483 1.00 78.56 333 THR B C 1
ATOM 2974 O O . THR B 1 207 ? 33.041 -42.232 65.011 1.00 82.85 333 THR B O 1
ATOM 2978 N N . ALA B 1 208 ? 34.369 -43.073 63.402 1.00 76.23 334 ALA B N 1
ATOM 2979 C CA . ALA B 1 208 ? 33.300 -43.850 62.797 1.00 69.47 334 ALA B CA 1
ATOM 2980 C C . ALA B 1 208 ? 33.333 -45.250 63.370 1.00 64.59 334 ALA B C 1
ATOM 2981 O O . ALA B 1 208 ? 34.387 -45.764 63.732 1.00 66.40 334 ALA B O 1
ATOM 2983 N N . TYR B 1 209 ? 32.167 -45.860 63.464 1.00 62.19 335 TYR B N 1
ATOM 2984 C CA . TYR B 1 209 ? 32.074 -47.207 63.968 1.00 61.72 335 TYR B CA 1
ATOM 2985 C C . TYR B 1 209 ? 30.816 -47.797 63.357 1.00 59.39 335 TYR B C 1
ATOM 2986 O O . TYR B 1 209 ? 29.801 -47.106 63.239 1.00 56.00 335 TYR B O 1
ATOM 2995 N N . PRO B 1 210 ? 30.864 -49.073 62.949 1.00 53.69 336 PRO B N 1
ATOM 2996 C CA . PRO B 1 210 ? 29.684 -49.717 62.351 1.00 56.39 336 PRO B CA 1
ATOM 2997 C C . PRO B 1 210 ? 28.608 -49.842 63.417 1.00 59.20 336 PRO B C 1
ATOM 2998 O O . PRO B 1 210 ? 28.919 -50.080 64.578 1.00 61.79 336 PRO B O 1
ATOM 3002 N N . THR B 1 211 ? 27.350 -49.687 63.035 1.00 62.00 337 THR B N 1
ATOM 3003 C CA . THR B 1 211 ? 26.258 -49.860 63.988 1.00 60.34 337 THR B CA 1
ATOM 3004 C C . THR B 1 211 ? 25.282 -50.836 63.345 1.00 65.16 337 THR B C 1
ATOM 3005 O O . THR B 1 211 ? 24.755 -50.575 62.272 1.00 71.07 337 THR B O 1
ATOM 3009 N N . PHE B 1 212 ? 25.042 -51.961 63.999 1.00 67.53 338 PHE B N 1
ATOM 3010 C CA . PHE B 1 212 ? 24.156 -52.975 63.461 1.00 70.43 338 PHE B CA 1
ATOM 3011 C C . PHE B 1 212 ? 22.658 -52.887 63.834 1.00 71.62 338 PHE B C 1
ATOM 3012 O O . PHE B 1 212 ? 21.954 -53.891 63.854 1.00 73.41 338 PHE B O 1
ATOM 3020 N N . ALA B 1 213 ? 22.170 -51.683 64.092 1.00 69.92 339 ALA B N 1
ATOM 3021 C CA . ALA B 1 213 ? 20.764 -51.498 64.431 1.00 72.53 339 ALA B CA 1
ATOM 3022 C C . ALA B 1 213 ? 20.123 -50.574 63.408 1.00 67.77 339 ALA B C 1
ATOM 3023 O O . ALA B 1 213 ? 20.782 -49.673 62.900 1.00 66.35 339 ALA B O 1
ATOM 3025 N N . PRO B 1 214 ? 18.826 -50.777 63.105 1.00 67.98 340 PRO B N 1
ATOM 3026 C CA . PRO B 1 214 ? 18.059 -49.971 62.134 1.00 56.01 340 PRO B CA 1
ATOM 3027 C C . PRO B 1 214 ? 17.914 -48.535 62.621 1.00 53.16 340 PRO B C 1
ATOM 3028 O O . PRO B 1 214 ? 17.912 -48.293 63.818 1.00 52.95 340 PRO B O 1
ATOM 3032 N N . MET B 1 215 ? 17.781 -47.584 61.701 1.00 52.33 341 MET B N 1
ATOM 3033 C CA . MET B 1 215 ? 17.645 -46.167 62.075 1.00 64.55 341 MET B CA 1
ATOM 3034 C C . MET B 1 215 ? 16.559 -45.902 63.119 1.00 69.26 341 MET B C 1
ATOM 3035 O O . MET B 1 215 ? 16.758 -45.130 64.065 1.00 71.58 341 MET B O 1
ATOM 3040 N N . HIS B 1 216 ? 15.410 -46.547 62.943 1.00 73.49 342 HIS B N 1
ATOM 3041 C CA . HIS B 1 216 ? 14.293 -46.370 63.861 1.00 77.37 342 HIS B CA 1
ATOM 3042 C C . HIS B 1 216 ? 14.474 -46.996 65.229 1.00 73.43 342 HIS B C 1
ATOM 3043 O O . HIS B 1 216 ? 13.615 -46.850 66.091 1.00 76.51 342 HIS B O 1
ATOM 3045 N N . HIS B 1 217 ? 15.569 -47.712 65.426 1.00 74.44 343 HIS B N 1
ATOM 3046 C CA . HIS B 1 217 ? 15.825 -48.326 66.716 1.00 75.48 343 HIS B CA 1
ATOM 3047 C C . HIS B 1 217 ? 16.274 -47.199 67.635 1.00 80.04 343 HIS B C 1
ATOM 3048 O O . HIS B 1 217 ? 16.343 -47.367 68.859 1.00 82.74 343 HIS B O 1
ATOM 3050 N N . HIS B 1 218 ? 16.546 -46.038 67.037 1.00 80.09 344 HIS B N 1
ATOM 3051 C CA . HIS B 1 218 ? 17.004 -44.886 67.801 1.00 83.54 344 HIS B CA 1
ATOM 3052 C C . HIS B 1 218 ? 15.979 -43.747 67.872 1.00 80.53 344 HIS B C 1
ATOM 3053 O O . HIS B 1 218 ? 15.390 -43.427 66.829 1.00 84.41 344 HIS B O 1
#

Foldseek 3Di:
DAFAPPDDPVLRVVLVVVLQVVQCVQPVDSKDKDFPQSNLQSLLVQQPDPPDDSVVSSVLVCQLQDDVPDTMDISLSSSLQLQQQDDSPARVVQCCQVVVVCVPQVNQEHNDDPVDKHWYADSRNNQWIWIQAPVGIAIKGASSVDHLCAQGIAGPVGDTANGPVRVCVVPPRDDDDDDDPVVDD/DAFAPPDDVVLRVVLVVVLQVVVCVQVVDSWDKDFVLSCLQSLLVPLDDPPDDSVVSSVLVCQQQDPNPDTIDISLSSSLLLQQQADSVASVVQSVQQQVVCVVPPVQEHNYPCQVVPPRWHWYADSRNSQWIWIQAPVGIAIKGARSVDHLQQQGIAGPVRDTANGPVRVCVVVPSHDDDDDDDDDDDPVVD

Solvent-accessible surface area: 20964 Å² total; per-residue (Å²): 143,58,35,4,10,49,22,69,100,116,59,39,93,70,4,86,61,79,2,65,70,3,0,106,125,8,12,131,84,112,79,28,72,12,112,24,109,82,0,3,59,64,0,0,80,53,6,57,54,127,136,22,89,75,107,66,0,38,110,32,0,23,61,7,10,14,57,82,138,77,140,40,4,32,50,48,31,0,14,39,0,4,0,9,0,0,22,58,86,12,0,16,82,0,5,59,22,0,54,96,20,5,75,103,72,68,128,10,23,41,43,54,70,204,199,97,52,39,0,64,12,32,94,84,54,0,0,2,0,21,0,115,10,114,135,29,88,56,88,0,23,0,24,6,62,66,68,23,75,26,78,3,0,28,9,124,121,38,78,109,4,66,25,0,69,75,5,6,122,91,83,84,57,166,182,82,107,192,59,103,160,102,72,77,153,144,60,57,2,11,51,23,64,105,113,36,48,122,69,6,107,57,86,0,54,79,3,0,89,126,16,9,138,80,96,38,36,70,18,105,28,102,77,3,3,60,59,1,0,80,75,6,58,48,123,140,23,85,78,120,66,0,45,108,30,0,18,62,3,8,14,42,84,147,76,131,49,5,38,26,44,27,1,4,25,4,5,0,7,0,0,19,49,88,14,0,15,88,0,4,62,18,0,50,94,14,5,75,96,99,63,126,9,21,39,44,72,44,113,8,85,112,111,126,142,48,28,0,16,16,30,78,81,58,0,0,2,0,8,0,62,7,87,95,38,105,46,97,0,23,0,15,4,63,53,67,25,131,30,74,4,0,21,13,122,121,37,101,114,8,64,22,0,71,55,7,21,137,101,95,67,7,46,90,143,138,96,76,187,84,112,195,64,102,183,98,75,127

B-factor: mean 65.55, std 19.0, range [20.0, 135.38]

InterPro domains:
  IPR018845 Initiator binding domain [PF10416] (11-110)
  IPR024238 Initiator binding protein 39kDa, C-terminal [PF11422] (146-325)
  IPR036184 IBP39, C-terminal domain superfamily [SSF103409] (148-339)
  IPR036388 Winged helix-like DNA-binding domain superfamily [G3DSA:1.10.10.10] (1-115)
  IPR036390 Winged helix DNA-binding domain superfamily [SSF46785] (5-118)